Protein AF-0000000080628872 (afdb_homodimer)

Structure (mmCIF, N/CA/C/O backbone):
data_AF-0000000080628872-model_v1
#
loop_
_entity.id
_entity.type
_entity.pdbx_description
1 polymer 'Cyclic nucleotide-binding protein'
#
loop_
_atom_site.group_PDB
_atom_site.id
_atom_site.type_symbol
_atom_site.label_atom_id
_atom_site.label_alt_id
_atom_site.label_comp_id
_atom_site.label_asym_id
_atom_site.label_entity_id
_atom_site.label_seq_id
_atom_site.pdbx_PDB_ins_code
_atom_site.Cartn_x
_atom_site.Cartn_y
_atom_site.Cartn_z
_atom_site.occupancy
_atom_site.B_iso_or_equiv
_atom_site.auth_seq_id
_atom_site.auth_comp_id
_atom_site.auth_asym_id
_atom_site.auth_atom_id
_atom_site.pdbx_PDB_model_num
ATOM 1 N N . MET A 1 1 ? 20.703 -11.398 -27.375 1 53.47 1 MET A N 1
ATOM 2 C CA . MET A 1 1 ? 20.031 -10.5 -26.438 1 53.47 1 MET A CA 1
ATOM 3 C C . MET A 1 1 ? 19.094 -11.273 -25.531 1 53.47 1 MET A C 1
ATOM 5 O O . MET A 1 1 ? 19.062 -11.047 -24.312 1 53.47 1 MET A O 1
ATOM 9 N N . ARG A 1 2 ? 18.531 -12.32 -26.156 1 67.19 2 ARG A N 1
ATOM 10 C CA . ARG A 1 2 ? 17.562 -13.188 -25.484 1 67.19 2 ARG A CA 1
ATOM 11 C C . ARG A 1 2 ? 18.25 -14.078 -24.453 1 67.19 2 ARG A C 1
ATOM 13 O O . ARG A 1 2 ? 17.75 -14.219 -23.344 1 67.19 2 ARG A O 1
ATOM 20 N N . GLN A 1 3 ? 19.438 -14.578 -24.797 1 71 3 GLN A N 1
ATOM 21 C CA . GLN A 1 3 ? 20.125 -15.5 -23.906 1 71 3 GLN A CA 1
ATOM 22 C C . GLN A 1 3 ? 20.609 -14.789 -22.641 1 71 3 GLN A C 1
ATOM 24 O O . GLN A 1 3 ? 20.516 -15.336 -21.547 1 71 3 GLN A O 1
ATOM 29 N N . GLY A 1 4 ? 21.109 -13.586 -22.812 1 76.81 4 GLY A N 1
ATOM 30 C CA . GLY A 1 4 ? 21.562 -12.805 -21.672 1 76.81 4 GLY A CA 1
ATOM 31 C C . GLY A 1 4 ? 20.438 -12.477 -20.703 1 76.81 4 GLY A C 1
ATOM 32 O O . GLY A 1 4 ? 20.609 -12.594 -19.484 1 76.81 4 GLY A O 1
ATOM 33 N N . ALA A 1 5 ? 19.328 -12.328 -21.25 1 83.75 5 ALA A N 1
ATOM 34 C CA . ALA A 1 5 ? 18.172 -12 -20.422 1 83.75 5 ALA A CA 1
ATOM 35 C C . ALA A 1 5 ? 17.703 -13.219 -19.625 1 83.75 5 ALA A C 1
ATOM 37 O O . ALA A 1 5 ? 17.359 -13.094 -18.438 1 83.75 5 ALA A O 1
ATOM 38 N N . LEU A 1 6 ? 17.781 -14.336 -20.234 1 87.19 6 LEU A N 1
ATOM 39 C CA . LEU A 1 6 ? 17.328 -15.555 -19.578 1 87.19 6 LEU A CA 1
ATOM 40 C C . LEU A 1 6 ? 18.219 -15.875 -18.375 1 87.19 6 LEU A C 1
ATOM 42 O O . LEU A 1 6 ? 17.719 -16.203 -17.297 1 87.19 6 LEU A O 1
ATOM 46 N N . THR A 1 7 ? 19.531 -15.844 -18.578 1 88 7 THR A N 1
ATOM 47 C CA . THR A 1 7 ? 20.469 -16.109 -17.484 1 88 7 THR A CA 1
ATOM 48 C C . THR A 1 7 ? 20.266 -15.125 -16.344 1 88 7 THR A C 1
ATOM 50 O O . THR A 1 7 ? 20.266 -15.516 -15.172 1 88 7 THR A O 1
ATOM 53 N N . LEU A 1 8 ? 20.031 -13.961 -16.688 1 91.06 8 LEU A N 1
ATOM 54 C CA . LEU A 1 8 ? 19.828 -12.914 -15.695 1 91.06 8 LEU A CA 1
ATOM 55 C C . LEU A 1 8 ? 18.531 -13.164 -14.914 1 91.06 8 LEU A C 1
ATOM 57 O O . LEU A 1 8 ? 18.516 -13.008 -13.695 1 91.06 8 LEU A O 1
ATOM 61 N N . MET A 1 9 ? 17.5 -13.531 -15.586 1 91.88 9 MET A N 1
ATOM 62 C CA . MET A 1 9 ? 16.188 -13.734 -14.969 1 91.88 9 MET A CA 1
ATOM 63 C C . MET A 1 9 ? 16.25 -14.844 -13.922 1 91.88 9 MET A C 1
ATOM 65 O O . MET A 1 9 ? 15.602 -14.75 -12.883 1 91.88 9 MET A O 1
ATOM 69 N N . ARG A 1 10 ? 17.047 -15.773 -14.156 1 90.44 10 ARG A N 1
ATOM 70 C CA . ARG A 1 10 ? 17.172 -16.906 -13.242 1 90.44 10 ARG A CA 1
ATOM 71 C C . ARG A 1 10 ? 17.734 -16.469 -11.898 1 90.44 10 ARG A C 1
ATOM 73 O O . ARG A 1 10 ? 17.516 -17.109 -10.875 1 90.44 10 ARG A O 1
ATOM 80 N N . ASP A 1 11 ? 18.406 -15.391 -11.93 1 91 11 ASP A N 1
ATOM 81 C CA . ASP A 1 11 ? 19.078 -14.93 -10.719 1 91 11 ASP A CA 1
ATOM 82 C C . ASP A 1 11 ? 18.219 -13.906 -9.977 1 91 11 ASP A C 1
ATOM 84 O O . ASP A 1 11 ? 18.578 -13.477 -8.875 1 91 11 ASP A O 1
ATOM 88 N N . LEU A 1 12 ? 17.125 -13.562 -10.539 1 93.44 12 LEU A N 1
ATOM 89 C CA . LEU A 1 12 ? 16.266 -12.57 -9.898 1 93.44 12 LEU A CA 1
ATOM 90 C C . LEU A 1 12 ? 15.242 -13.25 -8.992 1 93.44 12 LEU A C 1
ATOM 92 O O . LEU A 1 12 ? 14.656 -14.266 -9.367 1 93.44 12 LEU A O 1
ATOM 96 N N . PRO A 1 13 ? 15 -12.656 -7.812 1 91.25 13 PRO A N 1
ATOM 97 C CA . PRO A 1 13 ? 14.047 -13.227 -6.863 1 91.25 13 PRO A CA 1
ATOM 98 C C . PRO A 1 13 ? 12.664 -13.445 -7.473 1 91.25 13 PRO A C 1
ATOM 100 O O . PRO A 1 13 ? 12 -14.438 -7.168 1 91.25 13 PRO A O 1
ATOM 103 N N . LEU A 1 14 ? 12.203 -12.656 -8.328 1 94.38 14 LEU A N 1
ATOM 104 C CA . LEU A 1 14 ? 10.883 -12.719 -8.938 1 94.38 14 LEU A CA 1
ATOM 105 C C . LEU A 1 14 ? 10.688 -14.023 -9.695 1 94.38 14 LEU A C 1
ATOM 107 O O . LEU A 1 14 ? 9.562 -14.492 -9.859 1 94.38 14 LEU A O 1
ATOM 111 N N . PHE A 1 15 ? 11.805 -14.695 -10.047 1 95.44 15 PHE A N 1
ATOM 112 C CA . PHE A 1 15 ? 11.656 -15.828 -10.945 1 95.44 15 PHE A CA 1
ATOM 113 C C . PHE A 1 15 ? 12.156 -17.109 -10.289 1 95.44 15 PHE A C 1
ATOM 115 O O . PHE A 1 15 ? 12.32 -18.141 -10.953 1 95.44 15 PHE A O 1
ATOM 122 N N . GLU A 1 16 ? 12.445 -17 -9.047 1 92.38 16 GLU A N 1
ATOM 123 C CA . GLU A 1 16 ? 12.883 -18.203 -8.336 1 92.38 16 GLU A CA 1
ATOM 124 C C . GLU A 1 16 ? 11.836 -19.297 -8.406 1 92.38 16 GLU A C 1
ATOM 126 O O . GLU A 1 16 ? 10.664 -19.078 -8.078 1 92.38 16 GLU A O 1
ATOM 131 N N . GLY A 1 17 ? 12.227 -20.453 -8.891 1 91.94 17 GLY A N 1
ATOM 132 C CA . GLY A 1 17 ? 11.336 -21.594 -8.922 1 91.94 17 GLY A CA 1
ATOM 133 C C . GLY A 1 17 ? 10.406 -21.609 -10.117 1 91.94 17 GLY A C 1
ATOM 134 O O . GLY A 1 17 ? 9.555 -22.484 -10.25 1 91.94 17 GLY A O 1
ATOM 135 N N . VAL A 1 18 ? 10.57 -20.672 -10.992 1 95.5 18 VAL A N 1
ATOM 136 C CA . VAL A 1 18 ? 9.734 -20.609 -12.188 1 95.5 18 VAL A CA 1
ATOM 137 C C . VAL A 1 18 ? 10.328 -21.484 -13.281 1 95.5 18 VAL A C 1
ATOM 139 O O . VAL A 1 18 ? 11.547 -21.516 -13.477 1 95.5 18 VAL A O 1
ATOM 142 N N . ALA A 1 19 ? 9.5 -22.172 -13.977 1 93 19 ALA A N 1
ATOM 143 C CA . ALA A 1 19 ? 9.922 -23.125 -14.984 1 93 19 ALA A CA 1
ATOM 144 C C . ALA A 1 19 ? 10.625 -22.438 -16.141 1 93 19 ALA A C 1
ATOM 146 O O . ALA A 1 19 ? 10.281 -21.312 -16.5 1 93 19 ALA A O 1
ATOM 147 N N . ASP A 1 20 ? 11.523 -23.156 -16.781 1 91.94 20 ASP A N 1
ATOM 148 C CA . ASP A 1 20 ? 12.297 -22.625 -17.906 1 91.94 20 ASP A CA 1
ATOM 149 C C . ASP A 1 20 ? 11.383 -22.234 -19.062 1 91.94 20 ASP A C 1
ATOM 151 O O . ASP A 1 20 ? 11.633 -21.25 -19.766 1 91.94 20 ASP A O 1
ATOM 155 N N . GLU A 1 21 ? 10.438 -23.031 -19.25 1 94.12 21 GLU A N 1
ATOM 156 C CA . GLU A 1 21 ? 9.5 -22.75 -20.328 1 94.12 21 GLU A CA 1
ATOM 157 C C . GLU A 1 21 ? 8.852 -21.375 -20.141 1 94.12 21 GLU A C 1
ATOM 159 O O . GLU A 1 21 ? 8.695 -20.625 -21.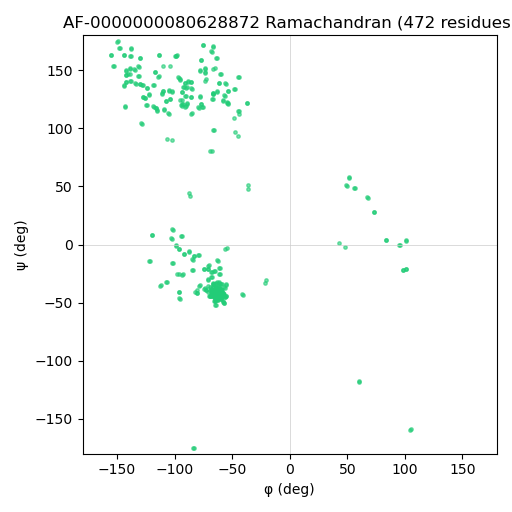109 1 94.12 21 GLU A O 1
ATOM 164 N N . THR A 1 22 ? 8.492 -21.094 -18.922 1 95.75 22 THR A N 1
ATOM 165 C CA . THR A 1 22 ? 7.887 -19.812 -18.609 1 95.75 22 THR A CA 1
ATOM 166 C C . THR A 1 22 ? 8.898 -18.672 -18.781 1 95.75 22 THR A C 1
ATOM 168 O O . THR A 1 22 ? 8.578 -17.641 -19.359 1 95.75 22 THR A O 1
ATOM 171 N N . LEU A 1 23 ? 10.07 -18.906 -18.328 1 95.12 23 LEU A N 1
ATOM 172 C CA . LEU A 1 23 ? 11.117 -17.891 -18.484 1 95.12 23 LEU A CA 1
ATOM 173 C C . LEU A 1 23 ? 11.391 -17.609 -19.953 1 95.12 23 LEU A C 1
ATOM 175 O O . LEU A 1 23 ? 11.547 -16.453 -20.344 1 95.12 23 LEU A O 1
ATOM 179 N N . GLU A 1 24 ? 11.438 -18.656 -20.688 1 94.31 24 GLU A N 1
ATOM 180 C CA . GLU A 1 24 ? 11.664 -18.5 -22.125 1 94.31 24 GLU A CA 1
ATOM 181 C C . GLU A 1 24 ? 10.547 -17.688 -22.781 1 94.31 24 GLU A C 1
ATOM 183 O O . GLU A 1 24 ? 10.812 -16.828 -23.609 1 94.31 24 GLU A O 1
ATOM 188 N N . ALA A 1 25 ? 9.352 -17.984 -22.391 1 95.06 25 ALA A N 1
ATOM 189 C CA . ALA A 1 25 ? 8.219 -17.219 -22.906 1 95.06 25 ALA A CA 1
ATOM 190 C C . ALA A 1 25 ? 8.336 -15.742 -22.562 1 95.06 25 ALA A C 1
ATOM 192 O O . ALA A 1 25 ? 8.055 -14.875 -23.391 1 95.06 25 ALA A O 1
ATOM 193 N N . LEU A 1 26 ? 8.766 -15.445 -21.375 1 95.75 26 LEU A N 1
ATOM 194 C CA . LEU A 1 26 ? 8.898 -14.07 -20.891 1 95.75 26 LEU A CA 1
ATOM 195 C C . LEU A 1 26 ? 10.008 -13.344 -21.641 1 95.75 26 LEU A C 1
ATOM 197 O O . LEU A 1 26 ? 9.961 -12.117 -21.797 1 95.75 26 LEU A O 1
ATOM 201 N N . THR A 1 27 ? 10.922 -14.047 -22.078 1 92.44 27 THR A N 1
ATOM 202 C CA . THR A 1 27 ? 12.062 -13.43 -22.75 1 92.44 27 THR A CA 1
ATOM 203 C C . THR A 1 27 ? 11.68 -12.961 -24.156 1 92.44 27 THR A C 1
ATOM 205 O O . THR A 1 27 ? 12.336 -12.094 -24.719 1 92.44 27 THR A O 1
ATOM 208 N N . TYR A 1 28 ? 10.531 -13.656 -24.578 1 86.38 28 TYR A N 1
ATOM 209 C CA . TYR A 1 28 ? 10.078 -13.234 -25.891 1 86.38 28 TYR A CA 1
ATOM 210 C C . TYR A 1 28 ? 9.578 -11.789 -25.859 1 86.38 28 TYR A C 1
ATOM 212 O O . TYR A 1 28 ? 8.562 -11.492 -25.234 1 86.38 28 TYR A O 1
ATOM 220 N N . GLY A 1 29 ? 10.344 -10.797 -26.25 1 85.25 29 GLY A N 1
ATOM 221 C CA . GLY A 1 29 ? 9.992 -9.383 -26.281 1 85.25 29 GLY A CA 1
ATOM 222 C C . GLY A 1 29 ? 10.562 -8.609 -25.094 1 85.25 29 GLY A C 1
ATOM 223 O O . GLY A 1 29 ? 10.195 -7.453 -24.875 1 85.25 29 GLY A O 1
ATOM 224 N N . ALA A 1 30 ? 11.289 -9.352 -24.375 1 94.19 30 ALA A N 1
ATOM 225 C CA . ALA A 1 30 ? 11.953 -8.68 -23.25 1 94.19 30 ALA A CA 1
ATOM 226 C C . ALA A 1 30 ? 13.102 -7.812 -23.75 1 94.19 30 ALA A C 1
ATOM 228 O O . ALA A 1 30 ? 13.711 -8.094 -24.781 1 94.19 30 ALA A O 1
ATOM 229 N N . LEU A 1 31 ? 13.344 -6.766 -23.094 1 94.94 31 LEU A N 1
ATOM 230 C CA . LEU A 1 31 ? 14.461 -5.871 -23.375 1 94.94 31 LEU A CA 1
ATOM 231 C C . LEU A 1 31 ? 15.336 -5.684 -22.141 1 94.94 31 LEU A C 1
ATOM 233 O O . LEU A 1 31 ? 14.82 -5.602 -21.016 1 94.94 31 LEU A O 1
ATOM 237 N N . LEU A 1 32 ? 16.594 -5.758 -22.328 1 95.25 32 LEU A N 1
ATOM 238 C CA . LEU A 1 32 ? 17.578 -5.414 -21.312 1 95.25 32 LEU A CA 1
ATOM 239 C C . LEU A 1 32 ? 18.406 -4.211 -21.75 1 95.25 32 LEU A C 1
ATOM 241 O O . LEU A 1 32 ? 19.172 -4.289 -22.719 1 95.25 32 LEU A O 1
ATOM 245 N N . GLN A 1 33 ? 18.297 -3.096 -21.031 1 95.69 33 GLN A N 1
ATOM 246 C CA . GLN A 1 33 ? 18.875 -1.853 -21.516 1 95.69 33 GLN A CA 1
ATOM 247 C C . GLN A 1 33 ? 19.469 -1.033 -20.375 1 95.69 33 GLN A C 1
ATOM 249 O O . GLN A 1 33 ? 19.016 -1.128 -19.234 1 95.69 33 GLN A O 1
ATOM 254 N N . TRP A 1 34 ? 20.453 -0.328 -20.719 1 97.56 34 TRP A N 1
ATOM 255 C CA . TRP A 1 34 ? 20.984 0.691 -19.812 1 97.56 34 TRP A CA 1
ATOM 256 C C . TRP A 1 34 ? 20.297 2.029 -20.031 1 97.56 34 TRP A C 1
ATOM 258 O O . TRP A 1 34 ? 20.047 2.432 -21.172 1 97.56 34 TRP A O 1
ATOM 268 N N . PHE A 1 35 ? 19.938 2.637 -18.953 1 98.56 35 PHE A N 1
ATOM 269 C CA . PHE A 1 35 ? 19.391 3.982 -18.969 1 98.56 35 PHE A CA 1
ATOM 270 C C . PHE A 1 35 ? 20.266 4.953 -18.203 1 98.56 35 PHE A C 1
ATOM 272 O O . PHE A 1 35 ? 20.766 4.625 -17.125 1 98.56 35 PHE A O 1
ATOM 279 N N . PRO A 1 36 ? 20.484 6.176 -18.75 1 98.56 36 PRO A N 1
ATOM 280 C CA . PRO A 1 36 ? 21.266 7.18 -18.016 1 98.56 36 PRO A CA 1
ATOM 281 C C . PRO A 1 36 ? 20.547 7.695 -16.766 1 98.56 36 PRO A C 1
ATOM 283 O O . PRO A 1 36 ? 19.344 7.449 -16.609 1 98.56 36 PRO A O 1
ATOM 286 N N . ARG A 1 37 ? 21.328 8.367 -15.969 1 98 37 ARG A N 1
ATOM 287 C CA . ARG A 1 37 ? 20.766 9.062 -14.812 1 98 37 ARG A CA 1
ATOM 288 C C . ARG A 1 37 ? 19.672 10.031 -15.234 1 98 37 ARG A C 1
ATOM 290 O O . ARG A 1 37 ? 19.766 10.664 -16.281 1 98 37 ARG A O 1
ATOM 297 N N . GLU A 1 38 ? 18.609 10.062 -14.461 1 97.81 38 GLU A N 1
ATOM 298 C CA . GLU A 1 38 ? 17.531 11.031 -14.586 1 97.81 38 GLU A CA 1
ATOM 299 C C . GLU A 1 38 ? 16.672 10.734 -15.812 1 97.81 38 GLU A C 1
ATOM 301 O O . GLU A 1 38 ? 16.109 11.648 -16.422 1 97.81 38 GLU A O 1
ATOM 306 N N . THR A 1 39 ? 16.594 9.508 -16.219 1 98.44 39 THR A N 1
ATOM 307 C CA . THR A 1 39 ? 15.711 9.102 -17.297 1 98.44 39 THR A CA 1
ATOM 308 C C . THR A 1 39 ? 14.352 8.688 -16.75 1 98.44 39 THR A C 1
ATOM 310 O O . THR A 1 39 ? 14.266 7.871 -15.828 1 98.44 39 THR A O 1
ATOM 313 N N . ARG A 1 40 ? 13.312 9.258 -17.281 1 98.38 40 ARG A N 1
ATOM 314 C CA . ARG A 1 40 ? 11.961 8.82 -16.969 1 98.38 40 ARG A CA 1
ATOM 315 C C . ARG A 1 40 ? 11.625 7.508 -17.672 1 98.38 40 ARG A C 1
ATOM 317 O O . ARG A 1 40 ? 11.641 7.441 -18.906 1 98.38 40 ARG A O 1
ATOM 324 N N . LEU A 1 41 ? 11.359 6.52 -16.969 1 98.62 41 LEU A N 1
ATOM 325 C CA . LEU A 1 41 ? 11.031 5.219 -17.531 1 98.62 41 LEU A CA 1
ATOM 326 C C . LEU A 1 41 ? 9.562 5.168 -17.938 1 98.62 41 LEU A C 1
ATOM 328 O O . LEU A 1 41 ? 9.227 4.586 -18.984 1 98.62 41 LEU A O 1
ATOM 332 N N . PHE A 1 42 ? 8.68 5.699 -17.172 1 98.5 42 PHE A N 1
ATOM 333 C CA . PHE A 1 42 ? 7.262 5.879 -17.469 1 98.5 42 PHE A CA 1
ATOM 334 C C . PHE A 1 42 ? 6.684 7.027 -16.656 1 98.5 42 PHE A C 1
ATOM 336 O O . PHE A 1 42 ? 7.285 7.461 -15.664 1 98.5 42 PHE A O 1
ATOM 343 N N . ALA A 1 43 ? 5.52 7.504 -17.094 1 97.25 43 ALA A N 1
ATOM 344 C CA . ALA A 1 43 ? 4.879 8.641 -16.438 1 97.25 43 ALA A CA 1
ATOM 345 C C . ALA A 1 43 ? 3.57 8.219 -15.773 1 97.25 43 ALA A C 1
ATOM 347 O O . ALA A 1 43 ? 2.887 7.312 -16.25 1 97.25 43 ALA A O 1
ATOM 348 N N . GLU A 1 44 ? 3.334 8.859 -14.656 1 96.56 44 GLU A N 1
ATOM 349 C CA . GLU A 1 44 ? 2.018 8.695 -14.047 1 96.56 44 GLU A CA 1
ATOM 350 C C . GLU A 1 44 ? 0.907 8.891 -15.078 1 96.56 44 GLU A C 1
ATOM 352 O O . GLU A 1 44 ? 0.971 9.797 -15.906 1 96.56 44 GLU A O 1
ATOM 357 N N . GLY A 1 45 ? -0.104 7.957 -15.07 1 95.44 45 GLY A N 1
ATOM 358 C CA . GLY A 1 45 ? -1.232 8.07 -15.977 1 95.44 45 GLY A CA 1
ATOM 359 C C . GLY A 1 45 ? -1.09 7.199 -17.219 1 95.44 45 GLY A C 1
ATOM 360 O O . GLY A 1 45 ? -2.078 6.902 -17.891 1 95.44 45 GLY A O 1
ATOM 361 N N . GLU A 1 46 ? 0.092 6.809 -17.578 1 97.62 46 GLU A N 1
ATOM 362 C CA . GLU A 1 46 ? 0.316 5.938 -18.719 1 97.62 46 GLU A CA 1
ATOM 363 C C . GLU A 1 46 ? -0.102 4.5 -18.422 1 97.62 46 GLU A C 1
ATOM 365 O O . GLU A 1 46 ? -0.054 4.066 -17.266 1 97.62 46 GLU A O 1
ATOM 370 N N . ILE A 1 47 ? -0.492 3.799 -19.422 1 98.31 47 ILE A N 1
ATOM 371 C CA . ILE A 1 47 ? -0.775 2.371 -19.328 1 98.31 47 ILE A CA 1
ATOM 372 C C . ILE A 1 47 ? 0.516 1.574 -19.5 1 98.31 47 ILE A C 1
ATOM 374 O O . ILE A 1 47 ? 1.306 1.858 -20.406 1 98.31 47 ILE A O 1
ATOM 378 N N . PRO A 1 48 ? 0.729 0.626 -18.672 1 98.5 48 PRO A N 1
ATOM 379 C CA . PRO A 1 48 ? 2.004 -0.094 -18.719 1 98.5 48 PRO A CA 1
ATOM 380 C C . PRO A 1 48 ? 2.168 -0.907 -20 1 98.5 48 PRO A C 1
ATOM 382 O O . PRO A 1 48 ? 1.325 -1.753 -20.312 1 98.5 48 PRO A O 1
ATOM 385 N N . ASP A 1 49 ? 3.268 -0.738 -20.656 1 97.88 49 ASP A N 1
ATOM 386 C CA . ASP A 1 49 ? 3.662 -1.579 -21.781 1 97.88 49 ASP A CA 1
ATOM 387 C C . ASP A 1 49 ? 4.613 -2.688 -21.328 1 97.88 49 ASP A C 1
ATOM 389 O O . ASP A 1 49 ? 4.691 -3.74 -21.969 1 97.88 49 ASP A O 1
ATOM 393 N N . PHE A 1 50 ? 5.281 -2.336 -20.203 1 98.19 50 PHE A N 1
ATOM 394 C CA . PHE A 1 50 ? 6.293 -3.254 -19.703 1 98.19 50 PHE A CA 1
ATOM 395 C C . PHE A 1 50 ? 6.219 -3.355 -18.172 1 98.19 50 PHE A C 1
ATOM 397 O O . PHE A 1 50 ? 5.734 -2.439 -17.516 1 98.19 50 PHE A O 1
ATOM 404 N N . LEU A 1 51 ? 6.617 -4.488 -17.672 1 98.44 51 LEU A N 1
ATOM 405 C CA . LEU A 1 51 ? 7.113 -4.535 -16.297 1 98.44 51 LEU A CA 1
ATOM 406 C C . LEU A 1 51 ? 8.617 -4.27 -16.266 1 98.44 51 LEU A C 1
ATOM 408 O O . LEU A 1 51 ? 9.391 -4.984 -16.891 1 98.44 51 LEU A O 1
ATOM 412 N N . HIS A 1 52 ? 8.984 -3.273 -15.57 1 98.62 52 HIS A N 1
ATOM 413 C CA . HIS A 1 52 ? 10.391 -2.938 -15.391 1 98.62 52 HIS A CA 1
ATOM 414 C C . HIS A 1 52 ? 10.961 -3.594 -14.133 1 98.62 52 HIS A C 1
ATOM 416 O O . HIS A 1 52 ? 10.305 -3.615 -13.086 1 98.62 52 HIS A O 1
ATOM 422 N N . ILE A 1 53 ? 12.125 -4.164 -14.234 1 98.31 53 ILE A N 1
ATOM 423 C CA . ILE A 1 53 ? 12.867 -4.723 -13.109 1 98.31 53 ILE A CA 1
ATOM 424 C C . ILE A 1 53 ? 14.266 -4.109 -13.062 1 98.31 53 ILE A C 1
ATOM 426 O O . ILE A 1 53 ? 15.008 -4.152 -14.047 1 98.31 53 ILE A O 1
ATOM 430 N N . LEU A 1 54 ? 14.57 -3.57 -11.906 1 98.38 54 LEU A N 1
ATOM 431 C CA . LEU A 1 54 ? 15.898 -2.984 -11.766 1 98.38 54 LEU A CA 1
ATOM 432 C C . LEU A 1 54 ? 16.953 -4.07 -11.57 1 98.38 54 LEU A C 1
ATOM 434 O O . LEU A 1 54 ? 16.891 -4.836 -10.609 1 98.38 54 LEU A O 1
ATOM 438 N N . VAL A 1 55 ? 17.906 -4.121 -12.453 1 97.38 55 VAL A N 1
ATOM 439 C CA . VAL A 1 55 ? 18.969 -5.113 -12.375 1 97.38 55 VAL A CA 1
ATOM 440 C C . VAL A 1 55 ? 20.188 -4.508 -11.672 1 97.38 55 VAL A C 1
ATOM 442 O O . VAL A 1 55 ? 20.781 -5.137 -10.797 1 97.38 55 VAL A O 1
ATOM 445 N N . GLU A 1 56 ? 20.562 -3.332 -12.055 1 97.44 56 GLU A N 1
ATOM 446 C CA . GLU A 1 56 ? 21.656 -2.555 -11.484 1 97.44 56 GLU A CA 1
ATOM 447 C C . GLU A 1 56 ? 21.312 -1.069 -11.43 1 97.44 56 GLU A C 1
ATOM 449 O O . GLU A 1 56 ? 20.641 -0.548 -12.328 1 97.44 56 GLU A O 1
ATOM 454 N N . GLY A 1 57 ? 21.844 -0.416 -10.352 1 97.88 57 GLY A N 1
ATOM 455 C CA . GLY A 1 57 ? 21.609 1.011 -10.203 1 97.88 57 GLY A CA 1
ATOM 456 C C . GLY A 1 57 ? 20.578 1.337 -9.133 1 97.88 57 GLY A C 1
ATOM 457 O O . GLY A 1 57 ? 20.438 0.592 -8.156 1 97.88 57 GLY A O 1
ATOM 458 N N . THR A 1 58 ? 20 2.564 -9.242 1 98.19 58 THR A N 1
ATOM 459 C CA . THR A 1 58 ? 19 3.062 -8.312 1 98.19 58 THR A CA 1
ATOM 460 C C . THR A 1 58 ? 17.953 3.9 -9.047 1 98.19 58 THR A C 1
ATOM 462 O O . THR A 1 58 ? 18.281 4.648 -9.969 1 98.19 58 THR A O 1
ATOM 465 N N . ALA A 1 59 ? 16.75 3.682 -8.703 1 98.62 59 ALA A N 1
ATOM 466 C CA . ALA A 1 59 ? 15.656 4.449 -9.289 1 98.62 59 ALA A CA 1
ATOM 467 C C . ALA A 1 59 ? 14.641 4.84 -8.219 1 98.62 59 ALA A C 1
ATOM 469 O O . ALA A 1 59 ? 14.758 4.438 -7.059 1 98.62 59 ALA A O 1
ATOM 470 N N . MET A 1 60 ? 13.773 5.695 -8.594 1 98.5 60 MET A N 1
ATOM 471 C CA . MET A 1 60 ? 12.734 6.117 -7.656 1 98.5 60 MET A CA 1
ATOM 472 C C . MET A 1 60 ? 11.359 6.066 -8.312 1 98.5 60 MET A C 1
ATOM 474 O O . MET A 1 60 ? 11.258 6.078 -9.539 1 98.5 60 MET A O 1
ATOM 478 N N . LEU A 1 61 ? 10.391 5.895 -7.562 1 98.69 61 LEU A N 1
ATOM 479 C CA . LEU A 1 61 ? 8.984 6.102 -7.898 1 98.69 61 LEU A CA 1
ATOM 480 C C . LEU A 1 61 ? 8.461 7.383 -7.266 1 98.69 61 LEU A C 1
ATOM 482 O O . LEU A 1 61 ? 8.695 7.637 -6.082 1 98.69 61 LEU A O 1
ATOM 486 N N . ALA A 1 62 ? 7.773 8.195 -8.039 1 98.19 62 ALA A N 1
ATOM 487 C CA . ALA A 1 62 ? 7.352 9.5 -7.531 1 98.19 62 ALA A CA 1
ATOM 488 C C . ALA A 1 62 ? 5.922 9.82 -7.961 1 98.19 62 ALA A C 1
ATOM 490 O O . ALA A 1 62 ? 5.473 9.375 -9.016 1 98.19 62 ALA A O 1
ATOM 491 N N . GLY A 1 63 ? 5.23 10.398 -7.07 1 96.56 63 GLY A N 1
ATOM 492 C CA . GLY A 1 63 ? 3.967 11.031 -7.422 1 96.56 63 GLY A CA 1
ATOM 493 C C . GLY A 1 63 ? 4.078 12.531 -7.617 1 96.56 63 GLY A C 1
ATOM 494 O O . GLY A 1 63 ? 5.055 13.141 -7.188 1 96.56 63 GLY A O 1
ATOM 495 N N . CYS A 1 64 ? 3.055 13.07 -8.289 1 92.25 64 CYS A N 1
ATOM 496 C CA . CYS A 1 64 ? 3.035 14.516 -8.492 1 92.25 64 CYS A CA 1
ATOM 497 C C . CYS A 1 64 ? 1.688 15.102 -8.102 1 92.25 64 CYS A C 1
ATOM 499 O O . CYS A 1 64 ? 0.654 14.445 -8.234 1 92.25 64 CYS A O 1
ATOM 501 N N . ASP A 1 65 ? 1.793 16.266 -7.578 1 86.12 65 ASP A N 1
ATOM 502 C CA . ASP A 1 65 ? 0.531 16.953 -7.34 1 86.12 65 ASP A CA 1
ATOM 503 C C . ASP A 1 65 ? 0.043 17.656 -8.602 1 86.12 65 ASP A C 1
ATOM 505 O O . ASP A 1 65 ? 0.597 17.453 -9.688 1 86.12 65 ASP A O 1
ATOM 509 N N . GLU A 1 66 ? -1.021 18.375 -8.43 1 81 66 GLU A N 1
ATOM 510 C CA . GLU A 1 66 ? -1.651 19.016 -9.578 1 81 66 GLU A CA 1
ATOM 511 C C . GLU A 1 66 ? -0.765 20.125 -10.148 1 81 66 GLU A C 1
ATOM 513 O O . GLU A 1 66 ? -0.875 20.469 -11.32 1 81 66 GLU A O 1
ATOM 518 N N . ALA A 1 67 ? 0.106 20.672 -9.359 1 82.44 67 ALA A N 1
ATOM 519 C CA . ALA A 1 67 ? 1.024 21.719 -9.805 1 82.44 67 ALA A CA 1
ATOM 520 C C . ALA A 1 67 ? 2.299 21.109 -10.391 1 82.44 67 ALA A C 1
ATOM 522 O O . ALA A 1 67 ? 3.162 21.844 -10.891 1 82.44 67 ALA A O 1
ATOM 523 N N . GLY A 1 68 ? 2.393 19.812 -10.289 1 83.69 68 GLY A N 1
ATOM 524 C CA . GLY A 1 68 ? 3.543 19.141 -10.867 1 83.69 68 GLY A CA 1
ATOM 525 C C . GLY A 1 68 ? 4.664 18.906 -9.867 1 83.69 68 GLY A C 1
ATOM 526 O O . GLY A 1 68 ? 5.73 18.406 -10.234 1 83.69 68 GLY A O 1
ATOM 527 N N . GLN A 1 69 ? 4.457 19.328 -8.664 1 85.25 69 GLN A N 1
ATOM 528 C CA . GLN A 1 69 ? 5.465 19.062 -7.637 1 85.25 69 GLN A CA 1
ATOM 529 C C . GLN A 1 69 ? 5.578 17.578 -7.336 1 85.25 69 GLN A C 1
ATOM 531 O O . GLN A 1 69 ? 4.582 16.922 -7.02 1 85.25 69 GLN A O 1
ATOM 536 N N . GLU A 1 70 ? 6.855 17.156 -7.371 1 92.94 70 GLU A N 1
ATOM 537 C CA . GLU A 1 70 ? 7.113 15.727 -7.238 1 92.94 70 GLU A CA 1
ATOM 538 C C . GLU A 1 70 ? 7.43 15.352 -5.793 1 92.94 70 GLU A C 1
ATOM 540 O O . GLU A 1 70 ? 8.062 16.125 -5.07 1 92.94 70 GLU A O 1
ATOM 545 N N . THR A 1 71 ? 6.953 14.242 -5.383 1 95.69 71 THR A N 1
ATOM 546 C CA . THR A 1 71 ? 7.352 13.648 -4.109 1 95.69 71 THR A CA 1
ATOM 547 C C . THR A 1 71 ? 7.754 12.188 -4.297 1 95.69 71 THR A C 1
ATOM 549 O O . THR A 1 71 ? 7.145 11.469 -5.09 1 95.69 71 THR A O 1
ATOM 552 N N . VAL A 1 72 ? 8.828 11.789 -3.623 1 98.06 72 VAL A N 1
ATOM 553 C CA . VAL A 1 72 ? 9.297 10.414 -3.748 1 98.06 72 VAL A CA 1
ATOM 554 C C . VAL A 1 72 ? 8.43 9.492 -2.898 1 98.06 72 VAL A C 1
ATOM 556 O O . VAL A 1 72 ? 8.227 9.742 -1.709 1 98.06 72 VAL A O 1
ATOM 559 N N . ILE A 1 73 ? 7.926 8.477 -3.475 1 97.94 73 ILE A N 1
ATOM 560 C CA . ILE A 1 73 ? 7.105 7.484 -2.787 1 97.94 73 ILE A CA 1
ATOM 561 C C . ILE A 1 73 ? 7.969 6.297 -2.365 1 97.94 73 ILE A C 1
ATOM 563 O O . ILE A 1 73 ? 7.816 5.773 -1.259 1 97.94 73 ILE A O 1
ATOM 567 N N . ASP A 1 74 ? 8.867 5.906 -3.258 1 97.5 74 ASP A N 1
ATOM 568 C CA . ASP A 1 74 ? 9.719 4.758 -2.955 1 97.5 74 ASP A CA 1
ATOM 569 C C . ASP A 1 74 ? 11.047 4.844 -3.699 1 97.5 74 ASP A C 1
ATOM 571 O O . ASP A 1 74 ? 11.141 5.508 -4.73 1 97.5 74 ASP A O 1
ATOM 575 N N . ILE A 1 75 ? 12.016 4.207 -3.105 1 97.5 75 ILE A N 1
ATOM 576 C CA . ILE A 1 75 ? 13.305 3.988 -3.754 1 97.5 75 ILE A CA 1
ATOM 577 C C . ILE A 1 75 ? 13.406 2.541 -4.23 1 97.5 75 ILE A C 1
ATOM 579 O O . ILE A 1 75 ? 13.172 1.609 -3.457 1 97.5 75 ILE A O 1
ATOM 583 N N . VAL A 1 76 ? 13.68 2.373 -5.473 1 97.81 76 VAL A N 1
ATOM 584 C CA . VAL A 1 76 ? 13.766 1.046 -6.074 1 97.81 76 VAL A CA 1
ATOM 585 C C . VAL A 1 76 ? 15.211 0.559 -6.055 1 97.81 76 VAL A C 1
ATOM 587 O O . VAL A 1 76 ? 16.125 1.282 -6.461 1 97.81 76 VAL A O 1
ATOM 590 N N . ARG A 1 77 ? 15.406 -0.667 -5.586 1 94.94 77 ARG A N 1
ATOM 591 C CA . ARG A 1 77 ? 16.719 -1.289 -5.484 1 94.94 77 ARG A CA 1
ATOM 592 C C . ARG A 1 77 ? 16.844 -2.477 -6.434 1 94.94 77 ARG A C 1
ATOM 594 O O . ARG A 1 77 ? 15.836 -2.957 -6.965 1 94.94 77 ARG A O 1
ATOM 601 N N . PRO A 1 78 ? 18.094 -2.887 -6.676 1 96.25 78 PRO A N 1
ATOM 602 C CA . PRO A 1 78 ? 18.25 -4.043 -7.562 1 96.25 78 PRO A CA 1
ATOM 603 C C . PRO A 1 78 ? 17.438 -5.25 -7.109 1 96.25 78 PRO A C 1
ATOM 605 O O . PRO A 1 78 ? 17.438 -5.59 -5.922 1 96.25 78 PRO A O 1
ATOM 608 N N . GLY A 1 79 ? 16.719 -5.828 -8.102 1 95.12 79 GLY A N 1
ATOM 609 C CA . GLY A 1 79 ? 15.859 -6.965 -7.809 1 95.12 79 GLY A CA 1
ATOM 610 C C . GLY A 1 79 ? 14.398 -6.594 -7.691 1 95.12 79 GLY A C 1
ATOM 611 O O . GLY A 1 79 ? 13.523 -7.449 -7.824 1 95.12 79 GLY A O 1
ATOM 612 N N . ASP A 1 80 ? 14.133 -5.328 -7.438 1 95.88 80 ASP A N 1
ATOM 613 C CA . ASP A 1 80 ? 12.758 -4.863 -7.285 1 95.88 80 ASP A CA 1
ATOM 614 C C . ASP A 1 80 ? 12.078 -4.711 -8.641 1 95.88 80 ASP A C 1
ATOM 616 O O . ASP A 1 80 ? 12.727 -4.375 -9.633 1 95.88 80 ASP A O 1
ATOM 620 N N . CYS A 1 81 ? 10.727 -4.918 -8.617 1 96.31 81 CYS A N 1
ATOM 621 C CA . CYS A 1 81 ? 9.867 -4.582 -9.742 1 96.31 81 CYS A CA 1
ATOM 622 C C . CYS A 1 81 ? 9.227 -3.213 -9.555 1 96.31 81 CYS A C 1
ATOM 624 O O . CYS A 1 81 ? 8.859 -2.846 -8.438 1 96.31 81 CYS A O 1
ATOM 626 N N . PHE A 1 82 ? 9.133 -2.58 -10.711 1 97.94 82 PHE A N 1
ATOM 627 C CA . PHE A 1 82 ? 8.445 -1.296 -10.688 1 97.94 82 PHE A CA 1
ATOM 628 C C . PHE A 1 82 ? 6.941 -1.486 -10.82 1 97.94 82 PHE A C 1
ATOM 630 O O . PHE A 1 82 ? 6.453 -1.896 -11.875 1 97.94 82 PHE A O 1
ATOM 637 N N . VAL A 1 83 ? 6.18 -1.23 -9.914 1 97.62 83 VAL A N 1
ATOM 638 C CA . VAL A 1 83 ? 4.73 -1.066 -9.875 1 97.62 83 VAL A CA 1
ATOM 639 C C . VAL A 1 83 ? 4.055 -2.266 -10.531 1 97.62 83 VAL A C 1
ATOM 641 O O . VAL A 1 83 ? 3.234 -2.104 -11.445 1 97.62 83 VAL A O 1
ATOM 644 N N . PRO A 1 84 ? 4.285 -3.42 -10.078 1 98.38 84 PRO A N 1
ATOM 645 C CA . PRO A 1 84 ? 3.631 -4.578 -10.695 1 98.38 84 PRO A CA 1
ATOM 646 C C . PRO A 1 84 ? 2.107 -4.512 -10.602 1 98.38 84 PRO A C 1
ATOM 648 O O . PRO A 1 84 ? 1.408 -5.059 -11.453 1 98.38 84 PRO A O 1
ATOM 651 N N . ALA A 1 85 ? 1.585 -3.812 -9.641 1 98.56 85 ALA A N 1
ATOM 652 C CA . ALA A 1 85 ? 0.138 -3.705 -9.469 1 98.56 85 ALA A CA 1
ATOM 653 C C . ALA A 1 85 ? -0.512 -3.08 -10.703 1 98.56 85 ALA A C 1
ATOM 655 O O . ALA A 1 85 ? -1.553 -3.549 -11.164 1 98.56 85 ALA A O 1
ATOM 656 N N . ALA A 1 86 ? 0.061 -2.031 -11.227 1 98.62 86 ALA A N 1
ATOM 657 C CA . ALA A 1 86 ? -0.466 -1.393 -12.43 1 98.62 86 ALA A CA 1
ATOM 658 C C . ALA A 1 86 ? -0.4 -2.338 -13.633 1 98.62 86 ALA A C 1
ATOM 660 O O . ALA A 1 86 ? -1.334 -2.396 -14.43 1 98.62 86 ALA A O 1
ATOM 661 N N . VAL A 1 87 ? 0.681 -3.061 -13.727 1 98.62 87 VAL A N 1
ATOM 662 C CA . VAL A 1 87 ? 0.902 -3.969 -14.844 1 98.62 87 VAL A CA 1
ATOM 663 C C . VAL A 1 87 ? -0.139 -5.086 -14.82 1 98.62 87 VAL A C 1
ATOM 665 O O . VAL A 1 87 ? -0.765 -5.383 -15.836 1 98.62 87 VAL A O 1
ATOM 668 N N . LEU A 1 88 ? -0.316 -5.695 -13.656 1 98.62 88 LEU A N 1
ATOM 669 C CA . LEU A 1 88 ? -1.236 -6.816 -13.516 1 98.62 88 LEU A CA 1
ATOM 670 C C . LEU A 1 88 ? -2.678 -6.367 -13.727 1 98.62 88 LEU A C 1
ATOM 672 O O . LEU A 1 88 ? -3.498 -7.121 -14.258 1 98.62 88 LEU A O 1
ATOM 676 N N . ALA A 1 89 ? -2.975 -5.148 -13.305 1 98 89 ALA A N 1
ATOM 677 C CA . ALA A 1 89 ? -4.332 -4.617 -13.422 1 98 89 ALA A CA 1
ATOM 678 C C . ALA A 1 89 ? -4.582 -4.051 -14.812 1 98 89 ALA A C 1
ATOM 680 O O . ALA A 1 89 ? -5.719 -3.711 -15.156 1 98 89 ALA A O 1
ATOM 681 N N . ASP A 1 90 ? -3.525 -3.926 -15.617 1 98.19 90 ASP A N 1
ATOM 682 C CA . ASP A 1 90 ? -3.635 -3.219 -16.891 1 98.19 90 ASP A CA 1
ATOM 683 C C . ASP A 1 90 ? -4.316 -1.865 -16.703 1 98.19 90 ASP A C 1
ATOM 685 O O . ASP A 1 90 ? -5.289 -1.556 -17.406 1 98.19 90 ASP A O 1
ATOM 689 N N . ALA A 1 91 ? -3.834 -1.138 -15.797 1 98.06 91 ALA A N 1
ATOM 690 C CA . ALA A 1 91 ? -4.367 0.164 -15.406 1 98.06 91 ALA A CA 1
ATOM 691 C C . ALA A 1 91 ? -3.268 1.22 -15.367 1 98.06 91 ALA A C 1
ATOM 693 O O . ALA A 1 91 ? -2.082 0.887 -15.289 1 98.06 91 ALA A O 1
ATOM 694 N N . PRO A 1 92 ? -3.578 2.479 -15.414 1 97.94 92 PRO A N 1
ATOM 695 C CA . PRO A 1 92 ? -2.564 3.537 -15.461 1 97.94 92 PRO A CA 1
ATOM 696 C C . PRO A 1 92 ? -1.646 3.521 -14.234 1 97.94 92 PRO A C 1
ATOM 698 O O . PRO A 1 92 ? -2.088 3.209 -13.133 1 97.94 92 PRO A O 1
ATOM 701 N N . TYR A 1 93 ? -0.456 3.889 -14.484 1 98.25 93 TYR A N 1
ATOM 702 C CA . TYR A 1 93 ? 0.466 4.102 -13.375 1 98.25 93 TYR A CA 1
ATOM 703 C C . TYR A 1 93 ? -0.039 5.203 -12.453 1 98.25 93 TYR A C 1
ATOM 705 O O . TYR A 1 93 ? -0.511 6.242 -12.914 1 98.25 93 TYR A O 1
ATOM 713 N N . LEU A 1 94 ? 0.085 5.008 -11.148 1 96.75 94 LEU A N 1
ATOM 714 C CA . LEU A 1 94 ? -0.247 6.047 -10.18 1 96.75 94 LEU A CA 1
ATOM 715 C C . LEU A 1 94 ? 0.98 6.887 -9.844 1 96.75 94 LEU A C 1
ATOM 717 O O . LEU A 1 94 ? 0.875 7.887 -9.125 1 96.75 94 LEU A O 1
ATOM 721 N N . MET A 1 95 ? 2.092 6.398 -10.352 1 98 95 MET A N 1
ATOM 722 C CA . MET A 1 95 ? 3.375 7.051 -10.102 1 98 95 MET A CA 1
ATOM 723 C C . MET A 1 95 ? 4.219 7.086 -11.375 1 98 95 MET A C 1
ATOM 725 O O . MET A 1 95 ? 3.939 6.367 -12.328 1 98 95 MET A O 1
ATOM 729 N N . SER A 1 96 ? 5.195 7.934 -11.383 1 98.06 96 SER A N 1
ATOM 730 C CA . SER A 1 96 ? 6.242 7.922 -12.391 1 98.06 96 SER A CA 1
ATOM 731 C C . SER A 1 96 ? 7.504 7.234 -11.875 1 98.06 96 SER A C 1
ATOM 733 O O . SER A 1 96 ? 7.648 7.016 -10.672 1 98.06 96 SER A O 1
ATOM 735 N N . ALA A 1 97 ? 8.344 6.848 -12.789 1 98.69 97 ALA A N 1
ATOM 736 C CA . ALA A 1 97 ? 9.617 6.23 -12.43 1 98.69 97 ALA A CA 1
ATOM 737 C C . ALA A 1 97 ? 10.781 6.938 -13.117 1 98.69 97 ALA A C 1
ATOM 739 O O . ALA A 1 97 ? 10.688 7.297 -14.297 1 98.69 97 ALA A O 1
ATOM 740 N N . ARG A 1 98 ? 11.836 7.145 -12.336 1 98.25 98 ARG A N 1
ATOM 741 C CA . ARG A 1 98 ? 13.016 7.812 -12.875 1 98.25 98 ARG A CA 1
ATOM 742 C C . ARG A 1 98 ? 14.297 7.199 -12.312 1 98.25 98 ARG A C 1
ATOM 744 O O . ARG A 1 98 ? 14.367 6.875 -11.125 1 98.25 98 ARG A O 1
ATOM 751 N N . THR A 1 99 ? 15.273 7.066 -13.18 1 98.75 99 THR A N 1
ATOM 752 C CA . THR A 1 99 ? 16.578 6.594 -12.719 1 98.75 99 THR A CA 1
ATOM 753 C C . THR A 1 99 ? 17.297 7.68 -11.93 1 98.75 99 THR A C 1
ATOM 755 O O . THR A 1 99 ? 17.219 8.859 -12.273 1 98.75 99 THR A O 1
ATOM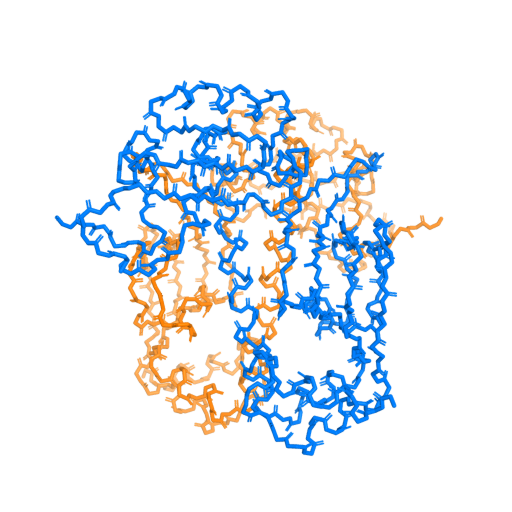 758 N N . LEU A 1 100 ? 18 7.297 -10.875 1 98.31 100 LEU A N 1
ATOM 759 C CA . LEU A 1 100 ? 18.766 8.242 -10.062 1 98.31 100 LEU A CA 1
ATOM 760 C C . LEU A 1 100 ? 20.25 8.156 -10.398 1 98.31 100 LEU A C 1
ATOM 762 O O . LEU A 1 100 ? 21.031 9.031 -10 1 98.31 100 LEU A O 1
ATOM 766 N N . GLU A 1 101 ? 20.703 7.141 -11.055 1 98.12 101 GLU A N 1
ATOM 767 C CA . GLU A 1 101 ? 22.016 6.906 -11.641 1 98.12 101 GLU A CA 1
ATOM 768 C C . GLU A 1 101 ? 21.906 6.016 -12.875 1 98.12 101 GLU A C 1
ATOM 770 O O . GLU A 1 101 ? 20.812 5.582 -13.25 1 98.12 101 GLU A O 1
ATOM 775 N N . SER A 1 102 ? 23.047 5.848 -13.539 1 98.5 102 SER A N 1
ATOM 776 C CA . SER A 1 102 ? 23.031 4.871 -14.625 1 98.5 102 SER A CA 1
ATOM 777 C C . SER A 1 102 ? 22.531 3.514 -14.141 1 98.5 102 SER A C 1
ATOM 779 O O . SER A 1 102 ? 23.062 2.963 -13.172 1 98.5 102 SER A O 1
ATOM 781 N N . SER A 1 103 ? 21.453 3.014 -14.797 1 98.62 103 SER A N 1
ATOM 782 C CA . SER A 1 103 ? 20.766 1.828 -14.289 1 98.62 103 SER A CA 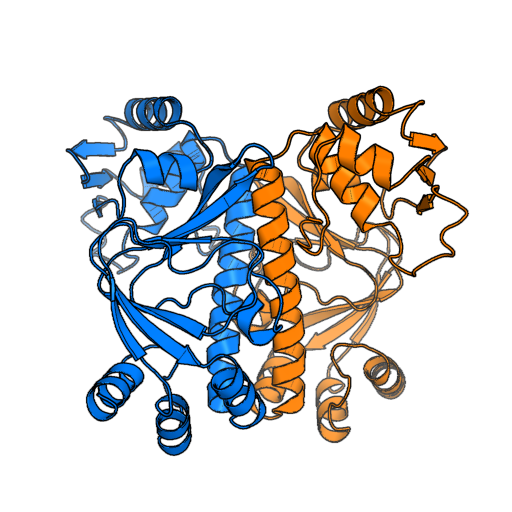1
ATOM 783 C C . SER A 1 103 ? 20.484 0.832 -15.406 1 98.62 103 SER A C 1
ATOM 785 O O . SER A 1 103 ? 20.141 1.226 -16.531 1 98.62 103 SER A O 1
ATOM 787 N N . ARG A 1 104 ? 20.672 -0.41 -15.125 1 98 104 ARG A N 1
ATOM 788 C CA . ARG A 1 104 ? 20.312 -1.505 -16.016 1 98 104 ARG A CA 1
ATOM 789 C C . ARG A 1 104 ? 18.938 -2.064 -15.672 1 98 104 ARG A C 1
ATOM 791 O O . ARG A 1 104 ? 18.703 -2.455 -14.531 1 98 104 ARG A O 1
ATOM 798 N N . ILE A 1 105 ? 18.047 -2.072 -16.688 1 97.94 105 ILE A N 1
ATOM 799 C CA . ILE A 1 105 ? 16.656 -2.418 -16.422 1 97.94 105 ILE A CA 1
ATOM 800 C C . ILE A 1 105 ? 16.203 -3.521 -17.375 1 97.94 105 ILE A C 1
ATOM 802 O O . ILE A 1 105 ? 16.438 -3.436 -18.594 1 97.94 105 ILE A O 1
ATOM 806 N N . LEU A 1 106 ? 15.68 -4.562 -16.828 1 97.75 106 LEU A N 1
ATOM 807 C CA . LEU A 1 106 ? 14.992 -5.59 -17.594 1 97.75 106 LEU A CA 1
ATOM 808 C C . LEU A 1 106 ? 13.523 -5.215 -17.812 1 97.75 106 LEU A C 1
ATOM 810 O O . LEU A 1 106 ? 12.82 -4.875 -16.859 1 97.75 106 LEU A O 1
ATOM 814 N N . MET A 1 107 ? 13.078 -5.215 -19.016 1 97.62 107 MET A N 1
ATOM 815 C CA . MET A 1 107 ? 11.703 -4.871 -19.359 1 97.62 107 MET A CA 1
ATOM 816 C C . MET A 1 107 ? 10.984 -6.07 -19.969 1 97.62 107 MET A C 1
ATOM 818 O O . MET A 1 107 ? 11.398 -6.586 -21 1 97.62 107 MET A O 1
ATOM 822 N N . LEU A 1 108 ? 9.969 -6.508 -19.297 1 97.44 108 LEU A N 1
ATOM 823 C CA . LEU A 1 108 ? 9.133 -7.594 -19.781 1 97.44 108 LEU A CA 1
ATOM 824 C C . LEU A 1 108 ? 7.82 -7.062 -20.359 1 97.44 108 LEU A C 1
ATOM 826 O O . LEU A 1 108 ? 7.148 -6.25 -19.719 1 97.44 108 LEU A O 1
ATOM 830 N N . ALA A 1 109 ? 7.477 -7.527 -21.547 1 97.81 109 ALA A N 1
ATOM 831 C CA . ALA A 1 109 ? 6.211 -7.09 -22.141 1 97.81 109 ALA A CA 1
ATOM 832 C C . ALA A 1 109 ? 5.039 -7.395 -21.219 1 97.81 109 ALA A C 1
ATOM 834 O O . ALA A 1 109 ? 4.848 -8.539 -20.797 1 97.81 109 ALA A O 1
ATOM 835 N N . ALA A 1 110 ? 4.23 -6.367 -20.953 1 98 110 ALA A N 1
ATOM 836 C CA . ALA A 1 110 ? 3.166 -6.48 -19.953 1 98 110 ALA A CA 1
ATOM 837 C C . ALA A 1 110 ? 2.143 -7.535 -20.359 1 98 110 ALA A C 1
ATOM 839 O O . ALA A 1 110 ? 1.765 -8.391 -19.547 1 98 110 ALA A O 1
ATOM 840 N N . PRO A 1 111 ? 1.686 -7.578 -21.656 1 97.75 111 PRO A N 1
ATOM 841 C CA . PRO A 1 111 ? 0.714 -8.609 -22.031 1 97.75 111 PRO A CA 1
ATOM 842 C C . PRO A 1 111 ? 1.261 -10.023 -21.859 1 97.75 111 PRO A C 1
ATOM 844 O O . PRO A 1 111 ? 0.521 -10.938 -21.484 1 97.75 111 PRO A O 1
ATOM 847 N N . VAL A 1 112 ? 2.537 -10.203 -22.141 1 97.75 112 VAL A N 1
ATOM 848 C CA . VAL A 1 112 ? 3.15 -11.516 -22 1 97.75 112 VAL A CA 1
ATOM 849 C C . VAL A 1 112 ? 3.227 -11.898 -20.531 1 97.75 112 VAL A C 1
ATOM 851 O O . VAL A 1 112 ? 2.918 -13.039 -20.156 1 97.75 112 VAL A O 1
ATOM 854 N N . LEU A 1 113 ? 3.641 -10.938 -19.688 1 97.81 113 LEU A N 1
ATOM 855 C CA . LEU A 1 113 ? 3.703 -11.195 -18.25 1 97.81 113 LEU A CA 1
ATOM 856 C C . LEU A 1 113 ? 2.336 -11.602 -17.719 1 97.81 113 LEU A C 1
ATOM 858 O O . LEU A 1 113 ? 2.215 -12.594 -17 1 97.81 113 LEU A O 1
ATOM 862 N N . ARG A 1 114 ? 1.314 -10.844 -18.047 1 98.19 114 ARG A N 1
ATOM 863 C CA . ARG A 1 114 ? -0.032 -11.164 -17.594 1 98.19 114 ARG A CA 1
ATOM 864 C C . ARG A 1 114 ? -0.458 -12.555 -18.047 1 98.19 114 ARG A C 1
ATOM 866 O O . ARG A 1 114 ? -1.044 -13.312 -17.266 1 98.19 114 ARG A O 1
ATOM 873 N N . ALA A 1 115 ? -0.139 -12.898 -19.281 1 97.69 115 ALA A N 1
ATOM 874 C CA . ALA A 1 115 ? -0.494 -14.211 -19.812 1 97.69 115 ALA A CA 1
ATOM 875 C C . ALA A 1 115 ? 0.229 -15.328 -19.062 1 97.69 115 ALA A C 1
ATOM 877 O O . ALA A 1 115 ? -0.367 -16.359 -18.75 1 97.69 115 ALA A O 1
ATOM 878 N N . GLN A 1 116 ? 1.502 -15.117 -18.781 1 97.56 116 GLN A N 1
ATOM 879 C CA . GLN A 1 116 ? 2.275 -16.141 -18.094 1 97.56 116 GLN A CA 1
ATOM 880 C C . GLN A 1 116 ? 1.838 -16.281 -16.625 1 97.56 116 GLN A C 1
ATOM 882 O O . GLN A 1 116 ? 1.812 -17.375 -16.078 1 97.56 116 GLN A O 1
ATOM 887 N N . VAL A 1 117 ? 1.476 -15.172 -16 1 98.06 117 VAL A N 1
ATOM 888 C CA . VAL A 1 117 ? 0.956 -15.211 -14.633 1 98.06 117 VAL A CA 1
ATOM 889 C C . VAL A 1 117 ? -0.357 -15.984 -14.602 1 98.06 117 VAL A C 1
ATOM 891 O O . VAL A 1 117 ? -0.603 -16.766 -13.672 1 98.06 117 VAL A O 1
ATOM 894 N N . ALA A 1 118 ? -1.15 -15.844 -15.617 1 97.5 118 ALA A N 1
ATOM 895 C CA . ALA A 1 118 ? -2.443 -16.516 -15.703 1 97.5 118 ALA A CA 1
ATOM 896 C C . ALA A 1 118 ? -2.27 -18.016 -15.922 1 97.5 118 ALA A C 1
ATOM 898 O O . ALA A 1 118 ? -3.174 -18.797 -15.633 1 97.5 118 ALA A O 1
ATOM 899 N N . ARG A 1 119 ? -1.08 -18.438 -16.375 1 96.25 119 ARG A N 1
ATOM 900 C CA . ARG A 1 119 ? -0.904 -19.828 -16.781 1 96.25 119 ARG A CA 1
ATOM 901 C C . ARG A 1 119 ? 0.02 -20.578 -15.82 1 96.25 119 ARG A C 1
ATOM 903 O O . ARG A 1 119 ? -0.108 -21.781 -15.641 1 96.25 119 ARG A O 1
ATOM 910 N N . ASP A 1 120 ? 0.96 -19.875 -15.344 1 97.19 120 ASP A N 1
ATOM 911 C CA . ASP A 1 120 ? 1.993 -20.516 -14.523 1 97.19 120 ASP A CA 1
ATOM 912 C C . ASP A 1 120 ? 1.81 -20.172 -13.047 1 97.19 120 ASP A C 1
ATOM 914 O O . ASP A 1 120 ? 2.076 -19.047 -12.633 1 97.19 120 ASP A O 1
ATOM 918 N N . HIS A 1 121 ? 1.479 -21.203 -12.289 1 97.56 121 HIS A N 1
ATOM 919 C CA . HIS A 1 121 ? 1.151 -21.016 -10.883 1 97.56 121 HIS A CA 1
ATOM 920 C C . HIS A 1 121 ? 2.367 -20.547 -10.094 1 97.56 121 HIS A C 1
ATOM 922 O O . HIS A 1 121 ? 2.25 -19.688 -9.227 1 97.56 121 HIS A O 1
ATOM 928 N N . ALA A 1 122 ? 3.506 -21.078 -10.383 1 97.19 122 ALA A N 1
ATOM 929 C CA . ALA A 1 122 ? 4.719 -20.688 -9.664 1 97.19 122 ALA A CA 1
ATOM 930 C C . ALA A 1 122 ? 5.039 -19.219 -9.875 1 97.19 122 ALA A C 1
ATOM 932 O O . ALA A 1 122 ? 5.398 -18.5 -8.93 1 97.19 122 ALA A O 1
ATOM 933 N N . LEU A 1 123 ? 4.895 -18.75 -11.094 1 97.69 123 LEU A N 1
ATOM 934 C CA . LEU A 1 123 ? 5.117 -17.344 -11.375 1 97.69 123 LEU A CA 1
ATOM 935 C C . LEU A 1 123 ? 4.094 -16.469 -10.648 1 97.69 123 LEU A C 1
ATOM 937 O O . LEU A 1 123 ? 4.445 -15.43 -10.086 1 97.69 123 LEU A O 1
ATOM 941 N N . ALA A 1 124 ? 2.848 -16.922 -10.664 1 98.25 124 ALA A N 1
ATOM 942 C CA . ALA A 1 124 ? 1.806 -16.172 -9.961 1 98.25 124 ALA A CA 1
ATOM 943 C C . ALA A 1 124 ? 2.146 -16.031 -8.477 1 98.25 124 ALA A C 1
ATOM 945 O O . ALA A 1 124 ? 1.996 -14.938 -7.91 1 98.25 124 ALA A O 1
ATOM 946 N N . LEU A 1 125 ? 2.637 -17.078 -7.91 1 98.06 125 LEU A N 1
ATOM 947 C CA . LEU A 1 125 ? 2.977 -17.047 -6.492 1 98.06 125 LEU A CA 1
ATOM 948 C C . LEU A 1 125 ? 4.145 -16.094 -6.234 1 98.06 125 LEU A C 1
ATOM 950 O O . LEU A 1 125 ? 4.176 -15.406 -5.215 1 98.06 125 LEU A O 1
ATOM 954 N N . ARG A 1 126 ? 5.066 -16.016 -7.109 1 97.5 126 ARG A N 1
ATOM 955 C CA . ARG A 1 126 ? 6.211 -15.117 -6.965 1 97.5 126 ARG A CA 1
ATOM 956 C C . ARG A 1 126 ? 5.781 -13.664 -7.082 1 97.5 126 ARG A C 1
ATOM 958 O O . ARG A 1 126 ? 6.203 -12.82 -6.285 1 97.5 126 ARG A O 1
ATOM 965 N N . VAL A 1 127 ? 4.957 -13.398 -8.031 1 98 127 VAL A N 1
ATOM 966 C CA . VAL A 1 127 ? 4.445 -12.047 -8.211 1 98 127 VAL A CA 1
ATOM 967 C C . VAL A 1 127 ? 3.617 -11.641 -6.992 1 98 127 VAL A C 1
ATOM 969 O O . VAL A 1 127 ? 3.729 -10.516 -6.5 1 98 127 VAL A O 1
ATOM 972 N N . MET A 1 128 ? 2.861 -12.562 -6.535 1 98 128 MET A N 1
ATOM 973 C CA . MET A 1 128 ? 2.064 -12.32 -5.336 1 98 128 MET A CA 1
ATOM 974 C C . MET A 1 128 ? 2.959 -11.977 -4.148 1 98 128 MET A C 1
ATOM 976 O O . MET A 1 128 ? 2.676 -11.031 -3.404 1 98 128 MET A O 1
ATOM 980 N N . SER A 1 129 ? 3.994 -12.719 -4 1 97.38 129 SER A N 1
ATOM 981 C CA . SER A 1 129 ? 4.934 -12.469 -2.912 1 97.38 129 SER A CA 1
ATOM 982 C C . SER A 1 129 ? 5.527 -11.062 -3.014 1 97.38 129 SER A C 1
ATOM 984 O O . SER A 1 129 ? 5.699 -10.383 -1.999 1 97.38 129 SER A O 1
ATOM 986 N N . THR A 1 130 ? 5.789 -10.656 -4.188 1 96.94 130 THR A N 1
ATOM 987 C CA . THR A 1 130 ? 6.285 -9.305 -4.43 1 96.94 130 THR A CA 1
ATOM 988 C C . THR A 1 130 ? 5.25 -8.273 -4 1 96.94 130 THR A C 1
ATOM 990 O O . THR A 1 130 ? 5.586 -7.305 -3.309 1 96.94 130 THR A O 1
ATOM 993 N N . LEU A 1 131 ? 4.031 -8.508 -4.352 1 98.19 131 LEU A N 1
ATOM 994 C CA . LEU A 1 131 ? 2.953 -7.594 -3.99 1 98.19 131 LEU A CA 1
ATOM 995 C C . LEU A 1 131 ? 2.768 -7.543 -2.477 1 98.19 131 LEU A C 1
ATOM 997 O O . LEU A 1 131 ? 2.514 -6.477 -1.913 1 98.19 131 LEU A O 1
ATOM 1001 N N . VAL A 1 132 ? 2.883 -8.656 -1.864 1 98.25 132 VAL A N 1
ATOM 1002 C CA . VAL A 1 132 ? 2.771 -8.75 -0.412 1 98.25 132 VAL A CA 1
ATOM 1003 C C . VAL A 1 132 ? 3.803 -7.832 0.242 1 98.25 132 VAL A C 1
ATOM 1005 O O . VAL A 1 132 ? 3.465 -7.027 1.116 1 98.25 132 VAL A O 1
ATOM 1008 N N . GLY A 1 133 ? 5.016 -7.98 -0.215 1 97.38 133 GLY A N 1
ATOM 1009 C CA . GLY A 1 133 ? 6.074 -7.133 0.315 1 97.38 133 GLY A CA 1
ATOM 1010 C C . GLY A 1 133 ? 5.824 -5.652 0.09 1 97.38 133 GLY A C 1
ATOM 1011 O O . GLY A 1 133 ? 6.023 -4.84 0.994 1 97.38 133 GLY A O 1
ATOM 1012 N N . GLN A 1 134 ? 5.379 -5.344 -1.074 1 97.38 134 GLN A N 1
ATOM 1013 C CA . GLN A 1 134 ? 5.125 -3.945 -1.405 1 97.38 134 GLN A CA 1
ATOM 1014 C C . GLN A 1 134 ? 3.961 -3.389 -0.592 1 97.38 134 GLN A C 1
ATOM 1016 O O . GLN A 1 134 ? 4.008 -2.246 -0.133 1 97.38 134 GLN A O 1
ATOM 1021 N N . CYS A 1 135 ? 2.922 -4.184 -0.405 1 97.75 135 CYS A N 1
ATOM 1022 C CA . CYS A 1 135 ? 1.794 -3.768 0.421 1 97.75 135 CYS A CA 1
ATOM 1023 C C . CYS A 1 135 ? 2.242 -3.473 1.847 1 97.75 135 CYS A C 1
ATOM 1025 O O . CYS A 1 135 ? 1.891 -2.434 2.41 1 97.75 135 CYS A O 1
ATOM 1027 N N . ARG A 1 136 ? 2.998 -4.352 2.381 1 97.69 136 ARG A N 1
ATOM 1028 C CA . ARG A 1 136 ? 3.471 -4.168 3.75 1 97.69 136 ARG A CA 1
ATOM 1029 C C . ARG A 1 136 ? 4.355 -2.932 3.863 1 97.69 136 ARG A C 1
ATOM 1031 O O . ARG A 1 136 ? 4.262 -2.186 4.84 1 97.69 136 ARG A O 1
ATOM 1038 N N . GLY A 1 137 ? 5.184 -2.723 2.865 1 96.88 137 GLY A N 1
ATOM 1039 C CA . GLY A 1 137 ? 5.992 -1.513 2.842 1 96.88 137 GLY A CA 1
ATOM 1040 C C . GLY A 1 137 ? 5.164 -0.243 2.797 1 96.88 137 GLY A C 1
ATOM 1041 O O . GLY A 1 137 ? 5.48 0.735 3.477 1 96.88 137 GLY A O 1
ATOM 1042 N N . LEU A 1 138 ? 4.121 -0.264 2.002 1 97.94 138 LEU A N 1
ATOM 1043 C CA . LEU A 1 138 ? 3.258 0.9 1.855 1 97.94 138 LEU A CA 1
ATOM 1044 C C . LEU A 1 138 ? 2.482 1.166 3.141 1 97.94 138 LEU A C 1
ATOM 1046 O O . LEU A 1 138 ? 2.26 2.322 3.51 1 97.94 138 LEU A O 1
ATOM 1050 N N . VAL A 1 139 ? 2.045 0.143 3.818 1 97.75 139 VAL A N 1
ATOM 1051 C CA . VAL A 1 139 ? 1.376 0.303 5.105 1 97.75 139 VAL A CA 1
ATOM 1052 C C . VAL A 1 139 ? 2.316 0.988 6.094 1 97.75 139 VAL A C 1
ATOM 1054 O O . VAL A 1 139 ? 1.919 1.924 6.793 1 97.75 139 VAL A O 1
ATOM 1057 N N . ARG A 1 140 ? 3.568 0.545 6.148 1 95.62 140 ARG A N 1
ATOM 1058 C CA . ARG A 1 140 ? 4.547 1.179 7.023 1 95.62 140 ARG A CA 1
ATOM 1059 C C . ARG A 1 140 ? 4.73 2.65 6.668 1 95.62 140 ARG A C 1
ATOM 1061 O O . ARG A 1 140 ? 4.867 3.496 7.551 1 95.62 140 ARG A O 1
ATOM 1068 N N . GLU A 1 141 ? 4.73 2.902 5.383 1 96.56 141 GLU A N 1
ATOM 1069 C CA . GLU A 1 141 ? 4.883 4.285 4.949 1 96.56 141 GLU A CA 1
ATOM 1070 C C . GLU A 1 141 ? 3.711 5.145 5.418 1 96.56 141 GLU A C 1
ATOM 1072 O O . GLU A 1 141 ? 3.908 6.258 5.914 1 96.56 141 GLU A O 1
ATOM 1077 N N . VAL A 1 142 ? 2.533 4.656 5.289 1 97 142 VAL A N 1
ATOM 1078 C CA . VAL A 1 142 ? 1.349 5.383 5.73 1 97 142 VAL A CA 1
ATOM 1079 C C . VAL A 1 142 ? 1.426 5.633 7.234 1 97 142 VAL A C 1
ATOM 1081 O O . VAL A 1 142 ? 1.164 6.746 7.699 1 97 142 VAL A O 1
ATOM 1084 N N . LYS A 1 143 ? 1.823 4.633 7.941 1 95.44 143 LYS A N 1
ATOM 1085 C CA . LYS A 1 143 ? 1.9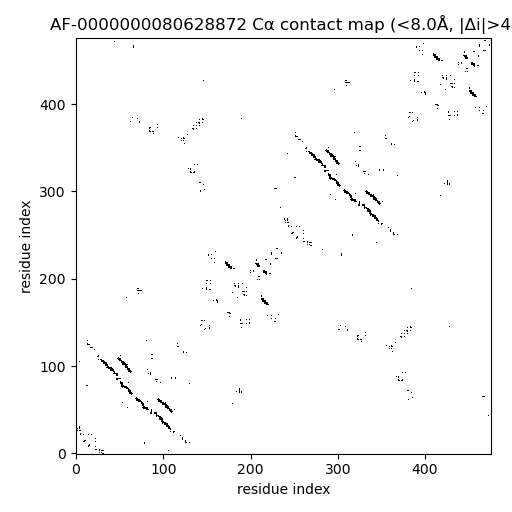57 4.781 9.391 1 95.44 143 LYS A CA 1
ATOM 1086 C C . LYS A 1 143 ? 3.031 5.805 9.742 1 95.44 143 LYS A C 1
ATOM 1088 O O . LYS A 1 143 ? 2.848 6.617 10.648 1 95.44 143 LYS A O 1
ATOM 1093 N N . ASN A 1 144 ? 4.121 5.758 9.07 1 94.62 144 ASN A N 1
ATOM 1094 C CA . ASN A 1 144 ? 5.18 6.738 9.305 1 94.62 144 ASN A CA 1
ATOM 1095 C C . ASN A 1 144 ? 4.668 8.164 9.125 1 94.62 144 ASN A C 1
ATOM 1097 O O . ASN A 1 144 ? 4.91 9.023 9.969 1 94.62 144 ASN A O 1
ATOM 1101 N N . LEU A 1 145 ? 3.939 8.344 8.078 1 95.12 145 LEU A N 1
ATOM 1102 C CA . LEU A 1 145 ? 3.48 9.68 7.711 1 95.12 145 LEU A CA 1
ATOM 1103 C C . LEU A 1 145 ? 2.426 10.172 8.695 1 95.12 145 LEU A C 1
ATOM 1105 O O . LEU A 1 145 ? 2.359 11.367 8.992 1 95.12 145 LEU A O 1
ATOM 1109 N N . LYS A 1 146 ? 1.683 9.273 9.25 1 95 146 LYS A N 1
ATOM 1110 C CA . LYS A 1 146 ? 0.574 9.68 10.109 1 95 146 LYS A CA 1
ATOM 1111 C C . LYS A 1 146 ? 1.007 9.742 11.57 1 95 146 LYS A C 1
ATOM 1113 O O . LYS A 1 146 ? 0.453 10.516 12.352 1 95 146 LYS A O 1
ATOM 1118 N N . LEU A 1 147 ? 2.055 8.977 11.992 1 93.81 147 LEU A N 1
ATOM 1119 C CA . LEU A 1 147 ? 2.23 8.742 13.422 1 93.81 147 LEU A CA 1
ATOM 1120 C C . LEU A 1 147 ? 3.598 9.227 13.883 1 93.81 147 LEU A C 1
ATOM 1122 O O . LEU A 1 147 ? 3.836 9.359 15.086 1 93.81 147 LEU A O 1
ATOM 1126 N N . ARG A 1 148 ? 4.469 9.484 12.922 1 93.19 148 ARG A N 1
ATOM 1127 C CA . ARG A 1 148 ? 5.84 9.75 13.344 1 93.19 148 ARG A CA 1
ATOM 1128 C C . ARG A 1 148 ? 6.266 11.172 12.984 1 93.19 148 ARG A C 1
ATOM 1130 O O . ARG A 1 148 ? 5.859 11.695 11.945 1 93.19 148 ARG A O 1
ATOM 1137 N N . THR A 1 149 ? 7.098 11.68 13.812 1 93.62 149 THR A N 1
ATOM 1138 C CA . THR A 1 149 ? 7.746 12.953 13.531 1 93.62 149 THR A CA 1
ATOM 1139 C C . THR A 1 149 ? 8.836 12.781 12.477 1 93.62 149 THR A C 1
ATOM 1141 O O . THR A 1 149 ? 9.195 11.656 12.125 1 93.62 149 THR A O 1
ATOM 1144 N N . THR A 1 150 ? 9.336 13.875 12.062 1 95.56 150 THR A N 1
ATOM 1145 C CA . THR A 1 150 ? 10.43 13.836 11.086 1 95.56 150 THR A CA 1
ATOM 1146 C C . THR A 1 150 ? 11.633 13.102 11.656 1 95.56 150 THR A C 1
ATOM 1148 O O . THR A 1 150 ? 12.281 12.32 10.953 1 95.56 150 THR A O 1
ATOM 1151 N N . THR A 1 151 ? 11.891 13.32 12.945 1 95 151 THR A N 1
ATOM 1152 C CA . THR A 1 151 ? 13.016 12.664 13.594 1 95 151 THR A CA 1
ATOM 1153 C C . THR A 1 151 ? 12.805 11.156 13.648 1 95 151 THR A C 1
ATOM 1155 O O . THR A 1 151 ? 13.711 10.383 13.336 1 95 151 THR A O 1
ATOM 1158 N N . GLN A 1 152 ? 11.625 10.805 14.016 1 94.56 152 GLN A N 1
ATOM 1159 C CA . GLN A 1 152 ? 11.312 9.383 14.117 1 94.56 152 GLN A CA 1
ATOM 1160 C C . GLN A 1 152 ? 11.359 8.711 12.75 1 94.56 152 GLN A C 1
ATOM 1162 O O . GLN A 1 152 ? 11.812 7.566 12.633 1 94.56 152 GLN A O 1
ATOM 1167 N N . ARG A 1 153 ? 10.875 9.375 11.727 1 96 153 ARG A N 1
ATOM 1168 C CA . ARG A 1 153 ? 10.898 8.82 10.375 1 96 153 ARG A CA 1
ATOM 1169 C C . ARG A 1 153 ? 12.328 8.625 9.883 1 96 153 ARG A C 1
ATOM 1171 O O . ARG A 1 153 ? 12.648 7.609 9.273 1 96 153 ARG A O 1
ATOM 1178 N N . LEU A 1 154 ? 13.219 9.57 10.18 1 96.69 154 LEU A N 1
ATOM 1179 C CA . LEU A 1 154 ? 14.617 9.43 9.805 1 96.69 154 LEU A CA 1
ATOM 1180 C C . LEU A 1 154 ? 15.266 8.266 10.547 1 96.69 154 LEU A C 1
ATOM 1182 O O . LEU A 1 154 ? 15.953 7.438 9.945 1 96.69 154 LEU A O 1
ATOM 1186 N N . ALA A 1 155 ? 14.992 8.195 11.828 1 95 155 ALA A N 1
ATOM 1187 C CA . ALA A 1 155 ? 15.547 7.109 12.633 1 95 155 ALA A CA 1
ATOM 1188 C C . ALA A 1 155 ? 15.086 5.75 12.125 1 95 155 ALA A C 1
ATOM 1190 O O . ALA A 1 155 ? 15.891 4.824 11.992 1 95 155 ALA A O 1
ATOM 1191 N N . ALA A 1 156 ? 13.828 5.66 11.812 1 93.69 156 ALA A N 1
ATOM 1192 C CA . ALA A 1 156 ? 13.273 4.41 11.297 1 93.69 156 ALA A CA 1
ATOM 1193 C C . ALA A 1 156 ? 13.938 4.02 9.977 1 93.69 156 ALA A C 1
ATOM 1195 O O . ALA A 1 156 ? 14.25 2.85 9.758 1 93.69 156 ALA A O 1
ATOM 1196 N N . PHE A 1 157 ? 14.141 4.992 9.156 1 95.25 157 PHE A N 1
ATOM 1197 C CA . PHE A 1 157 ? 14.781 4.734 7.871 1 95.25 157 PHE A CA 1
ATOM 1198 C C . PHE A 1 157 ? 16.203 4.211 8.07 1 95.25 157 PHE A C 1
ATOM 1200 O O . PHE A 1 157 ? 16.578 3.193 7.488 1 95.25 157 PHE A O 1
ATOM 1207 N N . ILE A 1 158 ? 16.906 4.875 8.898 1 94.62 158 ILE A N 1
ATOM 1208 C CA . ILE A 1 158 ? 18.297 4.508 9.148 1 94.62 158 ILE A CA 1
ATOM 1209 C C . ILE A 1 158 ? 18.359 3.094 9.719 1 94.62 158 ILE A C 1
ATOM 1211 O O . ILE A 1 158 ? 19.172 2.275 9.266 1 94.62 158 ILE A O 1
ATOM 1215 N N . LEU A 1 159 ? 17.5 2.812 10.602 1 92 159 LEU A N 1
ATOM 1216 C CA . LEU A 1 159 ? 17.484 1.503 11.242 1 92 159 LEU A CA 1
ATOM 1217 C C . LEU A 1 159 ? 17.141 0.41 10.242 1 92 159 LEU A C 1
ATOM 1219 O O . LEU A 1 159 ? 17.641 -0.71 10.336 1 92 159 LEU A O 1
ATOM 1223 N N . SER A 1 160 ? 16.297 0.783 9.297 1 91.06 160 SER A N 1
ATOM 1224 C CA . SER A 1 160 ? 15.906 -0.194 8.281 1 91.06 160 SER A CA 1
ATOM 1225 C C . SER A 1 160 ? 17.062 -0.498 7.336 1 91.06 160 SER A C 1
ATOM 1227 O O . SER A 1 160 ? 17.047 -1.511 6.637 1 91.06 160 SER A O 1
ATOM 1229 N N . GLN A 1 161 ? 17.984 0.394 7.285 1 90.88 161 GLN A N 1
ATOM 1230 C CA . GLN A 1 161 ? 19.141 0.217 6.41 1 90.88 161 GLN A CA 1
ATOM 1231 C C . GLN A 1 161 ? 20.219 -0.625 7.086 1 90.88 161 GLN A C 1
ATOM 1233 O O . GLN A 1 161 ? 21.188 -1.035 6.445 1 90.88 161 GLN A O 1
ATOM 1238 N N . VAL A 1 162 ? 20.016 -0.808 8.398 1 85.75 162 VAL A N 1
ATOM 1239 C CA . VAL A 1 162 ? 21.016 -1.566 9.156 1 85.75 162 VAL A CA 1
ATOM 1240 C C . VAL A 1 162 ? 20.797 -3.062 8.922 1 85.75 162 VAL A C 1
ATOM 1242 O O . VAL A 1 162 ? 19.672 -3.559 9.023 1 85.75 162 VAL A O 1
ATOM 1245 N N . ASP A 1 163 ? 21.75 -3.781 8.352 1 68 163 ASP A N 1
ATOM 1246 C CA . ASP A 1 163 ? 21.703 -5.227 8.133 1 68 163 ASP A CA 1
ATOM 1247 C C . ASP A 1 163 ? 21.406 -5.965 9.438 1 68 163 ASP A C 1
ATOM 1249 O O . ASP A 1 163 ? 22.078 -5.738 10.453 1 68 163 ASP A O 1
ATOM 1253 N N . PRO A 1 164 ? 20.266 -6.75 9.383 1 60.91 164 PRO A N 1
ATOM 1254 C CA . PRO A 1 164 ? 19.922 -7.477 10.609 1 60.91 164 PRO A CA 1
ATOM 1255 C C . PRO A 1 164 ? 20.984 -8.508 11.008 1 60.91 164 PRO A C 1
ATOM 1257 O O . PRO A 1 164 ? 20.906 -9.094 12.086 1 60.91 164 PRO A O 1
ATOM 1260 N N . SER A 1 165 ? 21.875 -8.789 10.102 1 55.44 165 SER A N 1
ATOM 1261 C CA . SER A 1 165 ? 22.75 -9.898 10.453 1 55.44 165 SER A CA 1
ATOM 1262 C C . SER A 1 165 ? 23.234 -9.789 11.898 1 55.44 165 SER A C 1
ATOM 1264 O O . SER A 1 165 ? 23.547 -8.695 12.367 1 55.44 165 SER A O 1
ATOM 1266 N N . PRO A 1 166 ? 22.766 -10.805 12.672 1 47.62 166 PRO A N 1
ATOM 1267 C CA . PRO A 1 166 ? 23.281 -10.828 14.047 1 47.62 166 PRO A CA 1
ATOM 1268 C C . PRO A 1 166 ? 24.734 -10.383 14.141 1 47.62 166 PRO A C 1
ATOM 1270 O O . PRO A 1 166 ? 25.625 -11.086 13.656 1 47.62 166 PRO A O 1
ATOM 1273 N N . ARG A 1 167 ? 24.969 -9.367 13.617 1 47.69 167 ARG A N 1
ATOM 1274 C CA . ARG A 1 167 ? 26.359 -9.109 13.953 1 47.69 167 ARG A CA 1
ATOM 1275 C C . ARG A 1 167 ? 26.625 -9.375 15.43 1 47.69 167 ARG A C 1
ATOM 1277 O O . ARG A 1 167 ? 25.703 -9.359 16.25 1 47.69 167 ARG A O 1
ATOM 1284 N N . ASP A 1 168 ? 27.844 -9.898 15.672 1 43.97 168 ASP A N 1
ATOM 1285 C CA . ASP A 1 168 ? 28.344 -10.203 17.016 1 43.97 168 ASP A CA 1
ATOM 1286 C C . ASP A 1 168 ? 27.891 -9.156 18.016 1 43.97 168 ASP A C 1
ATOM 1288 O O . ASP A 1 168 ? 27.891 -7.957 17.719 1 43.97 168 ASP A O 1
ATOM 1292 N N . GLU A 1 169 ? 27.203 -9.578 19.031 1 46.34 169 GLU A N 1
ATOM 1293 C CA . GLU A 1 169 ? 26.75 -8.953 20.281 1 46.34 169 GLU A CA 1
ATOM 1294 C C . GLU A 1 169 ? 27.609 -7.746 20.625 1 46.34 169 GLU A C 1
ATOM 1296 O O . GLU A 1 169 ? 27.234 -6.945 21.484 1 46.34 169 GLU A O 1
ATOM 1301 N N . THR A 1 170 ? 28.875 -7.824 20.266 1 49.59 170 THR A N 1
ATOM 1302 C CA . THR A 1 170 ? 29.812 -6.957 20.969 1 49.59 170 THR A CA 1
ATOM 1303 C C . THR A 1 170 ? 29.781 -5.547 20.391 1 49.59 170 THR A C 1
ATOM 1305 O O . THR A 1 170 ? 30.172 -4.586 21.047 1 49.59 170 THR A O 1
ATOM 1308 N N . GLU A 1 171 ? 29.656 -5.316 18.953 1 56.72 171 GLU A N 1
ATOM 1309 C CA . GLU A 1 171 ? 29.844 -3.939 18.516 1 56.72 171 GLU A CA 1
ATOM 1310 C C . GLU A 1 171 ? 28.516 -3.297 18.125 1 56.72 171 GLU A C 1
ATOM 1312 O O . GLU A 1 171 ? 27.859 -3.74 17.172 1 56.72 171 GLU A O 1
ATOM 1317 N N . ASP A 1 172 ? 27.75 -2.598 19.062 1 68.69 172 ASP A N 1
ATOM 1318 C CA . ASP A 1 172 ? 26.453 -1.925 19.172 1 68.69 172 ASP A CA 1
ATOM 1319 C C . ASP A 1 172 ? 26.297 -0.841 18.109 1 68.69 172 ASP A C 1
ATOM 1321 O O . ASP A 1 172 ? 25.188 -0.368 17.859 1 68.69 172 ASP A O 1
ATOM 1325 N N . GLY A 1 173 ? 27.328 -0.584 17.297 1 83.38 173 GLY A N 1
ATOM 1326 C CA . GLY A 1 173 ? 27.281 0.452 16.281 1 83.38 173 GLY A CA 1
ATOM 1327 C C . GLY A 1 173 ? 27.109 -0.097 14.883 1 83.38 173 GLY A C 1
ATOM 1328 O O . GLY A 1 173 ? 27.219 -1.305 14.664 1 83.38 173 GLY A O 1
ATOM 1329 N N . ALA A 1 174 ? 26.547 0.653 13.953 1 90.44 174 ALA A N 1
ATOM 1330 C CA . ALA A 1 174 ? 26.375 0.273 12.555 1 90.44 174 ALA A CA 1
ATOM 1331 C C . ALA A 1 174 ? 26.641 1.455 11.625 1 90.44 174 ALA A C 1
ATOM 1333 O O . ALA A 1 174 ? 26.562 2.611 12.047 1 90.44 174 ALA A O 1
ATOM 1334 N N . THR A 1 175 ? 27.172 1.069 10.492 1 92.19 175 THR A N 1
ATOM 1335 C CA . THR A 1 175 ? 27.359 2.088 9.469 1 92.19 175 THR A CA 1
ATOM 1336 C C . THR A 1 175 ? 26.391 1.854 8.297 1 92.19 175 THR A C 1
ATOM 1338 O O . THR A 1 175 ? 26.266 0.729 7.812 1 92.19 175 THR A O 1
ATOM 1341 N N . VAL A 1 176 ? 25.75 2.914 7.91 1 93.31 176 VAL A N 1
ATOM 1342 C CA . VAL A 1 176 ? 24.766 2.857 6.832 1 93.31 176 VAL A CA 1
ATOM 1343 C C . VAL A 1 176 ? 25.172 3.816 5.715 1 93.31 176 VAL A C 1
ATOM 1345 O O . VAL A 1 176 ? 25.562 4.961 5.977 1 93.31 176 VAL A O 1
ATOM 1348 N N . GLU A 1 177 ? 25.188 3.281 4.562 1 93.69 177 GLU A N 1
ATOM 1349 C CA . GLU A 1 177 ? 25.328 4.148 3.398 1 93.69 177 GLU A CA 1
ATOM 1350 C C . GLU A 1 177 ? 23.953 4.551 2.842 1 93.69 177 GLU A C 1
ATOM 1352 O O . GLU A 1 177 ? 23.156 3.691 2.482 1 93.69 177 GLU A O 1
ATOM 1357 N N . LEU A 1 178 ? 23.719 5.816 2.812 1 94.44 178 LEU A N 1
ATOM 1358 C CA . LEU A 1 178 ? 22.453 6.277 2.246 1 94.44 178 LEU A CA 1
ATOM 1359 C C . LEU A 1 178 ? 22.359 5.91 0.769 1 94.44 178 LEU A C 1
ATOM 1361 O O . LEU A 1 178 ? 23.281 6.172 -0.002 1 94.44 178 LEU A O 1
ATOM 1365 N N . PRO A 1 179 ? 21.312 5.383 0.397 1 92.81 179 PRO A N 1
ATOM 1366 C CA . PRO A 1 179 ? 21.188 4.887 -0.975 1 92.81 179 PRO A CA 1
ATOM 1367 C C . PRO A 1 179 ? 20.891 6 -1.979 1 92.81 179 PRO A C 1
ATOM 1369 O O . PRO A 1 179 ? 20.938 5.77 -3.191 1 92.81 179 PRO A O 1
ATOM 1372 N N . VAL A 1 180 ? 20.625 7.133 -1.531 1 95.94 180 VAL A N 1
ATOM 1373 C CA . VAL A 1 180 ? 20.25 8.25 -2.395 1 95.94 180 VAL A CA 1
ATOM 1374 C C . VAL A 1 180 ? 20.75 9.562 -1.786 1 95.94 180 VAL A C 1
ATOM 1376 O O . VAL A 1 180 ? 21.188 9.594 -0.635 1 95.94 180 VAL A O 1
ATOM 1379 N N . SER A 1 181 ? 20.656 10.609 -2.605 1 95.19 181 SER A N 1
ATOM 1380 C CA . SER A 1 181 ? 21.031 11.93 -2.115 1 95.19 181 SER A CA 1
ATOM 1381 C C . SER A 1 181 ? 20.125 12.383 -0.979 1 95.19 181 SER A C 1
ATOM 1383 O O . SER A 1 181 ? 19 11.891 -0.843 1 95.19 181 SER A O 1
ATOM 1385 N N . LYS A 1 182 ? 20.578 13.32 -0.226 1 95.31 182 LYS A N 1
ATOM 1386 C CA . LYS A 1 182 ? 19.797 13.844 0.896 1 95.31 182 LYS A CA 1
ATOM 1387 C C . LYS A 1 182 ? 18.516 14.516 0.415 1 95.31 182 LYS A C 1
ATOM 1389 O O . LYS A 1 182 ? 17.5 14.469 1.1 1 95.31 182 LYS A O 1
ATOM 1394 N N . ARG A 1 183 ? 18.609 15.109 -0.724 1 95.25 183 ARG A N 1
ATOM 1395 C CA . ARG A 1 183 ? 17.406 15.734 -1.275 1 95.25 183 ARG A CA 1
ATOM 1396 C C . ARG A 1 183 ? 16.328 14.695 -1.579 1 95.25 183 ARG A C 1
ATOM 1398 O O . ARG A 1 183 ? 15.164 14.883 -1.224 1 95.25 183 ARG A O 1
ATOM 1405 N N . VAL A 1 184 ? 16.703 13.617 -2.219 1 96.81 184 VAL A N 1
ATOM 1406 C CA . VAL A 1 184 ? 15.781 12.539 -2.543 1 96.81 184 VAL A CA 1
ATOM 1407 C C . VAL A 1 184 ? 15.289 11.883 -1.258 1 96.81 184 VAL A C 1
ATOM 1409 O O . VAL A 1 184 ? 14.102 11.57 -1.13 1 96.81 184 VAL A O 1
ATOM 1412 N N . LEU A 1 185 ? 16.172 11.719 -0.321 1 97.31 185 LEU A N 1
ATOM 1413 C CA . LEU A 1 185 ? 15.82 11.109 0.955 1 97.31 185 LEU A CA 1
ATOM 1414 C C . LEU A 1 185 ? 14.789 11.953 1.692 1 97.31 185 LEU A C 1
ATOM 1416 O O . LEU A 1 185 ? 13.828 11.422 2.256 1 97.31 185 LEU A O 1
ATOM 1420 N N . ALA A 1 186 ? 15.008 13.281 1.716 1 97.5 186 ALA A N 1
ATOM 1421 C CA . ALA A 1 186 ? 14.055 14.188 2.359 1 97.5 186 ALA A CA 1
ATOM 1422 C C . ALA A 1 186 ? 12.656 14.008 1.783 1 97.5 186 ALA A C 1
ATOM 1424 O O . ALA A 1 186 ? 11.688 13.852 2.531 1 97.5 186 ALA A O 1
ATOM 1425 N N . SER A 1 187 ? 12.617 13.914 0.497 1 96.94 187 SER A N 1
ATOM 1426 C CA . SER A 1 187 ? 11.344 13.727 -0.191 1 96.94 187 SER A CA 1
ATOM 1427 C C . SER A 1 187 ? 10.719 12.383 0.159 1 96.94 187 SER A C 1
ATOM 1429 O O . SER A 1 187 ? 9.516 12.305 0.443 1 96.94 187 SER A O 1
ATOM 1431 N N . ARG A 1 188 ? 11.516 11.367 0.173 1 97.31 188 ARG A N 1
ATOM 1432 C CA . ARG A 1 188 ? 11.055 10.023 0.518 1 97.31 188 ARG A CA 1
ATOM 1433 C C . ARG A 1 188 ? 10.461 9.992 1.925 1 97.31 188 ARG A C 1
ATOM 1435 O O . ARG A 1 188 ? 9.469 9.305 2.174 1 97.31 188 ARG A O 1
ATOM 1442 N N . LEU A 1 189 ? 11.023 10.789 2.791 1 96.81 189 LEU A N 1
ATOM 1443 C CA . LEU A 1 189 ? 10.625 10.766 4.195 1 96.81 189 LEU A CA 1
ATOM 1444 C C . LEU A 1 189 ? 9.555 11.812 4.477 1 96.81 189 LEU A C 1
ATOM 1446 O O . LEU A 1 189 ? 9.211 12.062 5.637 1 96.81 189 LEU A O 1
ATOM 1450 N N . GLY A 1 190 ? 9.086 12.414 3.4 1 94.25 190 GLY A N 1
ATOM 1451 C CA . GLY A 1 190 ? 8.008 13.383 3.553 1 94.25 190 GLY A CA 1
ATOM 1452 C C . GLY A 1 190 ? 8.43 14.633 4.293 1 94.25 190 GLY A C 1
ATOM 1453 O O . GLY A 1 190 ? 7.695 15.141 5.145 1 94.25 190 GLY A O 1
ATOM 1454 N N . MET A 1 191 ? 9.562 15.102 4.027 1 94.81 191 MET A N 1
ATOM 1455 C CA . MET A 1 191 ? 10.055 16.312 4.68 1 94.81 191 MET A CA 1
ATOM 1456 C C . MET A 1 191 ? 10.883 17.156 3.715 1 94.81 191 MET A C 1
ATOM 1458 O O . MET A 1 191 ? 11.242 16.688 2.633 1 94.81 191 MET A O 1
ATOM 1462 N N . THR A 1 192 ? 11.109 18.438 4.059 1 94.75 192 THR A N 1
ATOM 1463 C CA . THR A 1 192 ? 11.969 19.297 3.264 1 94.75 192 THR A CA 1
ATOM 1464 C C . THR A 1 192 ? 13.438 18.984 3.529 1 94.75 192 THR A C 1
ATOM 1466 O O . THR A 1 192 ? 13.781 18.406 4.559 1 94.75 192 THR A O 1
ATOM 1469 N N . PRO A 1 193 ? 14.305 19.375 2.576 1 95.94 193 PRO A N 1
ATOM 1470 C CA . PRO A 1 193 ? 15.734 19.203 2.82 1 95.94 193 PRO A CA 1
ATOM 1471 C C . PRO A 1 193 ? 16.203 19.906 4.094 1 95.94 193 PRO A C 1
ATOM 1473 O O . PRO A 1 193 ? 17.047 19.375 4.816 1 95.94 193 PRO A O 1
ATOM 1476 N N . GLU A 1 194 ? 15.625 21.031 4.324 1 96.88 194 GLU A N 1
ATOM 1477 C CA . GLU A 1 194 ? 15.961 21.766 5.539 1 96.88 194 GLU A CA 1
ATOM 1478 C C . GLU A 1 194 ? 15.57 20.984 6.789 1 96.88 194 GLU A C 1
ATOM 1480 O O . GLU A 1 194 ? 16.328 20.938 7.758 1 96.88 194 GLU A O 1
ATOM 1485 N N . GLN A 1 195 ? 14.422 20.422 6.793 1 96.62 195 GLN A N 1
ATOM 1486 C CA . GLN A 1 195 ? 13.961 19.609 7.918 1 96.62 195 GLN A CA 1
ATOM 1487 C C . GLN A 1 195 ? 14.859 18.391 8.125 1 96.62 195 GLN A C 1
ATOM 1489 O O . GLN A 1 195 ? 15.172 18.031 9.258 1 96.62 195 GLN A O 1
ATOM 1494 N N . LEU A 1 196 ? 15.273 17.75 7.027 1 97.06 196 LEU A N 1
ATOM 1495 C CA . LEU A 1 196 ? 16.156 16.594 7.137 1 97.06 196 LEU A CA 1
ATOM 1496 C C . LEU A 1 196 ? 17.484 16.984 7.773 1 97.06 196 LEU A C 1
ATOM 1498 O O . LEU A 1 196 ? 17.969 16.281 8.664 1 97.06 196 LEU A O 1
ATOM 1502 N N . SER A 1 197 ? 18.062 18.062 7.316 1 95.81 197 SER A N 1
ATOM 1503 C CA . SER A 1 197 ? 19.312 18.547 7.863 1 95.81 197 SER A CA 1
ATOM 1504 C C . SER A 1 197 ? 19.203 18.812 9.359 1 95.81 197 SER A C 1
ATOM 1506 O O . SER A 1 197 ? 20.094 18.422 10.133 1 95.81 197 SER A O 1
ATOM 1508 N N . ARG A 1 198 ? 18.094 19.406 9.703 1 95.75 198 ARG A N 1
ATOM 1509 C CA . ARG A 1 198 ? 17.859 19.703 11.109 1 95.75 198 ARG A CA 1
ATOM 1510 C C . ARG A 1 198 ? 17.734 18.422 11.93 1 95.75 198 ARG A C 1
ATOM 1512 O O . ARG A 1 198 ? 18.172 18.359 13.07 1 95.75 198 ARG A O 1
ATOM 1519 N N . THR A 1 199 ? 17.062 17.5 11.383 1 95.88 199 THR A N 1
ATOM 1520 C CA . THR A 1 199 ? 16.859 16.219 12.062 1 95.88 199 THR A CA 1
ATOM 1521 C C . THR A 1 199 ? 18.188 15.508 12.25 1 95.88 199 THR A C 1
ATOM 1523 O O . THR A 1 199 ? 18.453 14.953 13.32 1 95.88 199 THR A O 1
ATOM 1526 N N . PHE A 1 200 ? 19.031 15.523 11.25 1 95.19 200 PHE A N 1
ATOM 1527 C CA . PHE A 1 200 ? 20.375 14.953 11.383 1 95.19 200 PHE A CA 1
ATOM 1528 C C . PHE A 1 200 ? 21.156 15.656 12.484 1 95.19 200 PHE A C 1
ATOM 1530 O O . PHE A 1 200 ? 21.828 15.008 13.289 1 95.19 200 PHE A O 1
ATOM 1537 N N . THR A 1 201 ? 21.062 16.938 12.469 1 94.38 201 THR A N 1
ATOM 1538 C CA . THR A 1 201 ? 21.766 17.734 13.469 1 94.38 201 THR A CA 1
ATOM 1539 C C . THR A 1 201 ? 21.266 17.391 14.875 1 94.38 201 THR A C 1
ATOM 1541 O O . THR A 1 201 ? 22.047 17.312 15.82 1 94.38 201 THR A O 1
ATOM 1544 N N . LYS A 1 202 ? 20 17.219 14.961 1 94.25 202 LYS A N 1
ATOM 1545 C CA . LYS A 1 202 ? 19.391 16.891 16.25 1 94.25 202 LYS A CA 1
ATOM 1546 C C . LYS A 1 202 ? 19.891 15.547 16.766 1 94.25 202 LYS A C 1
ATOM 1548 O O . LYS A 1 202 ? 20.094 15.375 17.969 1 94.25 202 LYS A O 1
ATOM 1553 N N . LEU A 1 203 ? 20.047 14.656 15.93 1 93.5 203 LEU A N 1
ATOM 1554 C CA . LEU A 1 203 ? 20.453 13.312 16.312 1 93.5 203 LEU A CA 1
ATOM 1555 C C . LEU A 1 203 ? 21.969 13.203 16.453 1 93.5 203 LEU A C 1
ATOM 1557 O O . LEU A 1 203 ? 22.484 12.32 17.141 1 93.5 203 LEU A O 1
ATOM 1561 N N . SER A 1 204 ? 22.625 14.094 15.812 1 87.81 204 SER A N 1
ATOM 1562 C CA . SER A 1 204 ? 24.094 14.156 15.898 1 87.81 204 SER A CA 1
ATOM 1563 C C . SER A 1 204 ? 24.547 15.023 17.062 1 87.81 204 SER A C 1
ATOM 1565 O O . SER A 1 204 ? 23.922 16.047 17.359 1 87.81 204 SER A O 1
ATOM 1567 N N . PRO A 1 205 ? 25.562 14.727 17.812 1 81.56 205 PRO A N 1
ATOM 1568 C CA . PRO A 1 205 ? 26.5 13.625 17.578 1 81.56 205 PRO A CA 1
ATOM 1569 C C . PRO A 1 205 ? 26.234 12.414 18.469 1 81.56 205 PRO A C 1
ATOM 1571 O O . PRO A 1 205 ? 26.922 11.398 18.359 1 81.56 205 PRO A O 1
ATOM 1574 N N . HIS A 1 206 ? 25.266 12.469 19.172 1 85.25 206 HIS A N 1
ATOM 1575 C CA . HIS A 1 206 ? 25.109 11.469 20.219 1 85.25 206 HIS A CA 1
ATOM 1576 C C . HIS A 1 206 ? 24.609 10.141 19.656 1 85.25 206 HIS A C 1
ATOM 1578 O O . HIS A 1 206 ? 25.031 9.07 20.094 1 85.25 206 HIS A O 1
ATOM 1584 N N . GLN A 1 207 ? 23.75 10.281 18.625 1 91.12 207 GLN A N 1
ATOM 1585 C CA . GLN A 1 207 ? 23.188 9.047 18.109 1 91.12 207 GLN A CA 1
ATOM 1586 C C . GLN A 1 207 ? 23.797 8.703 16.75 1 91.12 207 GLN A C 1
ATOM 1588 O O . GLN A 1 207 ? 23.969 7.523 16.422 1 91.12 207 GLN A O 1
ATOM 1593 N N . LEU A 1 208 ? 24.109 9.734 16.047 1 93.81 208 LEU A N 1
ATOM 1594 C CA . LEU A 1 208 ? 24.578 9.531 14.672 1 93.81 208 LEU A CA 1
ATOM 1595 C C . LEU A 1 208 ? 25.812 10.375 14.383 1 93.81 208 LEU A C 1
ATOM 1597 O O . LEU A 1 208 ? 26.031 11.406 15.016 1 93.81 208 LEU A O 1
ATOM 1601 N N . HIS A 1 209 ? 26.656 9.914 13.508 1 94.06 209 HIS A N 1
ATOM 1602 C CA . HIS A 1 209 ? 27.703 10.688 12.867 1 94.06 209 HIS A CA 1
ATOM 1603 C C . HIS A 1 209 ? 27.594 10.633 11.344 1 94.06 209 HIS A C 1
ATOM 1605 O O . HIS A 1 209 ? 27.656 9.547 10.758 1 94.06 209 HIS A O 1
ATOM 1611 N N . VAL A 1 210 ? 27.422 11.805 10.805 1 93.12 210 VAL A N 1
ATOM 1612 C CA . VAL A 1 210 ? 27.141 11.859 9.367 1 93.12 210 VAL A CA 1
ATOM 1613 C C . VAL A 1 210 ? 28.375 12.391 8.633 1 93.12 210 VAL A C 1
ATOM 1615 O O . VAL A 1 210 ? 28.891 13.453 8.977 1 93.12 210 VAL A O 1
ATOM 1618 N N . THR A 1 211 ? 28.875 11.656 7.707 1 92 211 THR A N 1
ATOM 1619 C CA . THR A 1 211 ? 29.938 12.062 6.797 1 92 211 THR A CA 1
ATOM 1620 C C . THR A 1 211 ? 29.547 11.805 5.348 1 92 211 THR A C 1
ATOM 1622 O O . THR A 1 211 ? 29.625 10.672 4.867 1 92 211 THR A O 1
ATOM 1625 N N . GLY A 1 212 ? 29.203 12.867 4.668 1 90.75 212 GLY A N 1
ATOM 1626 C CA . GLY A 1 212 ? 28.703 12.664 3.316 1 90.75 212 GLY A CA 1
ATOM 1627 C C . GLY A 1 212 ? 27.453 11.805 3.264 1 90.75 212 GLY A C 1
ATOM 1628 O O . GLY A 1 212 ? 26.453 12.125 3.908 1 90.75 212 GLY A O 1
ATOM 1629 N N . ASN A 1 213 ? 27.609 10.656 2.576 1 91.69 213 ASN A N 1
ATOM 1630 C CA . ASN A 1 213 ? 26.469 9.758 2.439 1 91.69 213 ASN A CA 1
ATOM 1631 C C . ASN A 1 213 ? 26.547 8.578 3.404 1 91.69 213 ASN A C 1
ATOM 1633 O O . ASN A 1 213 ? 25.781 7.625 3.301 1 91.69 213 ASN A O 1
ATOM 1637 N N . THR A 1 214 ? 27.453 8.734 4.324 1 94.38 214 THR A N 1
ATOM 1638 C CA . THR A 1 214 ? 27.641 7.668 5.305 1 94.38 214 THR A CA 1
ATOM 1639 C C . THR A 1 214 ? 27.172 8.117 6.684 1 94.38 214 THR A C 1
ATOM 1641 O O . THR A 1 214 ? 27.531 9.203 7.145 1 94.38 214 THR A O 1
ATOM 1644 N N . VAL A 1 215 ? 26.344 7.266 7.285 1 95.5 215 VAL A N 1
ATOM 1645 C CA . VAL A 1 215 ? 25.828 7.539 8.625 1 95.5 215 VAL A CA 1
ATOM 1646 C C . VAL A 1 215 ? 26.281 6.449 9.586 1 95.5 215 VAL A C 1
ATOM 1648 O O . VAL A 1 215 ? 26.016 5.266 9.375 1 95.5 215 VAL A O 1
ATOM 1651 N N . ARG A 1 216 ? 27.016 6.805 10.57 1 94.38 216 ARG A N 1
ATOM 1652 C CA . ARG A 1 216 ? 27.406 5.879 11.633 1 94.38 216 ARG A CA 1
ATOM 1653 C C . ARG A 1 216 ? 26.438 5.957 12.805 1 94.38 216 ARG A C 1
ATOM 1655 O O . ARG A 1 216 ? 26.219 7.031 13.375 1 94.38 216 ARG A O 1
ATOM 1662 N N . VAL A 1 217 ? 25.828 4.855 13.07 1 94.5 217 VAL A N 1
ATOM 1663 C CA . VAL A 1 217 ? 24.938 4.73 14.219 1 94.5 217 VAL A CA 1
ATOM 1664 C C . VAL A 1 217 ? 25.734 4.258 15.438 1 94.5 217 VAL A C 1
ATOM 1666 O O . VAL A 1 217 ? 26.312 3.172 15.422 1 94.5 217 VAL A O 1
ATOM 1669 N N . ARG A 1 218 ? 25.75 5.031 16.422 1 91.94 218 ARG A N 1
ATOM 1670 C CA . ARG A 1 218 ? 26.531 4.703 17.609 1 91.94 218 ARG A CA 1
ATOM 1671 C C . ARG A 1 218 ? 26 3.443 18.297 1 91.94 218 ARG A C 1
ATOM 1673 O O . ARG A 1 218 ? 26.766 2.551 18.656 1 91.94 218 ARG A O 1
ATOM 1680 N N . SER A 1 219 ? 24.812 3.482 18.516 1 90.94 219 SER A N 1
ATOM 1681 C CA . SER A 1 219 ? 24.109 2.332 19.094 1 90.94 219 SER A CA 1
ATOM 1682 C C . SER A 1 219 ? 22.719 2.18 18.5 1 90.94 219 SER A C 1
ATOM 1684 O O . SER A 1 219 ? 21.875 3.078 18.625 1 90.94 219 SER A O 1
ATOM 1686 N N . VAL A 1 220 ? 22.516 1.044 17.859 1 90.69 220 VAL A N 1
ATOM 1687 C CA . VAL A 1 220 ? 21.219 0.767 17.25 1 90.69 220 VAL A CA 1
ATOM 1688 C C . VAL A 1 220 ? 20.125 0.805 18.312 1 90.69 220 VAL A C 1
ATOM 1690 O O . VAL A 1 220 ? 19.078 1.427 18.109 1 90.69 220 VAL A O 1
ATOM 1693 N N . GLU A 1 221 ? 20.391 0.229 19.406 1 88.94 221 GLU A N 1
ATOM 1694 C CA . GLU A 1 221 ? 19.406 0.167 20.484 1 88.94 221 GLU A CA 1
ATOM 1695 C C . GLU A 1 221 ? 19.141 1.553 21.078 1 88.94 221 GLU A C 1
ATOM 1697 O O . GLU A 1 221 ? 18 1.901 21.359 1 88.94 221 GLU A O 1
ATOM 1702 N N . GLN A 1 222 ? 20.156 2.305 21.219 1 90.56 222 GLN A N 1
ATOM 1703 C CA . GLN A 1 222 ? 19.984 3.645 21.766 1 90.56 222 GLN A CA 1
ATOM 1704 C C . GLN A 1 222 ? 19.203 4.539 20.812 1 90.56 222 GLN A C 1
ATOM 1706 O O . GLN A 1 222 ? 18.375 5.34 21.266 1 90.56 222 GLN A O 1
ATOM 1711 N N . LEU A 1 223 ? 19.484 4.395 19.5 1 92.38 223 LEU A N 1
ATOM 1712 C CA . LEU A 1 223 ? 18.734 5.172 18.531 1 92.38 223 LEU A CA 1
ATOM 1713 C C . LEU A 1 223 ? 17.25 4.82 18.578 1 92.38 223 LEU A C 1
ATOM 1715 O O . LEU A 1 223 ? 16.406 5.707 18.547 1 92.38 223 LEU A O 1
ATOM 1719 N N . ARG A 1 224 ? 16.938 3.557 18.672 1 90.44 224 ARG A N 1
ATOM 1720 C CA . ARG A 1 224 ? 15.562 3.086 18.75 1 90.44 224 ARG A CA 1
ATOM 1721 C C . ARG A 1 224 ? 14.859 3.664 19.984 1 90.44 224 ARG A C 1
ATOM 1723 O O . ARG A 1 224 ? 13.734 4.16 19.875 1 90.44 224 ARG A O 1
ATOM 1730 N N . ARG A 1 225 ? 15.531 3.631 21.078 1 88.69 225 ARG A N 1
ATOM 1731 C CA . ARG A 1 225 ? 14.961 4.102 22.328 1 88.69 225 ARG A CA 1
ATOM 1732 C C . ARG A 1 225 ? 14.789 5.617 22.328 1 88.69 225 ARG A C 1
ATOM 1734 O O . ARG A 1 225 ? 13.734 6.129 22.719 1 88.69 225 ARG A O 1
ATOM 1741 N N . HIS A 1 226 ? 15.836 6.223 21.844 1 88.31 226 HIS A N 1
ATOM 1742 C CA . HIS A 1 226 ? 15.836 7.68 21.859 1 88.31 226 HIS A CA 1
ATOM 1743 C C . HIS A 1 226 ? 14.727 8.234 20.969 1 88.31 226 HIS A C 1
ATOM 1745 O O . HIS A 1 226 ? 14.086 9.227 21.312 1 88.31 226 HIS A O 1
ATOM 1751 N N . CYS A 1 227 ? 14.508 7.59 19.875 1 89.38 227 CYS A N 1
ATOM 1752 C CA . CYS A 1 227 ? 13.523 8.086 18.906 1 89.38 227 CYS A CA 1
ATOM 1753 C C . CYS A 1 227 ? 12.195 7.359 19.062 1 89.38 227 CYS A C 1
ATOM 1755 O O . CYS A 1 227 ? 11.25 7.629 18.328 1 89.38 227 CYS A O 1
ATOM 1757 N N . ASN A 1 228 ? 12.086 6.414 19.969 1 87.12 228 ASN A N 1
ATOM 1758 C CA . ASN A 1 228 ? 10.867 5.656 20.234 1 87.12 228 ASN A CA 1
ATOM 1759 C C . ASN A 1 228 ? 10.352 4.973 18.969 1 87.12 228 ASN A C 1
ATOM 1761 O O . ASN A 1 228 ? 9.188 5.121 18.609 1 87.12 228 ASN A O 1
ATOM 1765 N N . VAL A 1 229 ? 11.281 4.297 18.281 1 84.06 229 VAL A N 1
ATOM 1766 C CA . VAL A 1 229 ? 10.945 3.547 17.078 1 84.06 229 VAL A CA 1
ATOM 1767 C C . VAL A 1 229 ? 11.031 2.049 17.359 1 84.06 229 VAL A C 1
ATOM 1769 O O . VAL A 1 229 ? 12.031 1.569 17.906 1 84.06 229 VAL A O 1
ATOM 1772 N N . GLY A 1 230 ? 9.891 1.438 17.25 1 73.69 230 GLY A N 1
ATOM 1773 C CA . GLY A 1 230 ? 9.852 0.018 17.562 1 73.69 230 GLY A CA 1
ATOM 1774 C C . GLY A 1 230 ? 10.641 -0.827 16.578 1 73.69 230 GLY A C 1
ATOM 1775 O O . GLY A 1 230 ? 11.219 -0.302 15.617 1 73.69 230 GLY A O 1
ATOM 1776 N N . HIS A 1 231 ? 10.773 -2.096 16.984 1 63.62 231 HIS A N 1
ATOM 1777 C CA . HIS A 1 231 ? 11.461 -3.031 16.094 1 63.62 231 HIS A CA 1
ATOM 1778 C C . HIS A 1 231 ? 10.656 -3.273 14.82 1 63.62 231 HIS A C 1
ATOM 1780 O O . HIS A 1 231 ? 9.43 -3.318 14.852 1 63.62 231 HIS A O 1
ATOM 1786 N N . PRO A 1 232 ? 11.406 -3.021 13.828 1 53.84 232 PRO A N 1
ATOM 1787 C CA . PRO A 1 232 ? 10.672 -3.254 12.578 1 53.84 232 PRO A CA 1
ATOM 1788 C C . PRO A 1 232 ? 9.805 -4.508 12.641 1 53.84 232 PRO A C 1
ATOM 1790 O O . PRO A 1 232 ? 8.75 -4.562 12 1 53.84 232 PRO A O 1
ATOM 1793 N N . ASN A 1 233 ? 10.344 -5.641 13.195 1 48.34 233 ASN A N 1
ATOM 1794 C CA . ASN A 1 233 ? 9.594 -6.891 13.25 1 48.34 233 ASN A CA 1
ATOM 1795 C C . ASN A 1 233 ? 8.727 -6.973 14.5 1 48.34 233 ASN A C 1
ATOM 1797 O O . ASN A 1 233 ? 8.094 -7.996 14.758 1 48.34 233 ASN A O 1
ATOM 1801 N N . GLY A 1 234 ? 8.031 -6.047 15 1 45.78 234 GLY A N 1
ATOM 1802 C CA . GLY A 1 234 ? 7.031 -6.074 16.062 1 45.78 234 GLY A CA 1
ATOM 1803 C C . GLY A 1 234 ? 7.488 -6.832 17.297 1 45.78 234 GLY A C 1
ATOM 1804 O O . GLY A 1 234 ? 6.664 -7.281 18.094 1 45.78 234 GLY A O 1
ATOM 1805 N N . HIS A 1 235 ? 8.633 -7.426 17.375 1 35.66 235 HIS A N 1
ATOM 1806 C CA . HIS A 1 235 ? 8.859 -8.156 18.609 1 35.66 235 HIS A CA 1
ATOM 1807 C C . HIS A 1 235 ? 8.977 -7.215 19.797 1 35.66 235 HIS A C 1
ATOM 1809 O O . HIS A 1 235 ? 9.898 -6.395 19.859 1 35.66 235 HIS A O 1
ATOM 1815 N N . HIS A 1 236 ? 7.828 -6.82 20.234 1 33.81 236 HIS A N 1
ATOM 1816 C CA . HIS A 1 236 ? 7.883 -6.176 21.531 1 33.81 236 HIS A CA 1
ATOM 1817 C C . HIS A 1 236 ? 8.711 -6.996 22.516 1 33.81 236 HIS A C 1
ATOM 1819 O O . HIS A 1 236 ? 8.469 -8.188 22.703 1 33.81 236 HIS A O 1
ATOM 1825 N N . THR A 1 237 ? 9.906 -6.734 22.734 1 27 237 THR A N 1
ATOM 1826 C CA . THR A 1 237 ? 10.602 -7.336 23.875 1 27 237 THR A CA 1
ATOM 1827 C C . THR A 1 237 ? 9.727 -7.293 25.125 1 27 237 THR A C 1
ATOM 1829 O O . THR A 1 237 ? 9.227 -6.23 25.5 1 27 237 THR A O 1
ATOM 1832 N N . SER A 1 238 ? 9.258 -8.453 25.641 1 23.09 238 SER A N 1
ATOM 1833 C CA . SER A 1 238 ? 8.852 -8.562 27.031 1 23.09 238 SER A CA 1
ATOM 1834 C C . SER A 1 238 ? 9.938 -8.039 27.969 1 23.09 238 SER A C 1
ATOM 1836 O O . SER A 1 238 ? 11.125 -8.281 27.734 1 23.09 238 SER A O 1
ATOM 1838 N N . MET B 1 1 ? -23.156 -25.266 9.836 1 53.06 1 MET B N 1
ATOM 1839 C CA . MET B 1 1 ? -22.312 -24.078 9.867 1 53.06 1 MET B CA 1
ATOM 1840 C C . MET B 1 1 ? -21.438 -23.984 8.617 1 53.06 1 MET B C 1
ATOM 1842 O O . MET B 1 1 ? -21.328 -22.906 8.023 1 53.06 1 MET B O 1
ATOM 1846 N N . ARG B 1 2 ? -21.094 -25.188 8.164 1 67.19 2 ARG B N 1
ATOM 1847 C CA . ARG B 1 2 ? -20.219 -25.359 7.004 1 67.19 2 ARG B CA 1
ATOM 1848 C C . ARG B 1 2 ? -20.953 -25.016 5.715 1 67.19 2 ARG B C 1
ATOM 1850 O O . ARG B 1 2 ? -20.422 -24.297 4.859 1 67.19 2 ARG B O 1
ATOM 1857 N N . GLN B 1 3 ? -22.234 -25.406 5.641 1 71.62 3 GLN B N 1
ATOM 1858 C CA . GLN B 1 3 ? -22.984 -25.188 4.406 1 71.62 3 GLN B CA 1
ATOM 1859 C C . GLN B 1 3 ? -23.281 -23.703 4.199 1 71.62 3 GLN B C 1
ATOM 1861 O O . GLN B 1 3 ? -23.188 -23.203 3.076 1 71.62 3 GLN B O 1
ATOM 1866 N N . GLY B 1 4 ? -23.625 -23.031 5.273 1 77.06 4 GLY B N 1
ATOM 1867 C CA . GLY B 1 4 ? -23.859 -21.594 5.191 1 77.06 4 GLY B CA 1
ATOM 1868 C C . GLY B 1 4 ? -22.641 -20.797 4.75 1 77.06 4 GLY B C 1
ATOM 1869 O O . GLY B 1 4 ? -22.75 -19.906 3.906 1 77.06 4 GLY B O 1
ATOM 1870 N N . ALA B 1 5 ? -21.562 -21.297 5.133 1 83.94 5 ALA B N 1
ATOM 1871 C CA . ALA B 1 5 ? -20.328 -20.609 4.777 1 83.94 5 ALA B CA 1
ATOM 1872 C C . ALA B 1 5 ? -20 -20.812 3.299 1 83.94 5 ALA B C 1
ATOM 1874 O O . ALA B 1 5 ? -19.547 -19.875 2.627 1 83.94 5 ALA B O 1
ATOM 1875 N N . LEU B 1 6 ? -20.266 -21.984 2.836 1 87.19 6 LEU B N 1
ATOM 1876 C CA . LEU B 1 6 ? -19.953 -22.281 1.445 1 87.19 6 LEU B CA 1
ATOM 1877 C C . LEU B 1 6 ? -20.797 -21.438 0.499 1 87.19 6 LEU B C 1
ATOM 1879 O O . LEU B 1 6 ? -20.281 -20.875 -0.473 1 87.19 6 LEU B O 1
ATOM 1883 N N . THR B 1 7 ? -22.094 -21.359 0.731 1 88.06 7 THR B N 1
ATOM 1884 C CA . THR B 1 7 ? -22.984 -20.562 -0.094 1 88.06 7 THR B CA 1
ATOM 1885 C C . THR B 1 7 ? -22.578 -19.094 -0.066 1 88.06 7 THR B C 1
ATOM 1887 O O . THR B 1 7 ? -22.547 -18.438 -1.105 1 88.06 7 THR B O 1
ATOM 1890 N N . LEU B 1 8 ? -22.219 -18.672 1.038 1 91.12 8 LEU B N 1
ATOM 1891 C CA . LEU B 1 8 ? -21.781 -17.297 1.203 1 91.12 8 LEU B CA 1
ATOM 1892 C C . LEU B 1 8 ? -20.5 -17.031 0.429 1 91.12 8 LEU B C 1
ATOM 1894 O O . LEU B 1 8 ? -20.359 -16 -0.238 1 91.12 8 LEU B O 1
ATOM 1898 N N . MET B 1 9 ? -19.562 -17.922 0.491 1 91.94 9 MET B N 1
ATOM 1899 C CA . MET B 1 9 ? -18.25 -17.766 -0.147 1 91.94 9 MET B CA 1
ATOM 1900 C C . MET B 1 9 ? -18.406 -17.625 -1.659 1 91.94 9 MET B C 1
ATOM 1902 O O . MET B 1 9 ? -17.672 -16.859 -2.295 1 91.94 9 MET B O 1
ATOM 1906 N N . ARG B 1 10 ? -19.344 -18.281 -2.172 1 90.5 10 ARG B N 1
ATOM 1907 C CA . ARG B 1 10 ? -19.562 -18.25 -3.613 1 90.5 10 ARG B CA 1
ATOM 1908 C C . ARG B 1 10 ? -19.969 -16.859 -4.086 1 90.5 10 ARG B C 1
ATOM 1910 O O . ARG B 1 10 ? -19.766 -16.516 -5.25 1 90.5 10 ARG B O 1
ATOM 1917 N N . ASP B 1 11 ? -20.469 -16.141 -3.199 1 91 11 ASP B N 1
ATOM 1918 C CA . ASP B 1 11 ? -21 -14.82 -3.561 1 91 11 ASP B CA 1
ATOM 1919 C C . ASP B 1 11 ? -19.953 -13.727 -3.295 1 91 11 ASP B C 1
ATOM 1921 O O . ASP B 1 11 ? -20.172 -12.562 -3.631 1 91 11 ASP B O 1
ATOM 1925 N N . LEU B 1 12 ? -18.859 -14.102 -2.748 1 93.44 12 LEU B N 1
ATOM 1926 C CA . LEU B 1 12 ? -17.828 -13.117 -2.445 1 93.44 12 LEU B CA 1
ATOM 1927 C C . LEU B 1 12 ? -16.859 -12.984 -3.607 1 93.44 12 LEU B C 1
ATOM 1929 O O . LEU B 1 12 ? -16.438 -13.984 -4.195 1 93.44 12 LEU B O 1
ATOM 1933 N N . PRO B 1 13 ? -16.453 -11.734 -3.92 1 91.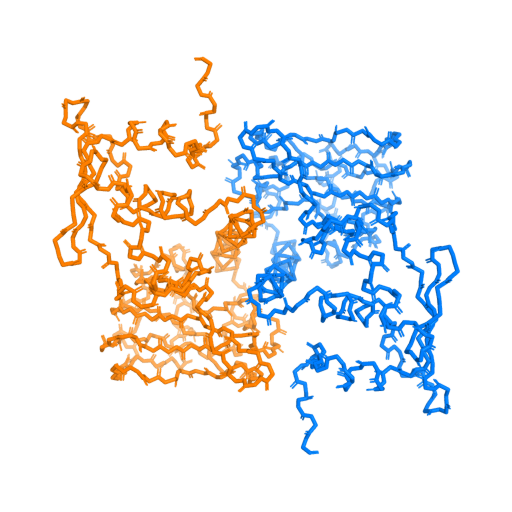25 13 PRO B N 1
ATOM 1934 C CA . PRO B 1 13 ? -15.531 -11.492 -5.031 1 91.25 13 PRO B CA 1
ATOM 1935 C C . PRO B 1 13 ? -14.234 -12.289 -4.906 1 91.25 13 PRO B C 1
ATOM 1937 O O . PRO B 1 13 ? -13.703 -12.766 -5.91 1 91.25 13 PRO B O 1
ATOM 1940 N N . LEU B 1 14 ? -13.734 -12.531 -3.779 1 94.38 14 LEU B N 1
ATOM 1941 C CA . LEU B 1 14 ? -12.469 -13.227 -3.531 1 94.38 14 LEU B CA 1
ATOM 1942 C C . LEU B 1 14 ? -12.523 -14.648 -4.074 1 94.38 14 LEU B C 1
ATOM 1944 O O . LEU B 1 14 ? -11.484 -15.227 -4.41 1 94.38 14 LEU B O 1
ATOM 1948 N N . PHE B 1 15 ? -13.734 -15.172 -4.289 1 95.44 15 PHE B N 1
ATOM 1949 C CA . PHE B 1 15 ? -13.812 -16.594 -4.609 1 95.44 15 PHE B CA 1
ATOM 1950 C C . PHE B 1 15 ? -14.445 -16.812 -5.98 1 95.44 15 PHE B C 1
ATOM 1952 O O . PHE B 1 15 ? -14.797 -17.938 -6.336 1 95.44 15 PHE B O 1
ATOM 1959 N N . GLU B 1 16 ? -14.633 -15.742 -6.664 1 92.44 16 GLU B N 1
ATOM 1960 C CA . GLU B 1 16 ? -15.188 -15.859 -8.008 1 92.44 16 GLU B CA 1
ATOM 1961 C C . GLU B 1 16 ? -14.312 -16.75 -8.891 1 92.44 16 GLU B C 1
ATOM 1963 O O . GLU B 1 16 ? -13.109 -16.531 -9.008 1 92.44 16 GLU B O 1
ATOM 1968 N N . GLY B 1 17 ? -14.898 -17.781 -9.445 1 92 17 GLY B N 1
ATOM 1969 C CA . GLY B 1 17 ? -14.188 -18.641 -10.375 1 92 17 GLY B CA 1
ATOM 1970 C C . GLY B 1 17 ? -13.359 -19.703 -9.68 1 92 17 GLY B C 1
ATOM 1971 O O . GLY B 1 17 ? -12.648 -20.484 -10.336 1 92 17 GLY B O 1
ATOM 1972 N N . VAL B 1 18 ? -13.445 -19.766 -8.406 1 95.56 18 VAL B N 1
ATOM 1973 C CA . VAL B 1 18 ? -12.695 -20.766 -7.652 1 95.56 18 VAL B CA 1
ATOM 1974 C C . VAL B 1 18 ? -13.484 -22.078 -7.598 1 95.56 18 VAL B C 1
ATOM 1976 O O . VAL B 1 18 ? -14.703 -22.062 -7.41 1 95.56 18 VAL B O 1
ATOM 1979 N N . ALA B 1 19 ? -12.805 -23.156 -7.734 1 93.19 19 ALA B N 1
ATOM 1980 C CA . ALA B 1 19 ? -13.438 -24.484 -7.812 1 93.19 19 ALA B CA 1
ATOM 1981 C C . ALA B 1 19 ? -14.109 -24.844 -6.488 1 93.19 19 ALA B C 1
ATOM 1983 O O . ALA B 1 19 ? -13.625 -24.469 -5.418 1 93.19 19 ALA B O 1
ATOM 1984 N N . ASP B 1 20 ? -15.141 -25.641 -6.582 1 92 20 ASP B N 1
ATOM 1985 C CA . ASP B 1 20 ? -15.906 -26.078 -5.414 1 92 20 ASP B CA 1
ATOM 1986 C C . ASP B 1 20 ? -15.023 -26.859 -4.445 1 92 20 ASP B C 1
ATOM 1988 O O . ASP B 1 20 ? -15.18 -26.75 -3.227 1 92 20 ASP B O 1
ATOM 1992 N N . GLU B 1 21 ? -14.219 -27.641 -5.012 1 94.19 21 GLU B N 1
ATOM 1993 C CA . GLU B 1 21 ? -13.336 -28.438 -4.172 1 94.19 21 GLU B CA 1
ATOM 1994 C C . GLU B 1 21 ? -12.477 -27.531 -3.273 1 94.19 21 GLU B C 1
ATOM 1996 O O . GLU B 1 21 ? -12.273 -27.844 -2.098 1 94.19 21 GLU B O 1
ATOM 2001 N N . THR B 1 22 ? -11.992 -26.469 -3.848 1 95.81 22 THR B N 1
ATOM 2002 C CA . THR B 1 22 ? -11.188 -25.516 -3.096 1 95.81 22 THR B CA 1
ATOM 2003 C C . THR B 1 22 ? -12.031 -24.797 -2.043 1 95.81 22 THR B C 1
ATOM 2005 O O . THR B 1 22 ? -11.602 -24.641 -0.897 1 95.81 22 THR B O 1
ATOM 2008 N N . LEU B 1 23 ? -13.195 -24.422 -2.422 1 95.19 23 LEU B N 1
ATOM 2009 C CA . LEU B 1 23 ? -14.094 -23.766 -1.479 1 95.19 23 LEU B CA 1
ATOM 2010 C C . LEU B 1 23 ? -14.422 -24.688 -0.309 1 95.19 23 LEU B C 1
ATOM 2012 O O . LEU B 1 23 ? -14.43 -24.25 0.845 1 95.19 23 LEU B O 1
ATOM 2016 N N . GLU B 1 24 ? -14.672 -25.891 -0.653 1 94.38 24 GLU B N 1
ATOM 2017 C CA . GLU B 1 24 ? -14.969 -26.875 0.387 1 94.38 24 GLU B CA 1
ATOM 2018 C C . GLU B 1 24 ? -13.797 -27.031 1.349 1 94.38 24 GLU B C 1
ATOM 2020 O O . GLU B 1 24 ? -13.984 -27.109 2.564 1 94.38 24 GLU B O 1
ATOM 2025 N N . ALA B 1 25 ? -12.633 -27.094 0.805 1 95.06 25 ALA B N 1
ATOM 2026 C CA . ALA B 1 25 ? -11.438 -27.188 1.64 1 95.06 25 ALA B CA 1
ATOM 2027 C C . ALA B 1 25 ? -11.312 -25.984 2.566 1 95.06 25 ALA B C 1
ATOM 2029 O O . ALA B 1 25 ? -10.969 -26.141 3.742 1 95.06 25 ALA B O 1
ATOM 2030 N N . LEU B 1 26 ? -11.609 -24.812 2.078 1 95.75 26 LEU B N 1
ATOM 2031 C CA . LEU B 1 26 ? -11.508 -23.578 2.848 1 95.75 26 LEU B CA 1
ATOM 2032 C C . LEU B 1 26 ? -12.547 -23.547 3.959 1 95.75 26 LEU B C 1
ATOM 2034 O O . LEU B 1 26 ? -12.328 -22.922 5 1 95.75 26 LEU B O 1
ATOM 2038 N N . THR B 1 27 ? -13.578 -24.188 3.752 1 92.56 27 THR B N 1
ATOM 2039 C CA . THR B 1 27 ? -14.656 -24.156 4.73 1 92.56 27 THR B CA 1
ATOM 2040 C C . THR B 1 27 ? -14.305 -25 5.949 1 92.56 27 THR B C 1
ATOM 2042 O O . THR B 1 27 ? -14.875 -24.812 7.027 1 92.56 27 THR B O 1
ATOM 2045 N N . TYR B 1 28 ? -13.297 -25.938 5.602 1 86.31 28 TYR B N 1
ATOM 2046 C CA . TYR B 1 28 ? -12.875 -26.75 6.734 1 86.31 28 TYR B CA 1
ATOM 2047 C C . TYR B 1 28 ? -12.18 -25.906 7.793 1 86.31 28 TYR B C 1
ATOM 2049 O O . TYR B 1 28 ? -11.086 -25.391 7.555 1 86.31 28 TYR B O 1
ATOM 2057 N N . GLY B 1 29 ? -12.828 -25.484 8.867 1 85.19 29 GLY B N 1
ATOM 2058 C CA . GLY B 1 29 ? -12.281 -24.688 9.945 1 85.19 29 GLY B CA 1
ATOM 2059 C C . GLY B 1 29 ? -12.656 -23.219 9.844 1 85.19 29 GLY B C 1
ATOM 2060 O O . GLY B 1 29 ? -12.109 -22.375 10.562 1 85.19 29 GLY B O 1
ATOM 2061 N N . ALA B 1 30 ? -13.43 -23 8.852 1 94.19 30 ALA B N 1
ATOM 2062 C CA . ALA B 1 30 ? -13.906 -21.641 8.711 1 94.19 30 ALA B CA 1
ATOM 2063 C C . ALA B 1 30 ? -14.953 -21.312 9.766 1 94.19 30 ALA B C 1
ATOM 2065 O O . ALA B 1 30 ? -15.664 -22.203 10.25 1 94.19 30 ALA B O 1
ATOM 2066 N N . LEU B 1 31 ? -15 -20.125 10.172 1 94.94 31 LEU B N 1
ATOM 2067 C CA . LEU B 1 31 ? -15.992 -19.625 11.117 1 94.94 31 LEU B CA 1
ATOM 2068 C C . LEU B 1 31 ? -16.75 -18.422 10.539 1 94.94 31 LEU B C 1
ATOM 2070 O O . LEU B 1 31 ? -16.156 -17.594 9.859 1 94.94 31 LEU B O 1
ATOM 2074 N N . LEU B 1 32 ? -18.016 -18.453 10.695 1 95.31 32 LEU B N 1
ATOM 2075 C CA . LEU B 1 32 ? -18.875 -17.312 10.391 1 95.31 32 LEU B CA 1
ATOM 2076 C C . LEU B 1 32 ? -19.547 -16.781 11.648 1 95.31 32 LEU B C 1
ATOM 2078 O O . LEU B 1 32 ? -20.375 -17.469 12.25 1 95.31 32 LEU B O 1
ATOM 2082 N N . GLN B 1 33 ? -19.219 -15.547 12.055 1 95.62 33 GLN B N 1
ATOM 2083 C CA . GLN B 1 33 ? -19.656 -15.078 13.359 1 95.62 33 GLN B CA 1
ATOM 2084 C C . GLN B 1 33 ? -20.047 -13.602 13.312 1 95.62 33 GLN B C 1
ATOM 2086 O O . GLN B 1 33 ? -19.531 -12.844 12.492 1 95.62 33 GLN B O 1
ATOM 2091 N N . TRP B 1 34 ? -20.938 -13.289 14.133 1 97.62 34 TRP B N 1
ATOM 2092 C CA . TRP B 1 34 ? -21.25 -11.891 14.398 1 97.62 34 TRP B CA 1
ATOM 2093 C C . TRP B 1 34 ? -20.391 -11.336 15.516 1 97.62 34 TRP B C 1
ATOM 2095 O O . TRP B 1 34 ? -20.172 -12 16.531 1 97.62 34 TRP B O 1
ATOM 2105 N N . PHE B 1 35 ? -19.891 -10.156 15.281 1 98.56 35 PHE B N 1
ATOM 2106 C CA . PHE B 1 35 ? -19.141 -9.422 16.297 1 98.56 35 PHE B CA 1
ATOM 2107 C C . PHE B 1 35 ? -19.828 -8.102 16.625 1 98.56 35 PHE B C 1
ATOM 2109 O O . PHE B 1 35 ? -20.266 -7.391 15.719 1 98.56 35 PHE B O 1
ATOM 2116 N N . PRO B 1 36 ? -19.906 -7.734 17.922 1 98.56 36 PRO B N 1
ATOM 2117 C CA . PRO B 1 36 ? -20.469 -6.438 18.297 1 98.56 36 PRO B CA 1
ATOM 2118 C C . PRO B 1 36 ? -19.609 -5.262 17.859 1 98.56 36 PRO B C 1
ATOM 2120 O O . PRO B 1 36 ? -18.438 -5.453 17.484 1 98.56 36 PRO B O 1
ATOM 2123 N N . ARG B 1 37 ? -20.219 -4.121 17.922 1 98 37 ARG B N 1
ATOM 2124 C CA . ARG B 1 37 ? -19.5 -2.875 17.688 1 98 37 ARG B CA 1
ATOM 2125 C C . ARG B 1 37 ? -18.297 -2.754 18.625 1 98 37 ARG B C 1
ATOM 2127 O O . ARG B 1 37 ? -18.375 -3.15 19.781 1 98 37 ARG B O 1
ATOM 2134 N N . GLU B 1 38 ? -17.203 -2.297 18.078 1 97.81 38 GLU B N 1
ATOM 2135 C CA . GLU B 1 38 ? -15.992 -1.953 18.828 1 97.81 38 GLU B CA 1
ATOM 2136 C C . GLU B 1 38 ? -15.273 -3.207 19.312 1 97.81 38 GLU B C 1
ATOM 2138 O O . GLU B 1 38 ? -14.625 -3.186 20.359 1 97.81 38 GLU B O 1
ATOM 2143 N N . THR B 1 39 ? -15.422 -4.277 18.625 1 98.44 39 THR B N 1
ATOM 2144 C CA . THR B 1 39 ? -14.68 -5.496 18.938 1 98.44 39 THR B CA 1
ATOM 2145 C C . THR B 1 39 ? -13.352 -5.523 18.172 1 98.44 39 THR B C 1
ATOM 2147 O O . THR B 1 39 ? -13.328 -5.324 16.953 1 98.44 39 THR B O 1
ATOM 2150 N N . ARG B 1 40 ? -12.281 -5.727 18.891 1 98.38 40 ARG B N 1
ATOM 2151 C CA . ARG B 1 40 ? -10.984 -5.941 18.25 1 98.38 40 ARG B CA 1
ATOM 2152 C C . ARG B 1 40 ? -10.891 -7.348 17.672 1 98.38 40 ARG B C 1
ATOM 2154 O O . ARG B 1 40 ? -11 -8.336 18.391 1 98.38 40 ARG B O 1
ATOM 2161 N N . LEU B 1 41 ? -10.727 -7.453 16.438 1 98.62 41 LEU B N 1
ATOM 2162 C CA . LEU B 1 41 ? -10.617 -8.742 15.766 1 98.62 41 LEU B CA 1
ATOM 2163 C C . LEU B 1 41 ? -9.211 -9.312 15.891 1 98.62 41 LEU B C 1
ATOM 2165 O O . LEU B 1 41 ? -9.031 -10.516 16.078 1 98.62 41 LEU B O 1
ATOM 2169 N N . PHE B 1 42 ? -8.211 -8.516 15.75 1 98.5 42 PHE B N 1
ATOM 2170 C CA . PHE B 1 42 ? -6.805 -8.828 15.977 1 98.5 42 PHE B CA 1
ATOM 2171 C C . PHE B 1 42 ? -6.016 -7.566 16.312 1 98.5 42 PHE B C 1
ATOM 2173 O O . PHE B 1 42 ? -6.48 -6.453 16.062 1 98.5 42 PHE B O 1
ATOM 2180 N N . ALA B 1 43 ? -4.828 -7.777 16.875 1 97.31 43 ALA B N 1
ATOM 2181 C CA . ALA B 1 43 ? -3.99 -6.656 17.297 1 97.31 43 ALA B CA 1
ATOM 2182 C C . ALA B 1 43 ? -2.715 -6.59 16.469 1 97.31 43 ALA B C 1
ATOM 2184 O O . ALA B 1 43 ? -2.205 -7.613 16.016 1 97.31 43 ALA B O 1
ATOM 2185 N N . GLU B 1 44 ? -2.322 -5.367 16.234 1 96.56 44 GLU B N 1
ATOM 2186 C CA . GLU B 1 44 ? -1.006 -5.184 15.641 1 96.56 44 GLU B CA 1
ATOM 2187 C C . GLU B 1 44 ? 0.053 -6.016 16.359 1 96.56 44 GLU B C 1
ATOM 2189 O O . GLU B 1 44 ? 0.068 -6.086 17.578 1 96.56 44 GLU B O 1
ATOM 2194 N N . GLY B 1 45 ? 0.923 -6.738 15.562 1 95.5 45 GLY B N 1
ATOM 2195 C CA . GLY B 1 45 ? 1.993 -7.531 16.141 1 95.5 45 GLY B CA 1
ATOM 2196 C C . GLY B 1 45 ? 1.643 -9 16.266 1 95.5 45 GLY B C 1
ATOM 2197 O O . GLY B 1 45 ? 2.529 -9.852 16.406 1 95.5 45 GLY B O 1
ATOM 2198 N N . GLU B 1 46 ? 0.386 -9.352 16.281 1 97.62 46 GLU B N 1
ATOM 2199 C CA . GLU B 1 46 ? -0.036 -10.742 16.344 1 97.62 46 GLU B CA 1
ATOM 2200 C C . GLU B 1 46 ? 0.193 -11.461 15.016 1 97.62 46 GLU B C 1
ATOM 2202 O O . GLU B 1 46 ? 0.167 -10.836 13.953 1 97.62 46 GLU B O 1
ATOM 2207 N N . ILE B 1 47 ? 0.402 -12.734 15.094 1 98.31 47 ILE B N 1
ATOM 2208 C CA . ILE B 1 47 ? 0.49 -13.578 13.906 1 98.31 47 ILE B CA 1
ATOM 2209 C C . ILE B 1 47 ? -0.909 -14.023 13.492 1 98.31 47 ILE B C 1
ATOM 2211 O O . ILE B 1 47 ? -1.714 -14.438 14.328 1 98.31 47 ILE B O 1
ATOM 2215 N N . PRO B 1 48 ? -1.191 -13.938 12.234 1 98.5 48 PRO B N 1
ATOM 2216 C CA . PRO B 1 48 ? -2.555 -14.25 11.797 1 98.5 48 PRO B CA 1
ATOM 2217 C C . PRO B 1 48 ? -2.918 -15.719 11.984 1 98.5 48 PRO B C 1
ATOM 2219 O O . PRO B 1 48 ? -2.227 -16.594 11.469 1 98.5 48 PRO B O 1
ATOM 2222 N N . ASP B 1 49 ? -4.02 -15.961 12.586 1 97.81 49 ASP B N 1
ATOM 2223 C CA . ASP B 1 49 ? -4.605 -17.297 12.672 1 97.81 49 ASP B CA 1
ATOM 2224 C C . ASP B 1 49 ? -5.676 -17.5 11.602 1 97.81 49 ASP B C 1
ATOM 2226 O O . ASP B 1 49 ? -5.953 -18.625 11.195 1 97.81 49 ASP B O 1
ATOM 2230 N N . PHE B 1 50 ? -6.215 -16.312 11.219 1 98.12 50 PHE B N 1
ATOM 2231 C CA . PHE B 1 50 ? -7.312 -16.344 10.266 1 98.12 50 PHE B CA 1
ATOM 2232 C C . PHE B 1 50 ? -7.152 -15.234 9.219 1 98.12 50 PHE B C 1
ATOM 2234 O O . PHE B 1 50 ? -6.492 -14.227 9.469 1 98.12 50 PHE B O 1
ATOM 2241 N N . LEU B 1 51 ? -7.672 -15.492 8.055 1 98.44 51 LEU B N 1
ATOM 2242 C CA . LEU B 1 51 ? -8.07 -14.391 7.191 1 98.44 51 LEU B CA 1
ATOM 2243 C C . LEU B 1 51 ? -9.516 -13.984 7.473 1 98.44 51 LEU B C 1
ATOM 2245 O O . LEU B 1 51 ? -10.43 -14.805 7.371 1 98.44 51 LEU B O 1
ATOM 2249 N N . HIS B 1 52 ? -9.688 -12.781 7.816 1 98.62 52 HIS B N 1
ATOM 2250 C CA . HIS B 1 52 ? -11.023 -12.234 8.055 1 98.62 52 HIS B CA 1
ATOM 2251 C C . HIS B 1 52 ? -11.594 -11.594 6.797 1 98.62 52 HIS B C 1
ATOM 2253 O O . HIS B 1 52 ? -10.875 -10.891 6.078 1 98.62 52 HIS B O 1
ATOM 2259 N N . ILE B 1 53 ? -12.828 -11.852 6.512 1 98.31 53 ILE B N 1
ATOM 2260 C CA . ILE B 1 53 ? -13.57 -11.219 5.422 1 98.31 53 ILE B CA 1
ATOM 2261 C C . ILE B 1 53 ? -14.859 -10.602 5.957 1 98.31 53 ILE B C 1
ATOM 2263 O O . ILE B 1 53 ? -15.656 -11.289 6.602 1 98.31 53 ILE B O 1
ATOM 2267 N N . LEU B 1 54 ? -15 -9.336 5.66 1 98.38 54 LEU B N 1
ATOM 2268 C CA . LEU B 1 54 ? -16.219 -8.672 6.117 1 98.38 54 LEU B CA 1
ATOM 2269 C C . LEU B 1 54 ? -17.406 -9.047 5.23 1 98.38 54 LEU B C 1
ATOM 2271 O O . LEU B 1 54 ? -17.391 -8.789 4.023 1 98.38 54 LEU B O 1
ATOM 2275 N N . VAL B 1 55 ? -18.406 -9.617 5.812 1 97.38 55 VAL B N 1
ATOM 2276 C CA . VAL B 1 55 ? -19.594 -10.016 5.07 1 97.38 55 VAL B CA 1
ATOM 2277 C C . VAL B 1 55 ? -20.672 -8.922 5.184 1 97.38 55 VAL B C 1
ATOM 2279 O O . VAL B 1 55 ? -21.297 -8.555 4.188 1 97.38 55 VAL B O 1
ATOM 2282 N N . GLU B 1 56 ? -20.891 -8.445 6.359 1 97.38 56 GLU B N 1
ATOM 2283 C CA . GLU B 1 56 ? -21.828 -7.367 6.672 1 97.38 56 GLU B CA 1
ATOM 2284 C C . GLU B 1 56 ? -21.266 -6.457 7.766 1 97.38 56 GLU B C 1
ATOM 2286 O O . GLU B 1 56 ? -20.609 -6.926 8.695 1 97.38 56 GLU B O 1
ATOM 2291 N N . GLY B 1 57 ? -21.609 -5.145 7.629 1 97.88 57 GLY B N 1
ATOM 2292 C CA . GLY B 1 57 ? -21.172 -4.176 8.617 1 97.88 57 GLY B CA 1
ATOM 2293 C C . GLY B 1 57 ? -20.047 -3.291 8.117 1 97.88 57 GLY B C 1
ATOM 2294 O O . GLY B 1 57 ? -19.938 -3.025 6.922 1 97.88 57 GLY B O 1
ATOM 2295 N N . THR B 1 58 ? -19.297 -2.701 9.102 1 98.12 58 THR B N 1
ATOM 2296 C CA . THR B 1 58 ? -18.172 -1.819 8.828 1 98.12 58 THR B CA 1
ATOM 2297 C C . THR B 1 58 ? -17.078 -2.018 9.867 1 98.12 58 THR B C 1
ATOM 2299 O O . THR B 1 58 ? -17.359 -2.221 11.047 1 98.12 58 THR B O 1
ATOM 2302 N N . ALA B 1 59 ? -15.898 -2.057 9.391 1 98.62 59 ALA B N 1
ATOM 2303 C CA . ALA B 1 59 ? -14.734 -2.189 10.273 1 98.62 59 ALA B CA 1
ATOM 2304 C C . ALA B 1 59 ? -13.602 -1.27 9.828 1 98.62 59 ALA B C 1
ATOM 2306 O O . ALA B 1 59 ? -13.703 -0.609 8.797 1 98.62 59 ALA B O 1
ATOM 2307 N N . MET B 1 60 ? -12.656 -1.146 10.672 1 98.5 60 MET B N 1
ATOM 2308 C CA . MET B 1 60 ? -11.5 -0.315 10.336 1 98.5 60 MET B CA 1
ATOM 2309 C C . MET B 1 60 ? -10.195 -1.049 10.617 1 98.5 60 MET B C 1
ATOM 2311 O O . MET B 1 60 ? -10.172 -2.002 11.398 1 98.5 60 MET B O 1
ATOM 2315 N N . LEU B 1 61 ? -9.219 -0.719 9.945 1 98.69 61 LEU B N 1
ATOM 2316 C CA . LEU B 1 61 ? -7.824 -1.054 10.219 1 98.69 61 LEU B CA 1
ATOM 2317 C C . LEU B 1 61 ? -7.074 0.154 10.773 1 98.69 61 LEU B C 1
ATOM 2319 O O . LEU B 1 61 ? -7.184 1.259 10.234 1 98.69 61 LEU B O 1
ATOM 2323 N N . ALA B 1 62 ? -6.336 -0.039 11.844 1 98.12 62 ALA B N 1
ATOM 2324 C CA . ALA B 1 62 ? -5.699 1.1 12.5 1 98.12 62 ALA B CA 1
ATOM 2325 C C . ALA B 1 62 ? -4.27 0.763 12.914 1 98.12 62 ALA B C 1
ATOM 2327 O O . ALA B 1 62 ? -3.959 -0.391 13.219 1 98.12 62 ALA B O 1
ATOM 2328 N N . GLY B 1 63 ? -3.438 1.709 12.742 1 96.56 63 GLY B N 1
ATOM 2329 C CA . GLY B 1 63 ? -2.121 1.647 13.359 1 96.56 63 GLY B CA 1
ATOM 2330 C C . GLY B 1 63 ? -2.029 2.441 14.656 1 96.56 63 GLY B C 1
ATOM 2331 O O . GLY B 1 63 ? -2.883 3.289 14.93 1 96.56 63 GLY B O 1
ATOM 2332 N N . CYS B 1 64 ? -0.985 2.129 15.414 1 92.25 64 CYS B N 1
ATOM 2333 C CA . CYS B 1 64 ? -0.773 2.857 16.656 1 92.25 64 CYS B CA 1
ATOM 2334 C C . CYS B 1 64 ? 0.668 3.338 16.781 1 92.25 64 CYS B C 1
ATOM 2336 O O . CYS B 1 64 ? 1.586 2.686 16.266 1 92.25 64 CYS B O 1
ATOM 2338 N N . ASP B 1 65 ? 0.768 4.461 17.359 1 86.19 65 ASP B N 1
ATOM 2339 C CA . ASP B 1 65 ? 2.129 4.895 17.656 1 86.19 65 ASP B CA 1
ATOM 2340 C C . ASP B 1 65 ? 2.625 4.281 18.969 1 86.19 65 ASP B C 1
ATOM 2342 O O . ASP B 1 65 ? 1.976 3.4 19.531 1 86.19 65 ASP B O 1
ATOM 2346 N N . GLU B 1 66 ? 3.799 4.711 19.344 1 81 66 GLU B N 1
ATOM 2347 C CA . GLU B 1 66 ? 4.438 4.133 20.516 1 81 66 GLU B CA 1
ATOM 2348 C C . GLU B 1 66 ? 3.684 4.5 21.781 1 81 66 GLU B C 1
ATOM 2350 O O . GLU B 1 66 ? 3.768 3.791 22.797 1 81 66 GLU B O 1
ATOM 2355 N N . ALA B 1 67 ? 2.945 5.56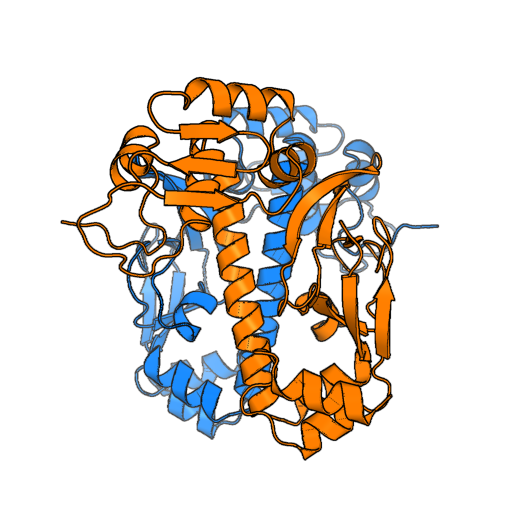2 21.781 1 82.31 67 ALA B N 1
ATOM 2356 C CA . ALA B 1 67 ? 2.158 5.992 22.938 1 82.31 67 ALA B CA 1
ATOM 2357 C C . ALA B 1 67 ? 0.777 5.34 22.938 1 82.31 67 ALA B C 1
ATOM 2359 O O . ALA B 1 67 ? -0.005 5.52 23.859 1 82.31 67 ALA B O 1
ATOM 2360 N N . GLY B 1 68 ? 0.502 4.633 21.859 1 83.75 68 GLY B N 1
ATOM 2361 C CA . GLY B 1 68 ? -0.767 3.928 21.781 1 83.75 68 GLY B CA 1
ATOM 2362 C C . GLY B 1 68 ? -1.842 4.711 21.047 1 83.75 68 GLY B C 1
ATOM 2363 O O . GLY B 1 68 ? -2.99 4.27 20.969 1 83.75 68 GLY B O 1
ATOM 2364 N N . GLN B 1 69 ? -1.503 5.879 20.594 1 85.38 69 GLN B N 1
ATOM 2365 C CA . GLN B 1 69 ? -2.465 6.656 19.828 1 85.38 69 GLN B CA 1
ATOM 2366 C C . GLN B 1 69 ? -2.77 5.984 18.5 1 85.38 69 GLN B C 1
ATOM 2368 O O . GLN B 1 69 ? -1.858 5.691 17.719 1 85.38 69 GLN B O 1
ATOM 2373 N N . GLU B 1 70 ? -4.086 5.875 18.281 1 92.94 70 GLU B N 1
ATOM 2374 C CA . GLU B 1 70 ? -4.531 5.129 17.109 1 92.94 70 GLU B CA 1
ATOM 2375 C C . GLU B 1 70 ? -4.801 6.062 15.93 1 92.94 70 GLU B C 1
ATOM 2377 O O . GLU B 1 70 ? -5.27 7.188 16.109 1 92.94 70 GLU B O 1
ATOM 2382 N N . THR B 1 71 ? -4.473 5.633 14.781 1 95.56 71 THR B N 1
ATOM 2383 C CA . THR B 1 71 ? -4.859 6.309 13.547 1 95.56 71 THR B CA 1
ATOM 2384 C C . THR B 1 71 ? -5.477 5.32 12.562 1 95.56 71 THR B C 1
ATOM 2386 O O . THR B 1 71 ? -5.027 4.176 12.461 1 95.56 71 THR B O 1
ATOM 2389 N N . VAL B 1 72 ? -6.543 5.746 11.898 1 98 72 VAL B N 1
ATOM 2390 C CA . VAL B 1 72 ? -7.215 4.871 10.945 1 98 72 VAL B CA 1
ATOM 2391 C C . VAL B 1 72 ? -6.434 4.828 9.633 1 98 72 VAL B C 1
ATOM 2393 O O . VAL B 1 72 ? -6.113 5.871 9.062 1 98 72 VAL B O 1
ATOM 2396 N N . ILE B 1 73 ? -6.125 3.676 9.18 1 97.94 73 ILE B N 1
ATOM 2397 C CA . ILE B 1 73 ? -5.41 3.473 7.922 1 97.94 73 ILE B CA 1
ATOM 2398 C C . ILE B 1 73 ? -6.406 3.188 6.801 1 97.94 73 ILE B C 1
ATOM 2400 O O . ILE B 1 73 ? -6.258 3.695 5.688 1 97.94 73 ILE B O 1
ATOM 2404 N N . ASP B 1 74 ? -7.414 2.395 7.121 1 97.44 74 ASP B N 1
ATOM 2405 C CA . ASP B 1 74 ? -8.398 2.037 6.105 1 97.44 74 ASP B CA 1
ATOM 2406 C C . ASP B 1 74 ? -9.75 1.709 6.734 1 97.44 74 ASP B C 1
ATOM 2408 O O . ASP B 1 74 ? -9.82 1.341 7.91 1 97.44 74 ASP B O 1
ATOM 2412 N N . ILE B 1 75 ? -10.758 1.908 5.934 1 97.44 75 ILE B N 1
ATOM 2413 C CA . ILE B 1 75 ? -12.109 1.459 6.266 1 97.44 75 ILE B CA 1
ATOM 2414 C C . ILE B 1 75 ? -12.445 0.209 5.461 1 97.44 75 ILE B C 1
ATOM 2416 O O . ILE B 1 75 ? -12.297 0.192 4.234 1 97.44 75 ILE B O 1
ATOM 2420 N N . VAL B 1 76 ? -12.828 -0.812 6.133 1 97.81 76 VAL B N 1
ATOM 2421 C CA . VAL B 1 76 ? -13.141 -2.086 5.496 1 97.81 76 VAL B CA 1
ATOM 2422 C C . VAL B 1 76 ? -14.641 -2.162 5.207 1 97.81 76 VAL B C 1
ATOM 2424 O O . VAL B 1 76 ? -15.461 -1.898 6.086 1 97.81 76 VAL B O 1
ATOM 2427 N N . ARG B 1 77 ? -14.984 -2.533 3.977 1 94.88 77 ARG B N 1
ATOM 2428 C CA . ARG B 1 77 ? -16.359 -2.65 3.521 1 94.88 77 ARG B CA 1
ATOM 2429 C C . ARG B 1 77 ? -16.719 -4.102 3.213 1 94.88 77 ARG B C 1
ATOM 2431 O O . ARG B 1 77 ? -15.836 -4.953 3.111 1 94.88 77 ARG B O 1
ATOM 2438 N N . PRO B 1 78 ? -18.031 -4.363 3.137 1 96.25 78 PRO B N 1
ATOM 2439 C CA . PRO B 1 78 ? -18.406 -5.738 2.812 1 96.25 78 PRO B CA 1
ATOM 2440 C C . PRO B 1 78 ? -17.75 -6.254 1.537 1 96.25 78 PRO B C 1
ATOM 2442 O O . PRO B 1 78 ? -17.719 -5.547 0.526 1 96.25 78 PRO B O 1
ATOM 2445 N N . GLY B 1 79 ? -17.188 -7.48 1.661 1 94.94 79 GLY B N 1
ATOM 2446 C CA . GLY B 1 79 ? -16.484 -8.078 0.538 1 94.94 79 GLY B CA 1
ATOM 2447 C C . GLY B 1 79 ? -14.977 -7.969 0.651 1 94.94 79 GLY B C 1
ATOM 2448 O O . GLY B 1 79 ? -14.242 -8.727 0.013 1 94.94 79 GLY B O 1
ATOM 2449 N N . ASP B 1 80 ? -14.516 -7.031 1.455 1 95.81 80 ASP B N 1
ATOM 2450 C CA . ASP B 1 80 ? -13.078 -6.82 1.624 1 95.81 80 ASP B CA 1
ATOM 2451 C C . ASP B 1 80 ? -12.477 -7.871 2.553 1 95.81 80 ASP B C 1
ATOM 2453 O O . ASP B 1 80 ? -13.133 -8.336 3.484 1 95.81 80 ASP B O 1
ATOM 2457 N N . CYS B 1 81 ? -11.172 -8.18 2.283 1 96.31 81 CYS B N 1
ATOM 2458 C CA . CYS B 1 81 ? -10.359 -8.969 3.197 1 96.31 81 CYS B CA 1
ATOM 2459 C C . CYS B 1 81 ? -9.508 -8.07 4.086 1 96.31 81 CYS B C 1
ATOM 2461 O O . CYS B 1 81 ? -9.008 -7.035 3.635 1 96.31 81 CYS B O 1
ATOM 2463 N N . PHE B 1 82 ? -9.398 -8.586 5.297 1 97.94 82 PHE B N 1
ATOM 2464 C CA . PHE B 1 82 ? -8.539 -7.875 6.227 1 97.94 82 PHE B CA 1
ATOM 2465 C C . PHE B 1 82 ? -7.086 -8.312 6.062 1 97.94 82 PHE B C 1
ATOM 2467 O O . PHE B 1 82 ? -6.734 -9.445 6.387 1 97.94 82 PHE B O 1
ATOM 2474 N N . VAL B 1 83 ? -6.227 -7.559 5.629 1 97.62 83 VAL B N 1
ATOM 2475 C CA . VAL B 1 83 ? -4.77 -7.633 5.633 1 97.62 83 VAL B CA 1
ATOM 2476 C C . VAL B 1 83 ? -4.32 -8.984 5.074 1 97.62 83 VAL B C 1
ATOM 2478 O O . VAL B 1 83 ? -3.555 -9.703 5.719 1 97.62 83 VAL B O 1
ATOM 2481 N N . PRO B 1 84 ? -4.688 -9.312 3.91 1 98.38 84 PRO B N 1
ATOM 2482 C CA . PRO B 1 84 ? -4.246 -10.594 3.359 1 98.38 84 PRO B CA 1
ATOM 2483 C C . PRO B 1 84 ? -2.729 -10.703 3.248 1 98.38 84 PRO B C 1
ATOM 2485 O O . PRO B 1 84 ? -2.176 -11.797 3.32 1 98.38 84 PRO B O 1
ATOM 2488 N N . ALA B 1 85 ? -2.049 -9.594 3.145 1 98.56 85 ALA B N 1
ATOM 2489 C CA . ALA B 1 85 ? -0.593 -9.609 3.027 1 98.56 85 ALA B CA 1
ATOM 2490 C C . ALA B 1 85 ? 0.051 -10.266 4.246 1 98.56 85 ALA B C 1
ATOM 2492 O O . ALA B 1 85 ? 0.982 -11.062 4.109 1 98.56 85 ALA B O 1
ATOM 2493 N N . ALA B 1 86 ? -0.404 -9.938 5.426 1 98.62 86 ALA B N 1
ATOM 2494 C CA . ALA B 1 86 ? 0.124 -10.547 6.645 1 98.62 86 ALA B CA 1
ATOM 2495 C C . ALA B 1 86 ? -0.157 -12.047 6.676 1 98.62 86 ALA B C 1
ATOM 2497 O O . ALA B 1 86 ? 0.7 -12.836 7.082 1 98.62 86 ALA B O 1
ATOM 2498 N N . VAL B 1 87 ? -1.33 -12.414 6.25 1 98.62 87 VAL B N 1
ATOM 2499 C CA . VAL B 1 87 ? -1.756 -13.812 6.273 1 98.62 87 VAL B CA 1
ATOM 2500 C C . VAL B 1 87 ? -0.886 -14.633 5.324 1 98.62 87 VAL B C 1
ATOM 2502 O O . VAL B 1 87 ? -0.378 -15.695 5.699 1 98.62 87 VAL B O 1
ATOM 2505 N N . LEU B 1 88 ? -0.715 -14.141 4.109 1 98.62 88 LEU B N 1
ATOM 2506 C CA . LEU B 1 88 ? 0.041 -14.867 3.096 1 98.62 88 LEU B CA 1
ATOM 2507 C C . LEU B 1 88 ? 1.515 -14.961 3.477 1 98.62 88 LEU B C 1
ATOM 2509 O O . LEU B 1 88 ? 2.178 -15.953 3.176 1 98.62 88 LEU B O 1
ATOM 2513 N N . ALA B 1 89 ? 2.008 -13.914 4.129 1 98 89 ALA B N 1
ATOM 2514 C CA . ALA B 1 89 ? 3.414 -13.867 4.516 1 98 89 ALA B CA 1
ATOM 2515 C C . ALA B 1 89 ? 3.65 -14.625 5.82 1 98 89 ALA B C 1
ATOM 2517 O O . ALA B 1 89 ? 4.797 -14.836 6.223 1 98 89 ALA B O 1
ATOM 2518 N N . ASP B 1 90 ? 2.566 -15.008 6.488 1 98.19 90 ASP B N 1
ATOM 2519 C CA . ASP B 1 90 ? 2.689 -15.57 7.832 1 98.19 90 ASP B CA 1
ATOM 2520 C C . ASP B 1 90 ? 3.568 -14.688 8.719 1 98.19 90 ASP B C 1
ATOM 2522 O O . ASP B 1 90 ? 4.527 -15.172 9.328 1 98.19 90 ASP B O 1
ATOM 2526 N N . ALA B 1 91 ? 3.268 -13.469 8.742 1 98.06 91 ALA B N 1
ATOM 2527 C CA . ALA B 1 91 ? 4.008 -12.438 9.469 1 98.06 91 ALA B CA 1
ATOM 2528 C C . ALA B 1 91 ? 3.072 -11.594 10.328 1 98.06 91 ALA B C 1
ATOM 2530 O O . ALA B 1 91 ? 1.861 -11.57 10.102 1 98.06 91 ALA B O 1
ATOM 2531 N N . PRO B 1 92 ? 3.551 -10.898 11.312 1 97.94 92 PRO B N 1
ATOM 2532 C CA . PRO B 1 92 ? 2.699 -10.133 12.227 1 97.94 92 PRO B CA 1
ATOM 2533 C C . PRO B 1 92 ? 1.871 -9.07 11.508 1 97.94 92 PRO B C 1
ATOM 2535 O O . PRO B 1 92 ? 2.34 -8.477 10.531 1 97.94 92 PRO B O 1
ATOM 2538 N N . TYR B 1 93 ? 0.733 -8.867 12.031 1 98.25 93 TYR B N 1
ATOM 2539 C CA . TYR B 1 93 ? -0.072 -7.75 11.555 1 98.25 93 TYR B CA 1
ATOM 2540 C C . TYR B 1 93 ? 0.645 -6.426 11.789 1 98.25 93 TYR B C 1
ATOM 2542 O O . TYR B 1 93 ? 1.227 -6.203 12.852 1 98.25 93 TYR B O 1
ATOM 2550 N N . LEU B 1 94 ? 0.586 -5.516 10.828 1 96.75 94 LEU B N 1
ATOM 2551 C CA . LEU B 1 94 ? 1.13 -4.172 10.992 1 96.75 94 LEU B CA 1
ATOM 2552 C C . LEU B 1 94 ? 0.061 -3.217 11.516 1 96.75 94 LEU B C 1
ATOM 2554 O O . LEU B 1 94 ? 0.355 -2.061 11.828 1 96.75 94 LEU B O 1
ATOM 2558 N N . MET B 1 95 ? -1.147 -3.754 11.539 1 98 95 MET B N 1
ATOM 2559 C CA . MET B 1 95 ? -2.303 -2.975 11.977 1 98 95 MET B CA 1
ATOM 2560 C C . MET B 1 95 ? -3.219 -3.811 12.859 1 98 95 MET B C 1
ATOM 2562 O O . MET B 1 95 ? -3.115 -5.039 12.891 1 98 95 MET B O 1
ATOM 2566 N N . SER B 1 96 ? -4.055 -3.146 13.586 1 98.06 96 SER B N 1
ATOM 2567 C CA . SER B 1 96 ? -5.164 -3.787 14.281 1 98.06 96 SER B CA 1
ATOM 2568 C C . SER B 1 96 ? -6.469 -3.633 13.508 1 98.06 96 SER B C 1
ATOM 2570 O O . SER B 1 96 ? -6.559 -2.818 12.586 1 98.06 96 SER B O 1
ATOM 2572 N N . ALA B 1 97 ? -7.414 -4.453 13.852 1 98.69 97 ALA B N 1
ATOM 2573 C CA . ALA B 1 97 ? -8.734 -4.379 13.234 1 98.69 97 ALA B CA 1
ATOM 2574 C C . ALA B 1 97 ? -9.836 -4.305 14.289 1 98.69 97 ALA B C 1
ATOM 2576 O O . ALA B 1 97 ? -9.773 -5 15.305 1 98.69 97 ALA B O 1
ATOM 2577 N N . ARG B 1 98 ? -10.789 -3.434 14.023 1 98.25 98 ARG B N 1
ATOM 2578 C CA . ARG B 1 98 ? -11.898 -3.266 14.961 1 98.25 98 ARG B CA 1
ATOM 2579 C C . ARG B 1 98 ? -13.211 -3.029 14.219 1 98.25 98 ARG B C 1
ATOM 2581 O O . ARG B 1 98 ? -13.242 -2.303 13.227 1 98.25 98 ARG B O 1
ATOM 2588 N N . THR B 1 99 ? -14.258 -3.637 14.734 1 98.75 99 THR B N 1
ATOM 2589 C CA . THR B 1 99 ? -15.578 -3.393 14.164 1 98.75 99 THR B CA 1
ATOM 2590 C C . THR B 1 99 ? -16.094 -2.01 14.555 1 98.75 99 THR B C 1
ATOM 2592 O O . THR B 1 99 ? -15.867 -1.557 15.688 1 98.75 99 THR B O 1
ATOM 2595 N N . LEU B 1 100 ? -16.75 -1.317 13.641 1 98.31 100 LEU B N 1
ATOM 2596 C CA . LEU B 1 100 ? -17.312 -0 13.914 1 98.31 100 LEU B CA 1
ATOM 2597 C C . LEU B 1 100 ? -18.812 -0.096 14.164 1 98.31 100 LEU B C 1
ATOM 2599 O O . LEU B 1 100 ? -19.438 0.859 14.641 1 98.31 100 LEU B O 1
ATOM 2603 N N . GLU B 1 101 ? -19.453 -1.168 13.82 1 98.12 101 GLU B N 1
ATOM 2604 C CA . GLU B 1 101 ? -20.828 -1.583 14.102 1 98.12 101 GLU B CA 1
ATOM 2605 C C . GLU B 1 101 ? -20.938 -3.102 14.195 1 98.12 101 GLU B C 1
ATOM 2607 O O . GLU B 1 101 ? -19.938 -3.812 14.016 1 98.12 101 GLU B O 1
ATOM 2612 N N . SER B 1 102 ? -22.125 -3.559 14.555 1 98.5 102 SER B N 1
ATOM 2613 C CA . SER B 1 102 ? -22.328 -5.004 14.484 1 98.5 102 SER B CA 1
ATOM 2614 C C . SER B 1 102 ? -22 -5.543 13.102 1 98.5 102 SER B C 1
ATOM 2616 O O . SER B 1 102 ? -22.531 -5.062 12.094 1 98.5 102 SER B O 1
ATOM 2618 N N . SER B 1 103 ? -21.031 -6.512 13.047 1 98.62 103 SER B N 1
ATOM 2619 C CA . SER B 1 103 ? -20.5 -6.953 11.766 1 98.62 103 SER B CA 1
ATOM 2620 C C . SER B 1 103 ? -20.438 -8.477 11.68 1 98.62 103 SER B C 1
ATOM 2622 O O . SER B 1 103 ? -20.109 -9.141 12.664 1 98.62 103 SER B O 1
ATOM 2624 N N . ARG B 1 104 ? -20.812 -9 10.555 1 98 104 ARG B N 1
ATOM 2625 C CA . ARG B 1 104 ? -20.672 -10.414 10.25 1 98 104 ARG B CA 1
ATOM 2626 C C . ARG B 1 104 ? -19.359 -10.688 9.5 1 98 104 ARG B C 1
ATOM 2628 O O . ARG B 1 104 ? -19.109 -10.094 8.461 1 98 104 ARG B O 1
ATOM 2635 N N . ILE B 1 105 ? -18.547 -11.609 10.086 1 98 105 ILE B N 1
ATOM 2636 C CA . ILE B 1 105 ? -17.203 -11.812 9.555 1 98 105 ILE B CA 1
ATOM 2637 C C . ILE B 1 105 ? -16.984 -13.297 9.273 1 98 105 ILE B C 1
ATOM 2639 O O . ILE B 1 105 ? -17.281 -14.148 10.117 1 98 105 ILE B O 1
ATOM 2643 N N . LEU B 1 106 ? -16.578 -13.578 8.078 1 97.75 106 LEU B N 1
ATOM 2644 C CA . LEU B 1 106 ? -16.094 -14.914 7.723 1 97.75 106 LEU B CA 1
ATOM 2645 C C . LEU B 1 106 ? -14.609 -15.055 8.047 1 97.75 106 LEU B C 1
ATOM 2647 O O . LEU B 1 106 ? -13.797 -14.211 7.656 1 97.75 106 LEU B O 1
ATOM 2651 N N . MET B 1 107 ? -14.25 -16.047 8.781 1 97.69 107 MET B N 1
ATOM 2652 C CA . MET B 1 107 ? -12.859 -16.297 9.164 1 97.69 107 MET B CA 1
ATOM 2653 C C . MET B 1 107 ? -12.367 -17.609 8.578 1 97.69 107 MET B C 1
ATOM 2655 O O . MET B 1 107 ? -12.922 -18.672 8.867 1 97.69 107 MET B O 1
ATOM 2659 N N . LEU B 1 108 ? -11.375 -17.516 7.738 1 97.44 108 LEU B N 1
ATOM 2660 C CA . LEU B 1 108 ? -10.742 -18.688 7.156 1 97.44 108 LEU B CA 1
ATOM 2661 C C . LEU B 1 108 ? -9.414 -18.984 7.84 1 97.44 108 LEU B C 1
ATOM 2663 O O . LEU B 1 108 ? -8.586 -18.094 8.016 1 97.44 108 LEU B O 1
ATOM 2667 N N . ALA B 1 109 ? -9.211 -20.25 8.203 1 97.81 109 ALA B N 1
ATOM 2668 C CA . ALA B 1 109 ? -7.941 -20.609 8.828 1 97.81 109 ALA B CA 1
ATOM 2669 C C . ALA B 1 109 ? -6.766 -20.25 7.93 1 97.81 109 ALA B C 1
ATOM 2671 O O . ALA B 1 109 ? -6.711 -20.672 6.77 1 97.81 109 ALA B O 1
ATOM 2672 N N . ALA B 1 110 ? -5.805 -19.531 8.508 1 97.94 110 ALA B N 1
ATOM 2673 C CA . ALA B 1 110 ? -4.703 -18.984 7.719 1 97.94 110 ALA B CA 1
ATOM 2674 C C . ALA B 1 110 ? -3.871 -20.109 7.094 1 97.94 110 ALA B C 1
ATOM 2676 O O . ALA B 1 110 ? -3.566 -20.062 5.898 1 97.94 110 ALA B O 1
ATOM 2677 N N . PRO B 1 111 ? -3.521 -21.188 7.848 1 97.75 111 PRO B N 1
ATOM 2678 C CA . PRO B 1 111 ? -2.734 -22.25 7.227 1 97.75 111 PRO B CA 1
ATOM 2679 C C . PRO B 1 111 ? -3.463 -22.922 6.062 1 97.75 111 PRO B C 1
ATOM 2681 O O . PRO B 1 111 ? -2.836 -23.297 5.07 1 97.75 111 PRO B O 1
ATOM 2684 N N . VAL B 1 112 ? -4.766 -23.062 6.188 1 97.75 112 VAL B N 1
ATOM 2685 C CA . VAL B 1 112 ? -5.551 -23.688 5.125 1 97.75 112 VAL B CA 1
ATOM 2686 C C . VAL B 1 112 ? -5.578 -22.766 3.902 1 97.75 112 VAL B C 1
ATOM 2688 O O . VAL B 1 112 ? -5.41 -23.234 2.771 1 97.75 112 VAL B O 1
ATOM 2691 N N . LEU B 1 113 ? -5.789 -21.469 4.133 1 97.81 113 LEU B N 1
ATOM 2692 C CA . LEU B 1 113 ? -5.789 -20.516 3.035 1 97.81 113 LEU B CA 1
ATOM 2693 C C . LEU B 1 113 ? -4.457 -20.547 2.287 1 97.81 113 LEU B C 1
ATOM 2695 O O . LEU B 1 113 ? -4.434 -20.625 1.058 1 97.81 113 LEU B O 1
ATOM 2699 N N . ARG B 1 114 ? -3.365 -20.484 3.018 1 98.12 114 ARG B N 1
ATOM 2700 C CA . ARG B 1 114 ? -2.049 -20.516 2.387 1 98.12 114 ARG B CA 1
ATOM 2701 C C . ARG B 1 114 ? -1.859 -21.797 1.573 1 98.12 114 ARG B C 1
ATOM 2703 O O . ARG B 1 114 ? -1.338 -21.75 0.457 1 98.12 114 ARG B O 1
ATOM 2710 N N . ALA B 1 115 ? -2.309 -22.906 2.102 1 97.69 115 ALA B N 1
ATOM 2711 C CA . ALA B 1 115 ? -2.184 -24.188 1.404 1 97.69 115 ALA B CA 1
ATOM 2712 C C . ALA B 1 115 ? -3.006 -24.188 0.119 1 97.69 115 ALA B C 1
ATOM 2714 O O . ALA B 1 115 ? -2.547 -24.672 -0.918 1 97.69 115 ALA B O 1
ATOM 2715 N N . GLN B 1 116 ? -4.211 -23.672 0.19 1 97.56 116 GLN B N 1
ATOM 2716 C CA . GLN B 1 116 ? -5.074 -23.656 -0.985 1 97.56 116 GLN B CA 1
ATOM 2717 C C . GLN B 1 116 ? -4.562 -22.688 -2.037 1 97.56 116 GLN B C 1
ATOM 2719 O O . GLN B 1 116 ? -4.652 -22.938 -3.236 1 97.56 116 GLN B O 1
ATOM 2724 N N . VAL B 1 117 ? -4.008 -21.547 -1.61 1 98.06 117 VAL B N 1
ATOM 2725 C CA . VAL B 1 117 ? -3.408 -20.594 -2.535 1 98.06 117 VAL B CA 1
ATOM 2726 C C . VAL B 1 117 ? -2.223 -21.25 -3.248 1 98.06 117 VAL B C 1
ATOM 2728 O O . VAL B 1 117 ? -2.029 -21.047 -4.449 1 98.06 117 VAL B O 1
ATOM 2731 N N . ALA B 1 118 ? -1.487 -22.047 -2.551 1 97.5 118 ALA B N 1
ATOM 2732 C CA . ALA B 1 118 ? -0.312 -22.719 -3.102 1 97.5 118 ALA B CA 1
ATOM 2733 C C . ALA B 1 118 ? -0.715 -23.797 -4.105 1 97.5 118 ALA B C 1
ATOM 2735 O O . ALA B 1 118 ? 0.084 -24.188 -4.961 1 97.5 118 ALA B O 1
ATOM 2736 N N . ARG B 1 119 ? -1.981 -24.234 -4.082 1 96.25 119 ARG B N 1
ATOM 2737 C CA . ARG B 1 119 ? -2.381 -25.391 -4.883 1 96.25 119 ARG B CA 1
ATOM 2738 C C . ARG B 1 119 ? -3.336 -24.969 -6 1 96.25 119 ARG B C 1
ATOM 2740 O O . ARG B 1 119 ? -3.375 -25.609 -7.059 1 96.25 119 ARG B O 1
ATOM 2747 N N . ASP B 1 120 ? -4.141 -24.047 -5.699 1 97.25 120 ASP B N 1
ATOM 2748 C CA . ASP B 1 120 ? -5.195 -23.656 -6.629 1 97.25 120 ASP B CA 1
ATOM 2749 C C . ASP B 1 120 ? -4.863 -22.328 -7.312 1 97.25 120 ASP B C 1
ATOM 2751 O O . ASP B 1 120 ? -4.941 -21.266 -6.688 1 97.25 120 ASP B O 1
ATOM 2755 N N . HIS B 1 121 ? -4.625 -22.438 -8.609 1 97.62 121 HIS B N 1
ATOM 2756 C CA . HIS B 1 121 ? -4.18 -21.281 -9.375 1 97.62 121 HIS B CA 1
ATOM 2757 C C . HIS B 1 121 ? -5.258 -20.203 -9.43 1 97.62 121 HIS B C 1
ATOM 2759 O O . HIS B 1 121 ? -4.961 -19 -9.32 1 97.62 121 HIS B O 1
ATOM 2765 N N . ALA B 1 122 ? -6.477 -20.578 -9.57 1 97.25 122 ALA B N 1
ATOM 2766 C CA . ALA B 1 122 ? -7.57 -19.609 -9.648 1 97.25 122 ALA B CA 1
ATOM 2767 C C . ALA B 1 122 ? -7.691 -18.812 -8.352 1 97.25 122 ALA B C 1
ATOM 2769 O O . ALA B 1 122 ? -7.875 -17.594 -8.383 1 97.25 122 ALA B O 1
ATOM 2770 N N . LEU B 1 123 ? -7.57 -19.5 -7.246 1 97.69 123 LEU B N 1
ATOM 2771 C CA . LEU B 1 123 ? -7.609 -18.812 -5.961 1 97.69 123 LEU B CA 1
ATOM 2772 C C . LEU B 1 123 ? -6.426 -17.859 -5.82 1 97.69 123 LEU B C 1
ATOM 2774 O O . LEU B 1 123 ? -6.582 -16.719 -5.348 1 97.69 123 LEU B O 1
ATOM 2778 N N . ALA B 1 124 ? -5.258 -18.312 -6.23 1 98.25 124 ALA B N 1
ATOM 2779 C CA . ALA B 1 124 ? -4.07 -17.469 -6.168 1 98.25 124 ALA B CA 1
ATOM 2780 C C . ALA B 1 124 ? -4.281 -16.172 -6.965 1 98.25 124 ALA B C 1
ATOM 2782 O O . ALA B 1 124 ? -3.939 -15.094 -6.496 1 98.25 124 ALA B O 1
ATOM 2783 N N . LEU B 1 125 ? -4.871 -16.312 -8.102 1 98.06 125 LEU B N 1
ATOM 2784 C CA . LEU B 1 125 ? -5.102 -15.156 -8.953 1 98.06 125 LEU B CA 1
ATOM 2785 C C . LEU B 1 125 ? -6.102 -14.203 -8.305 1 98.06 125 LEU B C 1
ATOM 2787 O O . LEU B 1 125 ? -5.961 -12.984 -8.414 1 98.06 125 LEU B O 1
ATOM 2791 N N . ARG B 1 126 ? -7.066 -14.695 -7.641 1 97.5 126 ARG B N 1
ATOM 2792 C CA . ARG B 1 126 ? -8.055 -13.859 -6.965 1 97.5 126 ARG B CA 1
ATOM 2793 C C . ARG B 1 126 ? -7.434 -13.109 -5.789 1 97.5 126 ARG B C 1
ATOM 2795 O O . ARG B 1 126 ? -7.676 -11.914 -5.609 1 97.5 126 ARG B O 1
ATOM 2802 N N . VAL B 1 127 ? -6.652 -13.805 -5.043 1 98 127 VAL B N 1
ATOM 2803 C CA . VAL B 1 127 ? -5.961 -13.18 -3.918 1 98 127 VAL B CA 1
ATOM 2804 C C . VAL B 1 127 ? -5 -12.109 -4.43 1 98 127 VAL B C 1
ATOM 2806 O O . VAL B 1 127 ? -4.918 -11.016 -3.865 1 98 127 VAL B O 1
ATOM 2809 N N . MET B 1 128 ? -4.348 -12.43 -5.477 1 98 128 MET B N 1
ATOM 2810 C CA . MET B 1 128 ? -3.443 -11.469 -6.102 1 98 128 MET B CA 1
ATOM 2811 C C . MET B 1 128 ? -4.195 -10.203 -6.523 1 98 128 MET B C 1
ATOM 2813 O O . MET B 1 128 ? -3.729 -9.094 -6.285 1 98 128 MET B O 1
ATOM 2817 N N . SER B 1 129 ? -5.32 -10.406 -7.121 1 97.38 129 SER B N 1
ATOM 2818 C CA . SER B 1 129 ? -6.137 -9.273 -7.547 1 97.38 129 SER B CA 1
ATOM 2819 C C . SER B 1 129 ? -6.531 -8.398 -6.363 1 97.38 129 SER B C 1
ATOM 2821 O O . SER B 1 129 ? -6.531 -7.172 -6.465 1 97.38 129 SER B O 1
ATOM 2823 N N . THR B 1 130 ? -6.816 -9.023 -5.289 1 96.94 130 THR B N 1
ATOM 2824 C CA . THR B 1 130 ? -7.125 -8.297 -4.059 1 96.94 130 THR B CA 1
ATOM 2825 C C . THR B 1 130 ? -5.93 -7.473 -3.598 1 96.94 130 THR B C 1
ATOM 2827 O O . THR B 1 130 ? -6.07 -6.297 -3.266 1 96.94 130 THR B O 1
ATOM 2830 N N . LEU B 1 131 ? -4.781 -8.07 -3.637 1 98.19 131 LEU B N 1
ATOM 2831 C CA . LEU B 1 131 ? -3.559 -7.383 -3.234 1 98.19 131 LEU B CA 1
ATOM 2832 C C . LEU B 1 131 ? -3.266 -6.207 -4.164 1 98.19 131 LEU B C 1
ATOM 2834 O O . LEU B 1 131 ? -2.826 -5.148 -3.711 1 98.19 131 LEU B O 1
ATOM 2838 N N . VAL B 1 132 ? -3.498 -6.41 -5.406 1 98.31 132 VAL B N 1
ATOM 2839 C CA . VAL B 1 132 ? -3.301 -5.359 -6.398 1 98.31 132 VAL B CA 1
ATOM 2840 C C . VAL B 1 132 ? -4.145 -4.137 -6.031 1 98.31 132 VAL B C 1
ATOM 2842 O O . VAL B 1 132 ? -3.635 -3.016 -5.984 1 98.31 132 VAL B O 1
ATOM 2845 N N . GLY B 1 133 ? -5.398 -4.406 -5.781 1 97.38 133 GLY B N 1
ATOM 2846 C CA . GLY B 1 133 ? -6.285 -3.32 -5.391 1 97.38 133 GLY B CA 1
ATOM 2847 C C . GLY B 1 133 ? -5.84 -2.615 -4.121 1 97.38 133 GLY B C 1
ATOM 2848 O O . GLY B 1 133 ? -5.859 -1.384 -4.051 1 97.38 133 GLY B O 1
ATOM 2849 N N . GLN B 1 134 ? -5.438 -3.383 -3.18 1 97.31 134 GLN B N 1
ATOM 2850 C CA . GLN B 1 134 ? -5.012 -2.809 -1.907 1 97.31 134 GLN B CA 1
ATOM 2851 C C . GLN B 1 134 ? -3.727 -2.004 -2.068 1 97.31 134 GLN B C 1
ATOM 2853 O O . GLN B 1 134 ? -3.576 -0.936 -1.473 1 97.31 134 GLN B O 1
ATOM 2858 N N . CYS B 1 135 ? -2.801 -2.502 -2.871 1 97.75 135 CYS B N 1
ATOM 2859 C CA . CYS B 1 135 ? -1.57 -1.77 -3.148 1 97.75 135 CYS B CA 1
ATOM 2860 C C . CYS B 1 135 ? -1.871 -0.42 -3.791 1 97.75 135 CYS B C 1
ATOM 2862 O O . CYS B 1 135 ? -1.335 0.606 -3.369 1 97.75 135 CYS B O 1
ATOM 2864 N N . ARG B 1 136 ? -2.707 -0.441 -4.758 1 97.62 136 ARG B N 1
ATOM 2865 C CA . ARG B 1 136 ? -3.053 0.797 -5.449 1 97.62 136 ARG B CA 1
ATOM 2866 C C . ARG B 1 136 ? -3.74 1.777 -4.504 1 97.62 136 ARG B C 1
ATOM 2868 O O . ARG B 1 136 ? -3.477 2.98 -4.551 1 97.62 136 ARG B O 1
ATOM 2875 N N . GLY B 1 137 ? -4.594 1.255 -3.652 1 96.81 137 GLY B N 1
ATOM 2876 C CA . GLY B 1 137 ? -5.219 2.102 -2.648 1 96.81 137 GLY B CA 1
ATOM 2877 C C . GLY B 1 137 ? -4.219 2.732 -1.694 1 96.81 137 GLY B C 1
ATOM 2878 O O . GLY B 1 137 ? -4.344 3.908 -1.348 1 96.81 137 GLY B O 1
ATOM 2879 N N . LEU B 1 138 ? -3.248 1.958 -1.279 1 97.94 138 LEU B N 1
ATOM 2880 C CA . LEU B 1 138 ? -2.234 2.441 -0.348 1 97.94 138 LEU B CA 1
ATOM 2881 C C . LEU B 1 138 ? -1.346 3.49 -1.008 1 97.94 138 LEU B C 1
ATOM 2883 O O . LEU B 1 138 ? -0.937 4.457 -0.363 1 97.94 138 LEU B O 1
ATOM 2887 N N . VAL B 1 139 ? -1.02 3.314 -2.264 1 97.75 139 VAL B N 1
ATOM 2888 C CA . VAL B 1 139 ? -0.25 4.312 -2.998 1 97.75 139 VAL B CA 1
ATOM 2889 C C . VAL B 1 139 ? -1.015 5.637 -3.031 1 97.75 139 VAL B C 1
ATOM 2891 O O . VAL B 1 139 ? -0.443 6.699 -2.777 1 97.75 139 VAL B O 1
ATOM 2894 N N . ARG B 1 140 ? -2.303 5.578 -3.316 1 95.56 140 ARG B N 1
ATOM 2895 C CA . ARG B 1 140 ? -3.121 6.785 -3.312 1 95.56 140 ARG B CA 1
ATOM 2896 C C . ARG B 1 140 ? -3.115 7.445 -1.938 1 95.56 140 ARG B C 1
ATOM 2898 O O . ARG B 1 140 ? -3.066 8.672 -1.835 1 95.56 140 ARG B O 1
ATOM 2905 N N . GLU B 1 141 ? -3.164 6.617 -0.931 1 96.5 141 GLU B N 1
ATOM 2906 C CA . GLU B 1 141 ? -3.145 7.16 0.424 1 96.5 141 GLU B CA 1
ATOM 2907 C C . GLU B 1 141 ? -1.834 7.887 0.709 1 96.5 141 GLU B C 1
ATOM 2909 O O . GLU B 1 141 ? -1.835 8.984 1.272 1 96.5 141 GLU B O 1
ATOM 2914 N N . VAL B 1 142 ? -0.754 7.309 0.332 1 97 142 VAL B N 1
ATOM 2915 C CA . VAL B 1 142 ? 0.551 7.93 0.534 1 97 142 VAL B CA 1
ATOM 2916 C C . VAL B 1 142 ? 0.612 9.258 -0.215 1 97 142 VAL B C 1
ATOM 2918 O O . VAL B 1 142 ? 1.062 10.266 0.333 1 97 142 VAL B O 1
ATOM 2921 N N . LYS B 1 143 ? 0.124 9.25 -1.406 1 95.44 143 LYS B N 1
ATOM 2922 C CA . LYS B 1 143 ? 0.112 10.477 -2.199 1 95.44 143 LYS B CA 1
ATOM 2923 C C . LYS B 1 143 ? -0.779 11.531 -1.557 1 95.44 143 LYS B C 1
ATOM 2925 O O . LYS B 1 143 ? -0.42 12.711 -1.519 1 95.44 143 LYS B O 1
ATOM 2930 N N . ASN B 1 144 ? -1.914 11.141 -1.096 1 94.56 144 ASN B N 1
ATOM 2931 C CA . ASN B 1 144 ? -2.801 12.078 -0.41 1 94.56 144 ASN B CA 1
ATOM 2932 C C . ASN B 1 144 ? -2.104 12.75 0.77 1 94.56 144 ASN B C 1
ATOM 2934 O O . ASN B 1 144 ? -2.16 13.969 0.916 1 94.56 144 ASN B O 1
ATOM 2938 N N . LEU B 1 145 ? -1.426 11.945 1.513 1 95.06 145 LEU B N 1
ATOM 2939 C CA . LEU B 1 145 ? -0.804 12.43 2.74 1 95.06 145 LEU B CA 1
ATOM 2940 C C . LEU B 1 145 ? 0.375 13.344 2.43 1 95.06 145 LEU B C 1
ATOM 2942 O O . LEU B 1 145 ? 0.633 14.305 3.162 1 95.06 145 LEU B O 1
ATOM 2946 N N . LYS B 1 146 ? 1.012 13.109 1.327 1 95 146 LYS B N 1
ATOM 2947 C CA . LYS B 1 146 ? 2.223 13.867 1.021 1 95 146 LYS B CA 1
ATOM 2948 C C . LYS B 1 146 ? 1.903 15.094 0.177 1 95 146 LYS B C 1
ATOM 2950 O O . LYS B 1 146 ? 2.611 16.094 0.243 1 95 146 LYS B O 1
ATOM 2955 N N . LEU B 1 147 ? 0.794 15.086 -0.609 1 93.88 147 LEU B N 1
ATOM 2956 C CA . LEU B 1 147 ? 0.684 16.062 -1.685 1 93.88 147 LEU B CA 1
ATOM 2957 C C . LEU B 1 147 ? -0.563 16.922 -1.511 1 93.88 147 LEU B C 1
ATOM 2959 O O . LEU B 1 147 ? -0.698 17.969 -2.154 1 93.88 147 LEU B O 1
ATOM 2963 N N . ARG B 1 148 ? -1.449 16.469 -0.642 1 93.19 148 ARG B N 1
ATOM 2964 C CA . ARG B 1 148 ? -2.736 17.156 -0.618 1 93.19 148 ARG B CA 1
ATOM 2965 C C . ARG B 1 148 ? -2.979 17.812 0.734 1 93.19 148 ARG B C 1
ATOM 2967 O O . ARG B 1 148 ? -2.574 17.297 1.771 1 93.19 148 ARG B O 1
ATOM 2974 N N . THR B 1 149 ? -3.676 18.891 0.667 1 93.56 149 THR B N 1
ATOM 2975 C CA . THR B 1 149 ? -4.152 19.562 1.874 1 93.56 149 THR B CA 1
ATOM 2976 C C . THR B 1 149 ? -5.324 18.797 2.486 1 93.56 149 THR B C 1
ATOM 2978 O O . THR B 1 149 ? -5.863 17.875 1.866 1 93.56 149 THR B O 1
ATOM 2981 N N . THR B 1 150 ? -5.695 19.219 3.629 1 95.5 150 THR B N 1
ATOM 2982 C CA . THR B 1 150 ? -6.84 18.609 4.289 1 95.5 150 THR B CA 1
ATOM 2983 C C . THR B 1 150 ? -8.102 18.766 3.439 1 95.5 150 THR B C 1
ATOM 2985 O O . THR B 1 150 ? -8.898 17.828 3.326 1 95.5 150 THR B O 1
ATOM 2988 N N . THR B 1 151 ? -8.227 19.922 2.814 1 95 151 THR B N 1
ATOM 2989 C CA . THR B 1 151 ? -9.391 20.172 1.97 1 95 151 THR B CA 1
ATOM 2990 C C . THR B 1 151 ? -9.391 19.25 0.757 1 95 151 THR B C 1
ATOM 2992 O O . THR B 1 151 ? -10.414 18.656 0.42 1 95 151 THR B O 1
ATOM 2995 N N . GLN B 1 152 ? -8.25 19.141 0.176 1 94.5 152 GLN B N 1
ATOM 2996 C CA . GLN B 1 152 ? -8.133 18.297 -1.006 1 94.5 152 GLN B CA 1
ATOM 2997 C C . GLN B 1 152 ? -8.375 16.828 -0.657 1 94.5 152 GLN B C 1
ATOM 2999 O O . GLN B 1 152 ? -8.992 16.094 -1.432 1 94.5 152 GLN B O 1
ATOM 3004 N N . ARG B 1 153 ? -7.871 16.391 0.474 1 96 153 ARG B N 1
ATOM 3005 C CA . ARG B 1 153 ? -8.062 15.016 0.906 1 96 153 ARG B CA 1
ATOM 3006 C C . ARG B 1 153 ? -9.539 14.719 1.159 1 96 153 ARG B C 1
ATOM 3008 O O . ARG B 1 153 ? -10.039 13.656 0.782 1 96 153 ARG B O 1
ATOM 3015 N N . LEU B 1 154 ? -10.266 15.656 1.755 1 96.69 154 LEU B N 1
ATOM 3016 C CA . LEU B 1 154 ? -11.695 15.477 1.975 1 96.69 154 LEU B CA 1
ATOM 3017 C C . LEU B 1 154 ? -12.445 15.414 0.648 1 96.69 154 LEU B C 1
ATOM 3019 O O . LEU B 1 154 ? -13.289 14.531 0.443 1 96.69 154 LEU B O 1
ATOM 3023 N N . ALA B 1 155 ? -12.094 16.312 -0.228 1 95 155 ALA B N 1
ATOM 3024 C CA . ALA B 1 155 ? -12.742 16.344 -1.536 1 95 155 ALA B CA 1
ATOM 3025 C C . ALA B 1 155 ? -12.516 15.039 -2.291 1 95 155 ALA B C 1
ATOM 3027 O O . ALA B 1 155 ? -13.453 14.477 -2.865 1 95 155 ALA B O 1
ATOM 3028 N N . ALA B 1 156 ? -11.312 14.578 -2.248 1 93.62 156 ALA B N 1
ATOM 3029 C CA . ALA B 1 156 ? -10.977 13.328 -2.926 1 93.62 156 ALA B CA 1
ATOM 3030 C C . ALA B 1 156 ? -11.773 12.156 -2.346 1 93.62 156 ALA B C 1
ATOM 3032 O O . ALA B 1 156 ? -12.258 11.305 -3.088 1 93.62 156 ALA B O 1
ATOM 3033 N N . PHE B 1 157 ? -11.891 12.156 -1.062 1 95.12 157 PHE B N 1
ATOM 3034 C CA . PHE B 1 157 ? -12.656 11.094 -0.407 1 95.12 157 PHE B CA 1
ATOM 3035 C C . PHE B 1 157 ? -14.109 11.125 -0.844 1 95.12 157 PHE B C 1
ATOM 3037 O O . PHE B 1 157 ? -14.672 10.102 -1.233 1 95.12 157 PHE B O 1
ATOM 3044 N N . ILE B 1 158 ? -14.664 12.273 -0.807 1 94.56 158 ILE B N 1
ATOM 3045 C CA . ILE B 1 158 ? -16.062 12.438 -1.156 1 94.56 158 ILE B CA 1
ATOM 3046 C C . ILE B 1 158 ? -16.297 12.008 -2.604 1 94.56 158 ILE B C 1
ATOM 3048 O O . ILE B 1 158 ? -17.234 11.266 -2.896 1 94.56 158 ILE B O 1
ATOM 3052 N N . LEU B 1 159 ? -15.422 12.391 -3.438 1 91.94 159 LEU B N 1
ATOM 3053 C CA . LEU B 1 159 ? -15.555 12.07 -4.855 1 91.94 159 LEU B CA 1
ATOM 3054 C C . LEU B 1 159 ? -15.43 10.57 -5.086 1 91.94 159 LEU B C 1
ATOM 3056 O O . LEU B 1 159 ? -16.078 10.016 -5.977 1 91.94 159 LEU B O 1
ATOM 3060 N N . SER B 1 160 ? -14.609 9.961 -4.254 1 90.88 160 SER B N 1
ATOM 3061 C CA . SER B 1 160 ? -14.438 8.516 -4.391 1 90.88 160 SER B CA 1
ATOM 3062 C C . SER B 1 160 ? -15.688 7.766 -3.947 1 90.88 160 SER B C 1
ATOM 3064 O O . SER B 1 160 ? -15.867 6.594 -4.285 1 90.88 160 SER B O 1
ATOM 3066 N N . GLN B 1 161 ? -16.469 8.406 -3.166 1 90.81 161 GLN B N 1
ATOM 3067 C CA . GLN B 1 161 ? -17.703 7.789 -2.672 1 90.81 161 GLN B CA 1
ATOM 3068 C C . GLN B 1 161 ? -18.828 7.941 -3.676 1 90.81 161 GLN B C 1
ATOM 3070 O O . GLN B 1 161 ? -19.891 7.332 -3.52 1 90.81 161 GLN B O 1
ATOM 3075 N N . VAL B 1 162 ? -18.578 8.82 -4.66 1 85.69 162 VAL B N 1
ATOM 3076 C CA . VAL B 1 162 ? -19.609 9.07 -5.652 1 85.69 162 VAL B CA 1
ATOM 3077 C C . VAL B 1 162 ? -19.641 7.934 -6.676 1 85.69 162 VAL B C 1
ATOM 3079 O O . VAL B 1 162 ? -18.594 7.543 -7.199 1 85.69 162 VAL B O 1
ATOM 3082 N N . ASP B 1 163 ? -20.719 7.164 -6.809 1 68 163 ASP B N 1
ATOM 3083 C CA . ASP B 1 163 ? -20.891 6.094 -7.785 1 68 163 ASP B CA 1
ATOM 3084 C C . ASP B 1 163 ? -20.625 6.594 -9.203 1 68 163 ASP B C 1
ATOM 3086 O O . ASP B 1 163 ? -21.172 7.613 -9.625 1 68 163 ASP B O 1
ATOM 3090 N N . PRO B 1 164 ? -19.594 5.918 -9.859 1 60.78 164 PRO B N 1
ATOM 3091 C CA . PRO B 1 164 ? -19.281 6.363 -11.219 1 60.78 164 PRO B CA 1
ATOM 3092 C C . PRO B 1 164 ? -20.438 6.176 -12.188 1 60.78 164 PRO B C 1
ATOM 3094 O O . PRO B 1 164 ? -20.375 6.633 -13.328 1 60.78 164 PRO B O 1
ATOM 3097 N N . SER B 1 165 ? -21.422 5.41 -11.781 1 55.22 165 SER B N 1
ATOM 3098 C CA . SER B 1 165 ? -22.406 5.117 -12.812 1 55.22 165 SER B CA 1
ATOM 3099 C C . SER B 1 165 ? -22.766 6.367 -13.609 1 55.22 165 SER B C 1
ATOM 3101 O O . SER B 1 165 ? -22.906 7.453 -13.039 1 55.22 165 SER B O 1
ATOM 3103 N N . PRO B 1 166 ? -22.391 6.277 -14.898 1 47.41 166 PRO B N 1
ATOM 3104 C CA . PRO B 1 166 ? -22.812 7.391 -15.75 1 47.41 166 PRO B CA 1
ATOM 3105 C C . PRO B 1 166 ? -24.188 7.926 -15.383 1 47.41 166 PRO B C 1
ATOM 3107 O O . PRO B 1 166 ? -25.203 7.246 -15.594 1 47.41 166 PRO B O 1
ATOM 3110 N N . ARG B 1 167 ? -24.359 8.133 -14.242 1 46.75 167 ARG B N 1
ATOM 3111 C CA . ARG B 1 167 ? -25.688 8.742 -14.211 1 46.75 167 ARG B CA 1
ATOM 3112 C C . ARG B 1 167 ? -25.844 9.781 -15.312 1 46.75 167 ARG B C 1
ATOM 3114 O O . ARG B 1 167 ? -24.859 10.32 -15.812 1 46.75 167 ARG B O 1
ATOM 3121 N N . ASP B 1 168 ? -27.078 9.812 -15.844 1 43.19 168 ASP B N 1
ATOM 3122 C CA . ASP B 1 168 ? -27.484 10.742 -16.891 1 43.19 168 ASP B CA 1
ATOM 3123 C C . ASP B 1 168 ? -26.844 12.117 -16.688 1 43.19 168 ASP B C 1
ATOM 3125 O O . ASP B 1 168 ? -26.703 12.586 -15.547 1 43.19 168 ASP B O 1
ATOM 3129 N N . GLU B 1 169 ? -26.109 12.586 -17.656 1 45.5 169 GLU B N 1
ATOM 3130 C CA . GLU B 1 169 ? -25.516 13.891 -17.938 1 45.5 169 GLU B CA 1
ATOM 3131 C C . GLU B 1 169 ? -26.219 15 -17.172 1 45.5 169 GLU B C 1
ATOM 3133 O O . GLU B 1 169 ? -25.719 16.125 -17.109 1 45.5 169 GLU B O 1
ATOM 3138 N N . THR B 1 170 ? -27.5 14.797 -16.938 1 48.38 170 THR B N 1
ATOM 3139 C CA . THR B 1 170 ? -28.266 16 -16.641 1 48.38 170 THR B CA 1
ATOM 3140 C C . THR B 1 170 ? -28.078 16.422 -15.195 1 48.38 170 THR B C 1
ATOM 3142 O O . THR B 1 170 ? -28.297 17.578 -14.844 1 48.38 170 THR B O 1
ATOM 3145 N N . GLU B 1 171 ? -28.062 15.453 -14.117 1 55.59 171 GLU B N 1
ATOM 3146 C CA . GLU B 1 171 ? -28.109 15.992 -12.766 1 55.59 171 GLU B CA 1
ATOM 3147 C C . GLU B 1 171 ? -26.734 15.961 -12.109 1 55.59 171 GLU B C 1
ATOM 3149 O O . GLU B 1 171 ? -26.172 14.891 -11.883 1 55.59 171 GLU B O 1
ATOM 3154 N N . ASP B 1 172 ? -25.828 17.047 -12.219 1 68.62 172 ASP B N 1
ATOM 3155 C CA . ASP B 1 172 ? -24.469 17.438 -11.883 1 68.62 172 ASP B CA 1
ATOM 3156 C C . ASP B 1 172 ? -24.203 17.266 -10.383 1 68.62 172 ASP B C 1
ATOM 3158 O O . ASP B 1 172 ? -23.047 17.297 -9.953 1 68.62 172 ASP B O 1
ATOM 3162 N N . GLY B 1 173 ? -25.203 16.859 -9.602 1 83.06 173 GLY B N 1
ATOM 3163 C CA . GLY B 1 173 ? -25.062 16.719 -8.164 1 83.06 173 GLY B CA 1
ATOM 3164 C C . GLY B 1 173 ? -25.078 15.266 -7.719 1 83.06 173 GLY B C 1
ATOM 3165 O O . GLY B 1 173 ? -25.391 14.367 -8.508 1 83.06 173 GLY B O 1
ATOM 3166 N N . ALA B 1 174 ? -24.453 14.922 -6.59 1 90.19 174 ALA B N 1
ATOM 3167 C CA . ALA B 1 174 ? -24.422 13.586 -6.008 1 90.19 174 ALA B CA 1
ATOM 3168 C C . ALA B 1 174 ? -24.578 13.641 -4.492 1 90.19 174 ALA B C 1
ATOM 3170 O O . ALA B 1 174 ? -24.297 14.672 -3.871 1 90.19 174 ALA B O 1
ATOM 3171 N N . THR B 1 175 ? -25.234 12.602 -4.047 1 92.12 175 THR B N 1
ATOM 3172 C CA . THR B 1 175 ? -25.344 12.469 -2.598 1 92.12 175 THR B CA 1
ATOM 3173 C C . THR B 1 175 ? -24.5 11.289 -2.105 1 92.12 175 THR B C 1
ATOM 3175 O O . THR B 1 175 ? -24.562 10.195 -2.674 1 92.12 175 THR B O 1
ATOM 3178 N N . VAL B 1 176 ? -23.75 11.555 -1.086 1 93.12 176 VAL B N 1
ATOM 3179 C CA . VAL B 1 176 ? -22.859 10.547 -0.512 1 93.12 176 VAL B CA 1
ATOM 3180 C C . VAL B 1 176 ? -23.203 10.344 0.963 1 93.12 176 VAL B C 1
ATOM 3182 O O . VAL B 1 176 ? -23.391 11.312 1.704 1 93.12 176 VAL B O 1
ATOM 3185 N N . GLU B 1 177 ? -23.359 9.125 1.276 1 93.62 177 GLU B N 1
ATOM 3186 C CA . GLU B 1 177 ? -23.453 8.789 2.693 1 93.62 177 GLU B CA 1
ATOM 3187 C C . GLU B 1 177 ? -22.094 8.414 3.262 1 93.62 177 GLU B C 1
ATOM 3189 O O . GLU B 1 177 ? -21.438 7.496 2.766 1 93.62 177 GLU B O 1
ATOM 3194 N N . LEU B 1 178 ? -21.672 9.133 4.25 1 94.31 178 LEU B N 1
ATOM 3195 C CA . LEU B 1 178 ? -20.406 8.797 4.879 1 94.31 178 LEU B CA 1
ATOM 3196 C C . LEU B 1 178 ? -20.453 7.418 5.523 1 94.31 178 LEU B C 1
ATOM 3198 O O . LEU B 1 178 ? -21.391 7.121 6.281 1 94.31 178 LEU B O 1
ATOM 3202 N N . PRO B 1 179 ? -19.516 6.656 5.27 1 92.62 179 PRO B N 1
ATOM 3203 C CA . PRO B 1 179 ? -19.562 5.273 5.75 1 92.62 179 PRO B CA 1
ATOM 3204 C C . PRO B 1 179 ? -19.188 5.148 7.227 1 92.62 179 PRO B C 1
ATOM 3206 O O . PRO B 1 179 ? -19.344 4.078 7.82 1 92.62 179 PRO B O 1
ATOM 3209 N N . VAL B 1 180 ? -18.734 6.16 7.797 1 95.81 180 VAL B N 1
ATOM 3210 C CA . VAL B 1 180 ? -18.266 6.137 9.18 1 95.81 180 VAL B CA 1
ATOM 3211 C C . VAL B 1 180 ? -18.516 7.492 9.836 1 95.81 180 VAL B C 1
ATOM 3213 O O . VAL B 1 180 ? -18.875 8.461 9.164 1 95.81 180 VAL B O 1
ATOM 3216 N N . SER B 1 181 ? -18.328 7.504 11.156 1 95.06 181 SER B N 1
ATOM 3217 C CA . SER B 1 181 ? -18.484 8.758 11.891 1 95.06 181 SER B CA 1
ATOM 3218 C C . SER B 1 181 ? -17.438 9.781 11.453 1 95.06 181 SER B C 1
ATOM 3220 O O . SER B 1 181 ? -16.391 9.422 10.906 1 95.06 181 SER B O 1
ATOM 3222 N N . LYS B 1 182 ? -17.703 11.008 11.734 1 95.25 182 LYS B N 1
ATOM 3223 C CA . LYS B 1 182 ? -16.781 12.086 11.375 1 95.25 182 LYS B CA 1
ATOM 3224 C C . LYS B 1 182 ? -15.453 11.945 12.109 1 95.25 182 LYS B C 1
ATOM 3226 O O . LYS B 1 182 ? -14.398 12.297 11.57 1 95.25 182 LYS B O 1
ATOM 3231 N N . ARG B 1 183 ? -15.523 11.453 13.289 1 95.19 183 ARG B N 1
ATOM 3232 C CA . ARG B 1 183 ? -14.289 11.25 14.039 1 95.19 183 ARG B CA 1
ATOM 3233 C C . ARG B 1 183 ? -13.398 10.211 13.359 1 95.19 183 ARG B C 1
ATOM 3235 O O . ARG B 1 183 ? -12.195 10.43 13.195 1 95.19 183 ARG B O 1
ATOM 3242 N N . VAL B 1 184 ? -13.969 9.102 12.961 1 96.69 184 VAL B N 1
ATOM 3243 C CA . VAL B 1 184 ? -13.234 8.047 12.266 1 96.69 184 VAL B CA 1
ATOM 3244 C C . VAL B 1 184 ? -12.758 8.562 10.914 1 96.69 184 VAL B C 1
ATOM 3246 O O . VAL B 1 184 ? -11.617 8.297 10.516 1 96.69 184 VAL B O 1
ATOM 3249 N N . LEU B 1 185 ? -13.594 9.305 10.258 1 97.19 185 LEU B N 1
ATOM 3250 C CA . LEU B 1 185 ? -13.242 9.859 8.953 1 97.19 185 LEU B CA 1
ATOM 3251 C C . LEU B 1 185 ? -12.055 10.805 9.07 1 97.19 185 LEU B C 1
ATOM 3253 O O . LEU B 1 185 ? -11.148 10.773 8.234 1 97.19 185 LEU B O 1
ATOM 3257 N N . ALA B 1 186 ? -12.07 11.68 10.094 1 97.44 186 ALA B N 1
ATOM 3258 C CA . ALA B 1 186 ? -10.953 12.602 10.32 1 97.44 186 ALA B CA 1
ATOM 3259 C C . ALA B 1 186 ? -9.633 11.844 10.445 1 97.44 186 ALA B C 1
ATOM 3261 O O . ALA B 1 186 ? -8.648 12.188 9.797 1 97.44 186 ALA B O 1
ATOM 3262 N N . SER B 1 187 ? -9.711 10.789 11.188 1 96.81 187 SER B N 1
ATOM 3263 C CA . SER B 1 187 ? -8.523 9.961 11.398 1 96.81 187 SER B CA 1
ATOM 3264 C C . SER B 1 187 ? -8.07 9.312 10.094 1 96.81 187 SER B C 1
ATOM 3266 O O . SER B 1 187 ? -6.883 9.305 9.781 1 96.81 187 SER B O 1
ATOM 3268 N N . ARG B 1 188 ? -9.008 8.805 9.352 1 97.25 188 ARG B N 1
ATOM 3269 C CA . ARG B 1 188 ? -8.719 8.172 8.07 1 97.25 188 ARG B CA 1
ATOM 3270 C C . ARG B 1 188 ? -8.047 9.156 7.113 1 97.25 188 ARG B C 1
ATOM 3272 O O . ARG B 1 188 ? -7.152 8.781 6.355 1 97.25 188 ARG B O 1
ATOM 3279 N N . LEU B 1 189 ? -8.43 10.398 7.223 1 96.75 189 LEU B N 1
ATOM 3280 C CA . LEU B 1 189 ? -7.949 11.414 6.285 1 96.75 189 LEU B CA 1
ATOM 3281 C C . LEU B 1 189 ? -6.723 12.125 6.844 1 96.75 189 LEU B C 1
ATOM 3283 O O . LEU B 1 189 ? -6.262 13.117 6.27 1 96.75 189 LEU B O 1
ATOM 3287 N N . GLY B 1 190 ? -6.242 11.602 7.961 1 94.12 190 GLY B N 1
ATOM 3288 C CA . GLY B 1 190 ? -5.031 12.156 8.531 1 94.12 190 GLY B CA 1
ATOM 3289 C C . GLY B 1 190 ? -5.215 13.57 9.062 1 94.12 190 GLY B C 1
ATOM 3290 O O . GLY B 1 190 ? -4.359 14.43 8.859 1 94.12 190 GLY B O 1
ATOM 3291 N N . MET B 1 191 ? -6.281 13.82 9.664 1 94.75 191 MET B N 1
ATOM 3292 C CA . MET B 1 191 ? -6.551 15.141 10.219 1 94.75 191 MET B CA 1
ATOM 3293 C C . MET B 1 191 ? -7.32 15.039 11.531 1 94.75 191 MET B C 1
ATOM 3295 O O . MET B 1 191 ? -7.812 13.961 11.883 1 94.75 191 MET B O 1
ATOM 3299 N N . THR B 1 192 ? -7.332 16.141 12.32 1 94.62 192 THR B N 1
ATOM 3300 C CA . THR B 1 192 ? -8.117 16.188 13.547 1 94.62 192 THR B CA 1
ATOM 3301 C C . THR B 1 192 ? -9.594 16.406 13.242 1 94.62 192 THR B C 1
ATOM 3303 O O . THR B 1 192 ? -9.945 16.891 12.156 1 94.62 192 THR B O 1
ATOM 3306 N N . PRO B 1 193 ? -10.453 16.031 14.195 1 95.88 193 PRO B N 1
ATOM 3307 C CA . PRO B 1 193 ? -11.883 16.312 14.008 1 95.88 193 PRO B CA 1
ATOM 3308 C C . PRO B 1 193 ? -12.156 17.797 13.773 1 95.88 193 PRO B C 1
ATOM 3310 O O . PRO B 1 193 ? -13.023 18.156 12.961 1 95.88 193 PRO B O 1
ATOM 3313 N N . GLU B 1 194 ? -11.414 18.594 14.461 1 96.94 194 GLU B N 1
ATOM 3314 C CA . GLU B 1 194 ? -11.555 20.031 14.281 1 96.94 194 GLU B CA 1
ATOM 3315 C C . GLU B 1 194 ? -11.203 20.453 12.859 1 96.94 194 GLU B C 1
ATOM 3317 O O . GLU B 1 194 ? -11.891 21.281 12.258 1 96.94 194 GLU B O 1
ATOM 3322 N N . GLN B 1 195 ? -10.148 19.938 12.344 1 96.56 195 GLN B N 1
ATOM 3323 C CA . GLN B 1 195 ? -9.734 20.25 10.977 1 96.56 195 GLN B CA 1
ATOM 3324 C C . GLN B 1 195 ? -10.781 19.781 9.969 1 96.56 195 GLN B C 1
ATOM 3326 O O . GLN B 1 195 ? -11.07 20.469 8.992 1 96.56 195 GLN B O 1
ATOM 3331 N N . LEU B 1 196 ? -11.344 18.594 10.195 1 97 196 LEU B N 1
ATOM 3332 C CA . LEU B 1 196 ? -12.375 18.078 9.289 1 97 196 LEU B CA 1
ATOM 3333 C C . LEU B 1 196 ? -13.586 19 9.273 1 97 196 LEU B C 1
ATOM 3335 O O . LEU B 1 196 ? -14.117 19.328 8.203 1 97 196 LEU B O 1
ATOM 3339 N N . SER B 1 197 ? -14.023 19.406 10.438 1 95.75 197 SER B N 1
ATOM 3340 C CA . SER B 1 197 ? -15.172 20.297 10.555 1 95.75 197 SER B CA 1
ATOM 3341 C C . SER B 1 197 ? -14.922 21.609 9.797 1 95.75 197 SER B C 1
ATOM 3343 O O . SER B 1 197 ? -15.797 22.078 9.07 1 95.75 197 SER B O 1
ATOM 3345 N N . ARG B 1 198 ? -13.711 22.094 9.969 1 95.69 198 ARG B N 1
ATOM 3346 C CA . ARG B 1 198 ? -13.344 23.328 9.289 1 95.69 198 ARG B CA 1
ATOM 3347 C C . ARG B 1 198 ? -13.344 23.141 7.773 1 95.69 198 ARG B C 1
ATOM 3349 O O . ARG B 1 198 ? -13.727 24.047 7.031 1 95.69 198 ARG B O 1
ATOM 3356 N N . THR B 1 199 ? -12.859 22.047 7.371 1 95.94 199 THR B N 1
ATOM 3357 C CA . THR B 1 199 ? -12.805 21.75 5.941 1 95.94 199 THR B CA 1
ATOM 3358 C C . THR B 1 199 ? -14.211 21.641 5.359 1 95.94 199 THR B C 1
ATOM 3360 O O . THR B 1 199 ? -14.484 22.172 4.277 1 95.94 199 THR B O 1
ATOM 3363 N N . PHE B 1 200 ? -15.109 21.016 6.062 1 95.19 200 PHE B N 1
ATOM 3364 C CA . PHE B 1 200 ? -16.5 20.953 5.633 1 95.19 200 PHE B CA 1
ATOM 3365 C C . PHE B 1 200 ? -17.094 22.344 5.535 1 95.19 200 PHE B C 1
ATOM 3367 O O . PHE B 1 200 ? -17.797 22.656 4.57 1 95.19 200 PHE B O 1
ATOM 3374 N N . THR B 1 201 ? -16.812 23.109 6.523 1 94.38 201 THR B N 1
ATOM 3375 C CA . THR B 1 201 ? -17.328 24.484 6.547 1 94.38 201 THR B CA 1
ATOM 3376 C C . THR B 1 201 ? -16.797 25.281 5.367 1 94.38 201 THR B C 1
ATOM 3378 O O . THR B 1 201 ? -17.531 26.062 4.758 1 94.38 201 THR B O 1
ATOM 3381 N N . LYS B 1 202 ? -15.562 25.047 5.098 1 94.31 202 LYS B N 1
ATOM 3382 C CA . LYS B 1 202 ? -14.922 25.75 3.986 1 94.31 202 LYS B CA 1
ATOM 3383 C C . LYS B 1 202 ? -15.578 25.391 2.656 1 94.31 202 LYS B C 1
ATOM 3385 O O . LYS B 1 202 ? -15.742 26.234 1.784 1 94.31 202 LYS B O 1
ATOM 3390 N N . LEU B 1 203 ? -15.914 24.203 2.506 1 93.69 203 LEU B N 1
ATOM 3391 C CA . LEU B 1 203 ? -16.469 23.734 1.246 1 93.69 203 LEU B CA 1
ATOM 3392 C C . LEU B 1 203 ? -17.984 23.984 1.188 1 93.69 203 LEU B C 1
ATOM 3394 O O . LEU B 1 203 ? -18.562 24.047 0.102 1 93.69 203 LEU B O 1
ATOM 3398 N N . SER B 1 204 ? -18.547 24.125 2.309 1 88.19 204 SER B N 1
ATOM 3399 C CA . SER B 1 204 ? -19.969 24.438 2.406 1 88.19 204 SER B CA 1
ATOM 3400 C C . SER B 1 204 ? -20.219 25.953 2.379 1 88.19 204 SER B C 1
ATOM 3402 O O . SER B 1 204 ? -19.438 26.719 2.953 1 88.19 204 SER B O 1
ATOM 3404 N N . PRO B 1 205 ? -21.203 26.484 1.741 1 81.69 205 PRO B N 1
ATOM 3405 C CA . PRO B 1 205 ? -22.297 25.766 1.11 1 81.69 205 PRO B CA 1
ATOM 3406 C C . PRO B 1 205 ? -22.156 25.672 -0.407 1 81.69 205 PRO B C 1
ATOM 3408 O O . PRO B 1 205 ? -23 25.062 -1.075 1 81.69 205 PRO B O 1
ATOM 3411 N N . HIS B 1 206 ? -21.141 26.094 -0.881 1 85.56 206 HIS B N 1
ATOM 3412 C CA . HIS B 1 206 ? -21.047 26.266 -2.328 1 85.56 206 HIS B CA 1
ATOM 3413 C C . HIS B 1 206 ? -20.781 24.938 -3.025 1 85.56 206 HIS B C 1
ATOM 3415 O O . HIS B 1 206 ? -21.328 24.672 -4.098 1 85.56 206 HIS B O 1
ATOM 3421 N N . GLN B 1 207 ? -19.984 24.109 -2.332 1 91.12 207 GLN B N 1
ATOM 3422 C CA . GLN B 1 207 ? -19.641 22.859 -2.994 1 91.12 207 GLN B CA 1
ATOM 3423 C C . GLN B 1 207 ? -20.391 21.672 -2.361 1 91.12 207 GLN B C 1
ATOM 3425 O O . GLN B 1 207 ? -20.734 20.719 -3.047 1 91.12 207 GLN B O 1
ATOM 3430 N N . LEU B 1 208 ? -20.609 21.828 -1.095 1 93.88 208 LEU B N 1
ATOM 3431 C CA . LEU B 1 208 ? -21.188 20.703 -0.353 1 93.88 208 LEU B CA 1
ATOM 3432 C C . LEU B 1 208 ? -22.312 21.188 0.564 1 93.88 208 LEU B C 1
ATOM 3434 O O . LEU B 1 208 ? -22.328 22.359 0.965 1 93.88 208 LEU B O 1
ATOM 3438 N N . HIS B 1 209 ? -23.266 20.359 0.832 1 94 209 HIS B N 1
ATOM 3439 C CA . HIS B 1 209 ? -24.234 20.5 1.906 1 94 209 HIS B CA 1
ATOM 3440 C C . HIS B 1 209 ? -24.234 19.266 2.816 1 94 209 HIS B C 1
ATOM 3442 O O . HIS B 1 209 ? -24.5 18.156 2.363 1 94 209 HIS B O 1
ATOM 3448 N N . VAL B 1 210 ? -23.938 19.547 4.051 1 93.06 210 VAL B N 1
ATOM 3449 C CA . VAL B 1 210 ? -23.766 18.438 4.977 1 93.06 210 VAL B CA 1
ATOM 3450 C C . VAL B 1 210 ? -24.953 18.375 5.938 1 93.06 210 VAL B C 1
ATOM 3452 O O . VAL B 1 210 ? -25.297 19.375 6.57 1 93.06 210 VAL B O 1
ATOM 3455 N N . THR B 1 211 ? -25.609 17.281 5.996 1 91.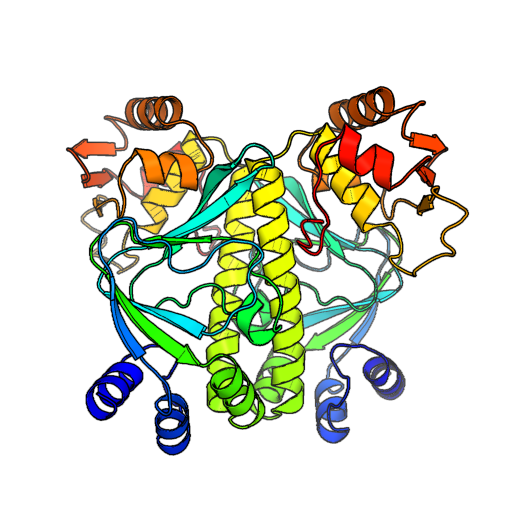94 211 THR B N 1
ATOM 3456 C CA . THR B 1 211 ? -26.656 16.984 6.961 1 91.94 211 THR B CA 1
ATOM 3457 C C . THR B 1 211 ? -26.406 15.648 7.648 1 91.94 211 THR B C 1
ATOM 3459 O O . THR B 1 211 ? -26.688 14.586 7.086 1 91.94 211 THR B O 1
ATOM 3462 N N . GLY B 1 212 ? -25.969 15.734 8.875 1 90.56 212 GLY B N 1
ATOM 3463 C CA . GLY B 1 212 ? -25.594 14.492 9.539 1 90.56 212 GLY B CA 1
ATOM 3464 C C . GLY B 1 212 ? -24.484 13.742 8.836 1 90.56 212 GLY B C 1
ATOM 3465 O O . GLY B 1 212 ? -23.406 14.297 8.609 1 90.56 212 GLY B O 1
ATOM 3466 N N . ASN B 1 213 ? -24.859 12.523 8.398 1 91.5 213 ASN B N 1
ATOM 3467 C CA . ASN B 1 213 ? -23.859 11.703 7.715 1 91.5 213 ASN B CA 1
ATOM 3468 C C . ASN B 1 213 ? -24.047 11.719 6.203 1 91.5 213 ASN B C 1
ATOM 3470 O O . ASN B 1 213 ? -23.422 10.938 5.48 1 91.5 213 ASN B O 1
ATOM 3474 N N . THR B 1 214 ? -24.859 12.648 5.793 1 94.31 214 THR B N 1
ATOM 3475 C CA . THR B 1 214 ? -25.125 12.766 4.359 1 94.31 214 THR B CA 1
ATOM 3476 C C . THR B 1 214 ? -24.5 14.047 3.803 1 94.31 214 THR B C 1
ATOM 3478 O O . THR B 1 214 ? -24.672 15.125 4.375 1 94.31 214 THR B O 1
ATOM 3481 N N . VAL B 1 215 ? -23.766 13.859 2.699 1 95.5 215 VAL B N 1
ATOM 3482 C CA . VAL B 1 215 ? -23.125 14.984 2.027 1 95.5 215 VAL B CA 1
ATOM 3483 C C . VAL B 1 215 ? -23.672 15.117 0.609 1 95.5 215 VAL B C 1
ATOM 3485 O O . VAL B 1 215 ? -23.578 14.18 -0.189 1 95.5 215 VAL B O 1
ATOM 3488 N N . ARG B 1 216 ? -24.266 16.203 0.32 1 94.44 216 ARG B N 1
ATOM 3489 C CA . ARG B 1 216 ? -24.703 16.5 -1.038 1 94.44 216 ARG B CA 1
ATOM 3490 C C . ARG B 1 216 ? -23.656 17.312 -1.788 1 94.44 216 ARG B C 1
ATOM 3492 O O . ARG B 1 216 ? -23.266 18.391 -1.337 1 94.44 216 ARG B O 1
ATOM 3499 N N . VAL B 1 217 ? -23.203 16.766 -2.85 1 94.38 217 VAL B N 1
ATOM 3500 C CA . VAL B 1 217 ? -22.266 17.438 -3.734 1 94.38 217 VAL B CA 1
ATOM 3501 C C . VAL B 1 217 ? -23.031 18.203 -4.816 1 94.38 217 VAL B C 1
ATOM 3503 O O . VAL B 1 217 ? -23.766 17.594 -5.602 1 94.38 217 VAL B O 1
ATOM 3506 N N . ARG B 1 218 ? -22.875 19.438 -4.84 1 91.88 218 ARG B N 1
ATOM 3507 C CA . ARG B 1 218 ? -23.609 20.266 -5.793 1 91.88 218 ARG B CA 1
ATOM 3508 C C . ARG B 1 218 ? -23.219 19.938 -7.227 1 91.88 218 ARG B C 1
ATOM 3510 O O . ARG B 1 218 ? -24.078 19.766 -8.086 1 91.88 218 ARG B O 1
ATOM 3517 N N . SER B 1 219 ? -22.016 19.953 -7.438 1 90.88 219 SER B N 1
ATOM 3518 C CA . SER B 1 219 ? -21.453 19.578 -8.734 1 90.88 219 SER B CA 1
ATOM 3519 C C . SER B 1 219 ? -20.141 18.828 -8.57 1 90.88 219 SER B C 1
ATOM 3521 O O . SER B 1 219 ? -19.172 19.375 -8.008 1 90.88 219 SER B O 1
ATOM 3523 N N . VAL B 1 220 ? -20.141 17.609 -9.055 1 90.62 220 VAL B N 1
ATOM 3524 C CA . VAL B 1 220 ? -18.938 16.781 -8.969 1 90.62 220 VAL B CA 1
ATOM 3525 C C . VAL B 1 220 ? -17.781 17.469 -9.688 1 90.62 220 VAL B C 1
ATOM 3527 O O . VAL B 1 220 ? -16.672 17.562 -9.156 1 90.62 220 VAL B O 1
ATOM 3530 N N . GLU B 1 221 ? -18.047 18 -10.805 1 89 221 GLU B N 1
ATOM 3531 C CA . GLU B 1 221 ? -17.016 18.656 -11.602 1 89 221 GLU B CA 1
ATOM 3532 C C . GLU B 1 221 ? -16.516 19.922 -10.922 1 89 221 GLU B C 1
ATOM 3534 O O . GLU B 1 221 ? -15.32 20.188 -10.906 1 89 221 GLU B O 1
ATOM 3539 N N . GLN B 1 222 ? -17.406 20.656 -10.359 1 90.62 222 GLN B N 1
ATOM 3540 C CA . GLN B 1 222 ? -17.016 21.891 -9.688 1 90.62 222 GLN B CA 1
ATOM 3541 C C . GLN B 1 222 ? -16.172 21.594 -8.453 1 90.62 222 GLN B C 1
ATOM 3543 O O . GLN B 1 222 ? -15.203 22.312 -8.164 1 90.62 222 GLN B O 1
ATOM 3548 N N . LEU B 1 223 ? -16.562 20.531 -7.719 1 92.44 223 LEU B N 1
ATOM 3549 C CA . LEU B 1 223 ? -15.781 20.141 -6.551 1 92.44 223 LEU B CA 1
ATOM 3550 C C . LEU B 1 223 ? -14.359 19.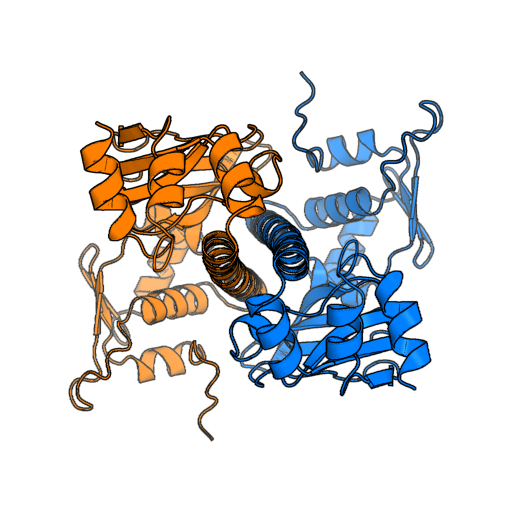75 -6.949 1 92.44 223 LEU B C 1
ATOM 3552 O O . LEU B 1 223 ? -13.391 20.156 -6.305 1 92.44 223 LEU B O 1
ATOM 3556 N N . ARG B 1 224 ? -14.211 19.016 -8.008 1 90.44 224 ARG B N 1
ATOM 3557 C CA . ARG B 1 224 ? -12.914 18.594 -8.516 1 90.44 224 ARG B CA 1
ATOM 3558 C C . ARG B 1 224 ? -12.055 19.797 -8.891 1 90.44 224 ARG B C 1
ATOM 3560 O O . ARG B 1 224 ? -10.883 19.859 -8.516 1 90.44 224 ARG B O 1
ATOM 3567 N N . ARG B 1 225 ? -12.641 20.703 -9.562 1 88.56 225 ARG B N 1
ATOM 3568 C CA . ARG B 1 225 ? -11.93 21.891 -10.031 1 88.56 225 ARG B CA 1
ATOM 3569 C C . ARG B 1 225 ? -11.547 22.797 -8.867 1 88.56 225 ARG B C 1
ATOM 3571 O O . ARG B 1 225 ? -10.414 23.266 -8.789 1 88.56 225 ARG B O 1
ATOM 3578 N N . HIS B 1 226 ? -12.523 22.938 -8.031 1 88.25 226 HIS B N 1
ATOM 3579 C CA . HIS B 1 226 ? -12.312 23.859 -6.91 1 88.25 226 HIS B CA 1
ATOM 3580 C C . HIS B 1 226 ? -11.203 23.344 -5.992 1 88.25 226 HIS B C 1
ATOM 3582 O O . HIS B 1 226 ? -10.406 24.141 -5.492 1 88.25 226 HIS B O 1
ATOM 3588 N N . CYS B 1 227 ? -11.156 22.078 -5.812 1 89.44 227 CYS B N 1
ATOM 3589 C CA . CYS B 1 227 ? -10.18 21.516 -4.887 1 89.44 227 CYS B CA 1
ATOM 3590 C C . CYS B 1 227 ? -8.961 21 -5.629 1 89.44 227 CYS B C 1
ATOM 3592 O O . CYS B 1 227 ? -8.031 20.469 -5.016 1 89.44 227 CYS B O 1
ATOM 3594 N N . ASN B 1 228 ? -8.922 21.094 -6.949 1 87.12 228 ASN B N 1
ATOM 3595 C CA . ASN B 1 228 ? -7.805 20.656 -7.777 1 87.12 228 ASN B CA 1
ATOM 3596 C C . ASN B 1 228 ? -7.477 19.172 -7.535 1 87.12 228 ASN B C 1
ATOM 3598 O O . ASN B 1 228 ? -6.324 18.828 -7.266 1 87.12 228 ASN B O 1
ATOM 3602 N N . VAL B 1 229 ? -8.539 18.359 -7.566 1 84.44 229 VAL B N 1
ATOM 3603 C CA . VAL B 1 229 ? -8.398 16.922 -7.41 1 84.44 229 VAL B CA 1
ATOM 3604 C C . VAL B 1 229 ? -8.68 16.219 -8.742 1 84.44 229 VAL B C 1
ATOM 3606 O O . VAL B 1 229 ? -9.68 16.5 -9.391 1 84.44 229 VAL B O 1
ATOM 3609 N N . GLY B 1 230 ? -7.652 15.586 -9.219 1 74 230 GLY B N 1
ATOM 3610 C CA . GLY B 1 230 ? -7.797 14.945 -10.508 1 74 230 GLY B CA 1
ATOM 3611 C C . GLY B 1 230 ? -8.773 13.781 -10.5 1 74 230 GLY B C 1
ATOM 3612 O O . GLY B 1 230 ? -9.336 13.461 -9.453 1 74 230 GLY B O 1
ATOM 3613 N N . HIS B 1 231 ? -9.047 13.328 -11.727 1 63.81 231 HIS B N 1
ATOM 3614 C CA . HIS B 1 231 ? -9.93 12.172 -11.852 1 63.81 231 HIS B CA 1
ATOM 3615 C C . HIS B 1 231 ? -9.266 10.914 -11.297 1 63.81 231 HIS B C 1
ATOM 3617 O O . HIS B 1 231 ? -8.055 10.734 -11.445 1 63.81 231 HIS B O 1
ATOM 3623 N N . PRO B 1 232 ? -10.039 10.422 -10.445 1 53.88 232 PRO B N 1
ATOM 3624 C CA . PRO B 1 232 ? -9.438 9.203 -9.898 1 53.88 232 PRO B CA 1
ATOM 3625 C C . PRO B 1 232 ? -8.766 8.344 -10.977 1 53.88 232 PRO B C 1
ATOM 3627 O O . PRO B 1 232 ? -7.781 7.66 -10.695 1 53.88 232 PRO B O 1
ATOM 3630 N N . ASN B 1 233 ? -9.445 8.195 -12.148 1 48.09 233 ASN B N 1
ATOM 3631 C CA . ASN B 1 233 ? -8.891 7.359 -13.211 1 48.09 233 ASN B CA 1
ATOM 3632 C C . ASN B 1 233 ? -7.965 8.148 -14.125 1 48.09 233 ASN B C 1
ATOM 3634 O O . ASN B 1 233 ? -7.469 7.621 -15.125 1 48.09 233 ASN B O 1
ATOM 3638 N N . GLY B 1 234 ? -7.082 8.961 -13.758 1 46.56 234 GLY B N 1
ATOM 3639 C CA . GLY B 1 234 ? -6.02 9.602 -14.516 1 46.56 234 GLY B CA 1
ATOM 3640 C C . GLY B 1 234 ? -6.469 10.102 -15.875 1 46.56 234 GLY B C 1
ATOM 3641 O O . GLY B 1 234 ? -5.652 10.266 -16.781 1 46.56 234 GLY B O 1
ATOM 3642 N N . HIS B 1 235 ? -7.695 9.992 -16.297 1 36.62 235 HIS B N 1
ATOM 3643 C CA . HIS B 1 235 ? -7.906 10.5 -17.656 1 36.62 235 HIS B CA 1
ATOM 3644 C C . HIS B 1 235 ? -7.781 12.023 -17.703 1 36.62 235 HIS B C 1
ATOM 3646 O O . HIS B 1 235 ? -8.555 12.734 -17.047 1 36.62 235 HIS B O 1
ATOM 3652 N N . HIS B 1 236 ? -6.539 12.453 -17.734 1 34 236 HIS B N 1
ATOM 3653 C CA . HIS B 1 236 ? -6.367 13.859 -18.094 1 34 236 HIS B CA 1
ATOM 3654 C C . HIS B 1 236 ? -7.234 14.234 -19.281 1 34 236 HIS B C 1
ATOM 3656 O O . HIS B 1 236 ? -7.133 13.617 -20.359 1 34 236 HIS B O 1
ATOM 3662 N N . THR B 1 237 ? -8.398 14.727 -19.172 1 26.05 237 THR B N 1
ATOM 3663 C CA . THR B 1 237 ? -9.047 15.383 -20.297 1 26.05 237 THR B CA 1
ATOM 3664 C C . THR B 1 237 ? -8.109 16.391 -20.953 1 26.05 237 THR B C 1
ATOM 3666 O O . THR B 1 237 ? -7.516 17.234 -20.281 1 26.05 237 THR B O 1
ATOM 3669 N N . SER B 1 238 ? -7.613 16.078 -22.203 1 23.23 238 SER B N 1
ATOM 3670 C CA . SER B 1 238 ? -7.172 17.141 -23.094 1 23.23 238 SER B CA 1
ATOM 3671 C C . SER B 1 238 ? -8.219 18.25 -23.203 1 23.23 238 SER B C 1
ATOM 3673 O O . SER B 1 238 ? -9.414 17.969 -23.312 1 23.23 238 SER B O 1
#

Secondary structure (DSSP, 8-state):
-HHHHHHHHHTSGGGTT--HHHHHHHHTT-EEEEE-TT-EEE-TTPPPSEEEEEEES-EEEEEE-TT--EEEEEEE-TT-BS-HHHHHHT---SSEEEESSSEEEEEEEHHHHHHHHHH-HHHHHHHHHHHHHHHHHHHHHHHHHHH--HHHHHHHHHHHHS--S---TT---EEEE-SS-HHHHHHHTTS-HHHHHHHHHHHTTTTEEEETTEEEES-HHHHHHHHT---TT-----/-HHHHHHHHHTSGGGTT--HHHHHHHHTT-EEEEE-TT-EEE-TTPPPSEEEEEEES-EEEEEE-TT--EEEEEEE-TT-BS-HHHHHHT---SSEEEESSSEEEEEEEHHHHHHHHHH-HHHHHHHHHHHHHHHHHHHHHHHHHHH--HHHHHHHHHHHHS--S---TT---EEEE-SS-HHHHHHHTTS-HHHHHHHHHHHTTTTEEEETTEEEES-HHHHHHHHT---TT-----

Radius of gyration: 23.06 Å; Cα contacts (8 Å, |Δi|>4): 877; chains: 2; bounding box: 58×55×54 Å

Nearest PDB structures (foldseek):
  4cyd-assembly2_C  TM=8.457E-01  e=2.723E-17  Corynebacterium glutamicum
  3i54-assembly2_C  TM=8.706E-01  e=1.809E-16  Mycobacterium tuberculosis
  3h3u-assembly1_A  TM=8.224E-01  e=7.901E-17  Mycobacterium tuberculosis H37Rv
  7pza-assembly1_A  TM=8.743E-01  e=4.664E-16  Sinorhizobium meliloti 1021
  3d0s-assembly1_B  TM=7.174E-01  e=4.690E-15  Mycobacterium tuberculosis

Sequence (476 aa):
MRQGALTLMRDLPLFEGVADETLEALTYGALLQWFPRETRLFAEGEIPDFLHILVEGTAMLAGCDEAGQETVIDIVRPGDCFVPAAVLADAPYLMSARTLESSRILMLAAPVLRAQVARDHALALRVMSTLVGQCRGLVREVKNLKLRTTTQRLAAFILSQVDPSPRDETEDGATVELPVSKRVLASRLGMTPEQLSRTFTKLSPHQLHVTGNTVRVRSVEQLRRHCNVGHPNGHHTSMRQGALTLMRDLPLFEGVADETLEALTYGALLQWFPRETRLFAEGEIPDFLHILVEGTAMLAGCDEAGQETVIDIVRPGDCFVPAAVLADAPYLMSARTLESSRILMLAAPVLRAQVARDHALALRVMSTLVGQCRGLVREVKNLKLRTTTQRLAAFILSQVDPSPRDETEDGATVELPVSKRVLASRLGMTPEQLSRTFTKLSPHQLHVTGNTVRVRSVEQLRRHCNVGHPNGHHTS

InterPro domains:
  IPR000595 Cyclic nucleotide-binding domain [PF00027] (33-119)
  IPR000595 Cyclic nucleotide-binding domain [PS50042] (14-134)
  IPR000595 Cyclic nucleotide-binding domain [SM00100] (14-132)
  IPR000595 Cyclic nucleotide-binding domain [cd00038] (14-128)
  IPR012318 Crp-type HTH domain [PF13545] (152-225)
  IPR012318 Crp-type HTH domain [PS51063] (148-221)
  IPR012318 Crp-type HTH domain [SM00419] (172-219)
  IPR014710 RmlC-like jelly roll fold [G3DSA:2.60.120.10] (2-135)
  IPR018490 Cyclic nucleotide-binding domain superfamily [SSF51206] (8-145)
  IPR036388 Winged helix-like DNA-binding domain superfamily [G3DSA:1.10.10.10] (137-235)
  IPR036390 Winged helix DNA-binding domain superfamily [SSF46785] (150-228)
  IPR050397 Global Transcriptional Regulators in Environmental Response [PTHR24567] (7-217)

Foldseek 3Di:
DLVVQLVLLCPALLCPPPDSVLSSLQSVPKDKDKDFAFDWPDAFFDFDQWKKAWQDAKKFKWAADPVGDIFTADIHDHRAIDPVVRLLVRHTHRTIMGGRGTTIMMITGSVSLNVSLVPTVVSVVSVVVNVVVVVVVNVVLVCLVVPADLLLLVLVVQLVQFDPPPDDPPQQKGKGFARHALCNVCRNSPHHSVSSVVSVVVCPPPQWDDDGRMIMGRGNVCSCVVRVPDDPVPPPDD/DLVVQLVLLCPALLCPPPDSVLSSLQSVPKDKDKDFAFDWPDAFFDFDQWKKAWADAKKFKWAADPVGDIFTADIHDHRAIDPVVRLLVRGTHRTIMGGRGTTIMMITGSVSLNVSLVPTVVSVVSVVVNVVVVVVVNVVLVCLVVPADLLLLVLVVQLVQFDPPPPDPPQQKGKGFARHALCNVCRNSPHHSVSSVVSVVVCPPPQWDDDGRMIMGRGNVCSCVVRVPDDPVPPPDD

Solvent-accessible surface area (backbone atoms only — not comparable to full-atom values): 25381 Å² total; per-residue (Å²): 114,56,67,63,48,49,62,51,45,63,72,30,72,63,38,60,85,42,55,65,69,58,51,54,58,44,39,62,72,39,45,79,46,78,42,56,54,71,38,72,77,48,51,53,44,42,66,55,64,47,39,43,29,35,64,38,54,37,31,34,31,29,36,61,38,87,86,59,53,73,40,35,70,43,78,45,45,59,61,36,67,55,62,59,47,28,41,71,64,70,32,49,30,82,38,24,32,33,26,71,29,62,23,34,36,40,30,31,32,23,72,55,50,50,52,46,40,75,70,34,55,56,41,36,53,32,52,37,51,51,49,32,52,50,38,54,51,41,52,52,48,45,46,39,71,72,62,40,51,70,55,33,43,51,50,48,52,55,55,68,60,46,74,76,64,80,56,68,87,80,65,57,47,48,75,32,71,56,90,58,53,65,62,57,46,14,30,49,64,69,42,50,54,68,53,44,52,49,38,50,52,68,40,36,72,79,39,28,46,78,55,91,58,34,37,36,30,54,30,58,67,55,45,27,60,74,49,61,45,74,53,89,80,47,63,70,79,128,114,57,65,63,47,48,62,51,44,62,73,29,70,62,37,59,85,42,54,66,70,58,50,54,56,44,39,62,71,38,44,78,46,78,40,56,53,69,37,71,77,48,51,52,45,40,66,54,63,46,41,42,30,35,64,39,54,38,31,35,32,29,35,62,40,88,87,61,55,74,39,38,71,44,77,44,45,58,61,37,66,55,62,57,47,28,40,71,64,70,33,48,30,84,37,23,34,32,26,72,30,62,23,34,36,38,33,31,34,23,72,56,50,49,52,45,40,75,70,34,55,56,42,34,52,32,51,38,51,50,49,30,54,51,36,55,50,41,52,50,49,45,46,39,71,71,62,41,50,70,56,32,43,51,52,48,51,54,55,70,60,45,75,75,64,80,56,67,88,78,66,56,48,46,76,33,71,55,90,58,55,65,62,58,48,14,29,48,65,70,43,49,53,69,55,44,54,50,38,51,52,67,40,36,74,80,39,29,47,78,56,92,58,34,38,35,32,54,30,57,67,56,45,28,61,74,48,59,46,75,55,90,79,47,66,73,79,128

Organism: NCBI:txid1064539

pLDDT: mean 90.9, std 13.71, range [23.09, 98.75]